Protein AF-0000000072292646 (afdb_homodimer)

Foldseek 3Di:
DDDDDDDDDDDDDDDDDYDYDDDDDDDDDDDDDDDDDDDDDDDDDDDDDPDDDDPPDPDPPPDDPPVPPPPPPCPVCVVPPPVPLLADLQAEEEEEEADQDPLVLVQVVQCCVQADVNHAYEYEYAPVNLVSNCVDPVSVVCVVSRSYHYHYDDPVQDDPDLLSVLQLLLDLVNLVVSPPHFKYWYAYLQKHFANLFPDHPVVDSLAQKAAACPDPPFFARFDRNTMIHGSVLSSVLSVVDGDDRPPPDGNRRVSLVSSVPDPPGHTDTNVVRVQQEDEQDDDLHHRMYRCCPVPDHNCSQCVDPVNVVSCCVRGVVSCSRDPDDDDPPDPDPPD/DDDDDDDDDDDDDDDDDDYDDDDDDDDDDDDDDDDDDDDDDDDDDDDDDDDDPDPDDDDDDDDDPPPCPPPVPCCVCPVPPPVPLLADLQAEEEEEEADQDPLVLVQVVQCCVQADVNHAYEYEYAPVNLVSNCVDPVSVVCVVSRSYHYHYDDPVQDDPDLLSVLQLLLDLVNLVVSPPHFKYWYAYLQKHFANLFPDHPVVDSLAQKAAACPDPPFFARFDRNTMIHGSVLSSVLSVVDGDDRPHPDGNRRVSLVSSVPDPPGHTDTNVVRVQQEDEQDDDLHHRMYRCCPVPDHNCNQCVDPVNVVSCCVRGVVSCSRDPDDDDPDDPDPDD

pLDDT: mean 73.9, std 33.14, range [15.66, 98.94]

Sequence (670 aa):
MSTGFASWSSGSRMRPMVVIGVFLSLVLVYGCAYRLNHDVVEPKLKPLDAGPITIVQIETIEHTVTHTRTSVSVSTKTEYASPTSTLDPTKLAFMVETRPLPHLPLQLTHMTSVIPQEWTFKFMGSNTSINYLLGFHHLRDLVASNKLTLVPLPSHWDVSSRESISQMFTDPELYRSLSPAEHLLVFQPDSIFCTKAPTTLNDFIKYDYIGAPWSTYSTYGGNGGLSLRRVSSILRLLEKERRKPGDGALEDLWLSNGLNKLEGTKMANAAVSKTFSVESVWDEAPLGYHIGWLGVHHEQIWDKPEYVSHIMTYCPEVKIILGMKLDNDKPQGVSMSTGFASWSSGSRMRPMVVIGVFLSLVLVYGCAYRLNHDVVEPKLKPLDAGPITIVQIETIEHTVTHTRTSVSVSTKTEYASPTSTLDPTKLAFMVETRPLPHLPLQLTHMTSVIPQEWTFKFMGSNTSINYLLGFHHLRDLVASNKLTLVPLPSHWDVSSRESISQMFTDPELYRSLSPAEHLLVFQPDSIFCTKAPTTLNDFIKYDYIGAPWSTYSTYGGNGGLSLRRVSSILRLLEKERRKPGDGALEDLWLSNGLNKLEGTKMANAAVSKTFSVESVWDEAPLGYHIGWLGVHHEQIWDKPEYVSHIMTYCPEVKIILGMKLDNDKPQGVS

InterPro domains:
  IPR043729 Domain of unknown function DUF5672 [PF18922] (148-290)

Solvent-accessible surface area (backbone atoms only — not comparable to full-atom values): 40177 Å² total; per-residue (Å²): 136,91,85,88,84,87,92,87,83,94,88,91,92,78,95,80,90,93,88,88,93,96,83,88,91,94,84,95,86,90,83,98,82,90,80,92,82,85,84,78,88,79,88,80,91,84,84,85,82,83,76,83,83,75,78,77,77,78,75,79,77,75,80,79,78,73,77,70,78,70,78,69,76,68,71,65,69,67,64,66,66,22,43,57,74,69,55,36,69,38,30,30,39,38,32,76,49,54,64,67,56,86,43,50,63,60,50,52,49,48,49,63,56,59,42,64,78,29,47,29,35,38,40,33,16,35,69,62,18,49,52,53,48,60,70,24,64,49,51,42,49,32,40,75,70,60,41,32,43,80,42,72,56,58,84,91,54,50,76,86,41,72,67,40,37,21,51,43,73,59,35,63,65,54,58,61,70,50,60,69,32,37,43,35,32,32,41,40,92,45,36,48,66,28,72,68,22,88,62,56,74,76,76,51,66,82,32,41,35,36,6,12,19,80,38,91,82,39,67,37,22,28,37,55,47,40,22,39,34,25,40,67,60,51,46,58,47,53,71,77,44,77,80,55,89,84,48,89,55,47,37,32,58,42,49,43,56,51,44,67,71,36,86,91,55,41,65,36,40,29,81,55,11,17,42,49,13,26,43,51,30,88,48,96,61,23,29,22,35,34,61,37,53,57,59,42,79,37,54,77,37,73,69,31,67,70,51,43,55,49,41,55,69,56,29,51,62,54,54,63,69,43,54,65,36,83,38,89,66,73,63,87,23,76,122,130,96,85,83,99,83,98,83,96,84,89,96,83,97,82,96,80,90,90,91,95,84,97,82,96,83,96,82,93,97,86,96,80,92,84,93,98,88,94,85,91,80,93,85,93,89,82,84,80,84,77,82,79,79,78,75,76,79,77,80,76,82,77,77,74,77,77,74,76,75,70,78,69,77,67,71,69,68,68,68,70,33,42,58,75,66,58,37,69,38,30,29,38,41,34,76,49,54,66,68,56,87,45,48,62,59,51,52,50,50,48,63,56,60,43,65,78,28,46,29,34,38,40,32,16,36,71,65,18,48,52,52,47,58,71,24,64,50,52,43,51,32,39,74,68,61,42,32,42,80,42,72,58,57,85,90,54,51,76,84,40,72,66,40,36,20,51,43,72,60,34,62,63,54,58,62,71,48,60,70,34,37,42,34,34,33,42,39,90,45,37,50,65,29,74,69,21,88,61,58,74,77,78,54,66,82,32,41,34,37,7,13,20,80,38,90,81,39,67,38,23,29,37,55,47,39,22,40,34,25,42,66,62,50,46,57,48,53,71,76,45,77,80,54,89,84,48,90,55,48,36,33,58,43,50,44,56,52,44,65,71,36,86,92,55,40,67,37,40,28,80,55,10,16,42,50,13,26,45,51,31,86,50,96,61,24,30,22,35,34,60,36,55,56,59,43,79,37,53,78,37,72,68,33,67,70,50,43,56,48,41,56,68,58,29,52,63,54,54,63,69,42,56,65,36,85,38,88,64,72,62,86,22,74,121

Nearest PDB structures (foldseek):
  6tex-assembly1_A  TM=5.863E-01  e=1.050E-04  Homo sapiens
  6ejb-assembly1_A  TM=4.452E-01  e=1.263E-04  Homo sapiens
  3otk-assembly6_D  TM=4.137E-01  e=3.837E-04  Mus musculus
  8ovs-assembly1_AAA  TM=4.042E-01  e=4.341E-04  Yersinia enterocolitica
  2gam-assembly2_D  TM=3.907E-01  e=2.298E-03  Mus musculus

Structure (mmCIF, N/CA/C/O backbone):
data_AF-0000000072292646-model_v1
#
loop_
_entity.id
_entity.type
_entity.pdbx_description
1 polymer 'DUF5672 domain-containing protein'
#
loop_
_atom_site.group_PDB
_atom_site.id
_atom_site.type_symbol
_atom_site.label_atom_id
_atom_site.label_alt_id
_atom_site.label_comp_id
_atom_site.label_asym_id
_atom_site.label_entity_id
_atom_site.label_seq_id
_atom_site.pdbx_PDB_ins_code
_atom_site.Cartn_x
_atom_site.Cartn_y
_atom_site.Cartn_z
_atom_site.occupancy
_atom_site.B_iso_or_equiv
_atom_site.auth_seq_id
_atom_site.auth_comp_id
_atom_site.auth_asym_id
_atom_site.auth_atom_id
_atom_site.pdbx_PDB_model_num
ATOM 1 N N . MET A 1 1 ? -72.75 14.961 -31.25 1 17.89 1 MET A N 1
ATOM 2 C CA . MET A 1 1 ? -72.688 15.953 -32.312 1 17.89 1 MET A CA 1
ATOM 3 C C . MET A 1 1 ? -71.312 16.094 -32.844 1 17.89 1 MET A C 1
ATOM 5 O O . MET A 1 1 ? -70.312 15.68 -32.188 1 17.89 1 MET A O 1
ATOM 9 N N . SER A 1 2 ? -70.875 17.375 -33.312 1 17.86 2 SER A N 1
ATOM 10 C CA . SER A 1 2 ? -70.125 17.906 -34.438 1 17.86 2 SER A CA 1
ATOM 11 C C . SER A 1 2 ? -68.625 17.859 -34.156 1 17.86 2 SER A C 1
ATOM 13 O O . SER A 1 2 ? -68.25 17.578 -33.062 1 17.86 2 SER A O 1
ATOM 15 N N . THR A 1 3 ? -67.875 19.125 -34.312 1 18.08 3 THR A N 1
ATOM 16 C CA . THR A 1 3 ? -67.062 19.719 -35.344 1 18.08 3 THR A CA 1
ATOM 17 C C . THR A 1 3 ? -65.625 19.672 -35 1 18.08 3 THR A C 1
ATOM 19 O O . THR A 1 3 ? -64.812 19.172 -35.781 1 18.08 3 THR A O 1
ATOM 22 N N . GLY A 1 4 ? -64.812 20.859 -34.812 1 17.98 4 GLY A N 1
ATOM 23 C CA . GLY A 1 4 ? -63.906 21.609 -35.656 1 17.98 4 GLY A CA 1
ATOM 24 C C . GLY A 1 4 ? -62.469 21.484 -35.219 1 17.98 4 GLY A C 1
ATOM 25 O O . GLY A 1 4 ? -62.188 21.359 -34 1 17.98 4 GLY A O 1
ATOM 26 N N . PHE A 1 5 ? -61.312 21.25 -36.094 1 20.78 5 PHE A N 1
ATOM 27 C CA . PHE A 1 5 ? -59.969 20.922 -36.531 1 20.78 5 PHE A CA 1
ATOM 28 C C . PHE A 1 5 ? -59.062 22.125 -36.344 1 20.78 5 PHE A C 1
ATOM 30 O O . PHE A 1 5 ? -59.062 23.047 -37.156 1 20.78 5 PHE A O 1
ATOM 37 N N . ALA A 1 6 ? -58.812 22.781 -35.188 1 19.16 6 ALA A N 1
ATOM 38 C CA . ALA A 1 6 ? -58.281 24.141 -35.219 1 19.16 6 ALA A CA 1
ATOM 39 C C . ALA A 1 6 ? -56.875 24.172 -35.812 1 19.16 6 ALA A C 1
ATOM 41 O O . ALA A 1 6 ? -56.062 23.266 -35.562 1 19.16 6 ALA A O 1
ATOM 42 N N . SER A 1 7 ? -56.344 25.297 -36.531 1 17.69 7 SER A N 1
ATOM 43 C CA . SER A 1 7 ? -55.562 25.922 -37.594 1 17.69 7 SER A CA 1
ATOM 44 C C . SER A 1 7 ? -54.094 26.109 -37.125 1 17.69 7 SER A C 1
ATOM 46 O O . SER A 1 7 ? -53.844 26.297 -35.938 1 17.69 7 SER A O 1
ATOM 48 N N . TRP A 1 8 ? -52.844 26.062 -38.062 1 18.75 8 TRP A N 1
ATOM 49 C CA . TRP A 1 8 ? -51.531 25.766 -38.594 1 18.75 8 TRP A CA 1
ATOM 50 C C . TRP A 1 8 ? -50.594 26.969 -38.438 1 18.75 8 TRP A C 1
ATOM 52 O O . TRP A 1 8 ? -49.375 26.812 -38.5 1 18.75 8 TRP A O 1
ATOM 62 N N . SER A 1 9 ? -50.875 28.328 -38.531 1 15.71 9 SER A N 1
ATOM 63 C CA . SER A 1 9 ? -50.219 29.141 -39.562 1 15.71 9 SER A CA 1
ATOM 64 C C . SER A 1 9 ? -48.812 29.578 -39.094 1 15.71 9 SER A C 1
ATOM 66 O O . SER A 1 9 ? -47.844 29.406 -39.844 1 15.71 9 SER A O 1
ATOM 68 N N . SER A 1 10 ? -48.375 30.984 -38.75 1 16.98 10 SER A N 1
ATOM 69 C CA . SER A 1 10 ? -47.812 32.031 -39.594 1 16.98 10 SER A CA 1
ATOM 70 C C . SER A 1 10 ? -46.312 32.188 -39.375 1 16.98 10 SER A C 1
ATOM 72 O O . SER A 1 10 ? -45.781 31.781 -38.344 1 16.98 10 SER A O 1
ATOM 74 N N . GLY A 1 11 ? -45.531 33.344 -39.812 1 16.7 11 GLY A N 1
ATOM 75 C CA . GLY A 1 11 ? -44.562 33.906 -40.75 1 16.7 11 GLY A CA 1
ATOM 76 C C . GLY A 1 11 ? -43.25 34.281 -40.094 1 16.7 11 GLY A C 1
ATOM 77 O O . GLY A 1 11 ? -42.188 33.875 -40.531 1 16.7 11 GLY A O 1
ATOM 78 N N . SER A 1 12 ? -42.844 35.656 -39.469 1 16.09 12 SER A N 1
ATOM 79 C CA . SER A 1 12 ? -42.031 36.688 -40.125 1 16.09 12 SER A CA 1
ATOM 80 C C . SER A 1 12 ? -40.594 36.688 -39.594 1 16.09 12 SER A C 1
ATOM 82 O O . SER A 1 12 ? -39.656 36.625 -40.375 1 16.09 12 SER A O 1
ATOM 84 N N . ARG A 1 13 ? -39.938 37.875 -38.781 1 17.38 13 ARG A N 1
ATOM 85 C CA . ARG A 1 13 ? -39.062 38.969 -39.188 1 17.38 13 ARG A CA 1
ATOM 86 C C . ARG A 1 13 ? -37.625 38.75 -38.719 1 17.38 13 ARG A C 1
ATOM 88 O O . ARG A 1 13 ? -37.406 38.156 -37.656 1 17.38 13 ARG A O 1
ATOM 95 N N . MET A 1 14 ? -36.469 39.531 -39.281 1 17.41 14 MET A N 1
ATOM 96 C CA . MET A 1 14 ? -35.125 39.625 -39.844 1 17.41 14 MET A CA 1
ATOM 97 C C . MET A 1 14 ? -34.125 40.156 -38.844 1 17.41 14 MET A C 1
ATOM 99 O O . MET A 1 14 ? -32.938 40.25 -39.125 1 17.41 14 MET A O 1
ATOM 103 N N . ARG A 1 15 ? -34.062 40.469 -37.531 1 16.88 15 ARG A N 1
ATOM 104 C CA . ARG A 1 15 ? -33.344 41.719 -37.312 1 16.88 15 ARG A CA 1
ATOM 105 C C . ARG A 1 15 ? -31.844 41.5 -37.312 1 16.88 15 ARG A C 1
ATOM 107 O O . ARG A 1 15 ? -31.344 40.688 -36.531 1 16.88 15 ARG A O 1
ATOM 114 N N . PRO A 1 16 ? -30.828 42.25 -38.062 1 17.05 16 PRO A N 1
ATOM 115 C CA . PRO A 1 16 ? -29.438 42.156 -38.562 1 17.05 16 PRO A CA 1
ATOM 116 C C . PRO A 1 16 ? -28.422 42.594 -37.5 1 17.05 16 PRO A C 1
ATOM 118 O O . PRO A 1 16 ? -27.375 41.969 -37.375 1 17.05 16 PRO A O 1
ATOM 121 N N . MET A 1 17 ? -28.359 43.844 -36.812 1 16.12 17 MET A N 1
ATOM 122 C CA . MET A 1 17 ? -27.375 44.844 -37.219 1 16.12 17 MET A CA 1
ATOM 123 C C . MET A 1 17 ? -26.016 44.562 -36.562 1 16.12 17 MET A C 1
ATOM 125 O O . MET A 1 17 ? -25.922 43.812 -35.594 1 16.12 17 MET A O 1
ATOM 129 N N . VAL A 1 18 ? -25.156 45.812 -36.125 1 16.73 18 VAL A N 1
ATOM 130 C CA . VAL A 1 18 ? -23.969 46.562 -36.562 1 16.73 18 VAL A CA 1
ATOM 131 C C . VAL A 1 18 ? -22.797 46.281 -35.625 1 16.73 18 VAL A C 1
ATOM 133 O O . VAL A 1 18 ? -23 45.812 -34.5 1 16.73 18 VAL A O 1
ATOM 136 N N . VAL A 1 19 ? -21.906 47.469 -35.125 1 16.89 19 VAL A N 1
ATOM 137 C CA . VAL A 1 19 ? -20.656 48.062 -35.562 1 16.89 19 VAL A CA 1
ATOM 138 C C . VAL A 1 19 ? -19.594 47.875 -34.5 1 16.89 19 VAL A C 1
ATOM 140 O O . VAL A 1 19 ? -18.5 47.375 -34.781 1 16.89 19 VAL A O 1
ATOM 143 N N . ILE A 1 20 ? -19.141 49.031 -33.531 1 16.62 20 ILE A N 1
ATOM 144 C CA . ILE A 1 20 ? -18.031 49.938 -33.781 1 16.62 20 ILE A CA 1
ATOM 145 C C . ILE A 1 20 ? -16.891 49.625 -32.812 1 16.62 20 ILE A C 1
ATOM 147 O O . ILE A 1 20 ? -15.742 49.469 -33.219 1 16.62 20 ILE A O 1
ATOM 151 N N . GLY A 1 21 ? -16.547 50.438 -31.5 1 16.14 21 GLY A N 1
ATOM 152 C CA . GLY A 1 21 ? -15.578 51.531 -31.438 1 16.14 21 GLY A CA 1
ATOM 153 C C . GLY A 1 21 ? -14.258 51.094 -30.828 1 16.14 21 GLY A C 1
ATOM 154 O O . GLY A 1 21 ? -14.18 50.062 -30.172 1 16.14 21 GLY A O 1
ATOM 155 N N . VAL A 1 22 ? -13.391 52.156 -29.953 1 17.14 22 VAL A N 1
ATOM 156 C CA . VAL A 1 22 ? -12.164 52.938 -30.047 1 17.14 22 VAL A CA 1
ATOM 157 C C . VAL A 1 22 ? -11.117 52.375 -29.094 1 17.14 22 VAL A C 1
ATOM 159 O O . VAL A 1 22 ? -11.453 51.812 -28.031 1 17.14 22 VAL A O 1
ATOM 162 N N . PHE A 1 23 ? -9.609 52.781 -29.109 1 17.45 23 PHE A N 1
ATOM 163 C CA . PHE A 1 23 ? -8.164 52.594 -29.203 1 17.45 23 PHE A CA 1
ATOM 164 C C . PHE A 1 23 ? -7.465 53.062 -27.938 1 17.45 23 PHE A C 1
ATOM 166 O O . PHE A 1 23 ? -6.289 52.781 -27.719 1 17.45 23 PHE A O 1
ATOM 173 N N . LEU A 1 24 ? -7.84 54 -26.953 1 15.69 24 LEU A N 1
ATOM 174 C CA . LEU A 1 24 ? -6.898 55.094 -26.719 1 15.69 24 LEU A CA 1
ATOM 175 C C . LEU A 1 24 ? -5.676 54.625 -25.953 1 15.69 24 LEU A C 1
ATOM 177 O O . LEU A 1 24 ? -5.738 53.594 -25.266 1 15.69 24 LEU A O 1
ATOM 181 N N . SER A 1 25 ? -4.902 55.562 -24.938 1 15.66 25 SER A N 1
ATOM 182 C CA . SER A 1 25 ? -3.756 56.469 -24.969 1 15.66 25 SER A CA 1
ATOM 183 C C . SER A 1 25 ? -2.639 56 -24.047 1 15.66 25 SER A C 1
ATOM 185 O O . SER A 1 25 ? -2.865 55.156 -23.188 1 15.66 25 SER A O 1
ATOM 187 N N . LEU A 1 26 ? -1.943 57 -23.062 1 16.38 26 LEU A N 1
ATOM 188 C CA . LEU A 1 26 ? -0.678 57.719 -23.078 1 16.38 26 LEU A CA 1
ATOM 189 C C . LEU A 1 26 ? 0.308 57.125 -22.078 1 16.38 26 LEU A C 1
ATOM 191 O O . LEU A 1 26 ? -0.091 56.375 -21.172 1 16.38 26 LEU A O 1
ATOM 195 N N . VAL A 1 27 ? 1.269 58.031 -21.156 1 16.84 27 VAL A N 1
ATOM 196 C CA . VAL A 1 27 ? 2.631 58.531 -21.281 1 16.84 27 VAL A CA 1
ATOM 197 C C . VAL A 1 27 ? 3.459 58.062 -20.078 1 16.84 27 VAL A C 1
ATOM 199 O O . VAL A 1 27 ? 4.578 57.594 -20.234 1 16.84 27 VAL A O 1
ATOM 202 N N . LEU A 1 28 ? 3.363 58.594 -18.688 1 16.94 28 LEU A N 1
ATOM 203 C CA . LEU A 1 28 ? 4.418 59.438 -18.109 1 16.94 28 LEU A CA 1
ATOM 204 C C . LEU A 1 28 ? 5.492 58.562 -17.453 1 16.94 28 LEU A C 1
ATOM 206 O O . LEU A 1 28 ? 5.18 57.594 -16.75 1 16.94 28 LEU A O 1
ATOM 210 N N . VAL A 1 29 ? 6.871 58.875 -17.391 1 17.8 29 VAL A N 1
ATOM 211 C CA . VAL A 1 29 ? 8.297 58.562 -17.469 1 17.8 29 VAL A CA 1
ATOM 212 C C . VAL A 1 29 ? 8.844 58.312 -16.062 1 17.8 29 VAL A C 1
ATOM 214 O O . VAL A 1 29 ? 9.445 57.25 -15.805 1 17.8 29 VAL A O 1
ATOM 217 N N . TYR A 1 30 ? 9.648 59.281 -15.336 1 16.94 30 TYR A N 1
ATOM 218 C CA . TYR A 1 30 ? 11.102 59.406 -15.219 1 16.94 30 TYR A CA 1
ATOM 219 C C . TYR A 1 30 ? 11.578 58.906 -13.859 1 16.94 30 TYR A C 1
ATOM 221 O O . TYR A 1 30 ? 12.438 58.031 -13.781 1 16.94 30 TYR A O 1
ATOM 229 N N . GLY A 1 31 ? 12.281 59.812 -12.781 1 16.28 31 GLY A N 1
ATOM 230 C CA . GLY A 1 31 ? 13.664 60.125 -12.469 1 16.28 31 GLY A CA 1
ATOM 231 C C . GLY A 1 31 ? 14.102 59.594 -11.117 1 16.28 31 GLY A C 1
ATOM 232 O O . GLY A 1 31 ? 15.25 59.188 -10.945 1 16.28 31 GLY A O 1
ATOM 233 N N . CYS A 1 32 ? 13.531 59.781 -9.773 1 16.64 32 CYS A N 1
ATOM 234 C CA . CYS A 1 32 ? 14.344 60.406 -8.727 1 16.64 32 CYS A CA 1
ATOM 235 C C . CYS A 1 32 ? 15.219 59.375 -8.031 1 16.64 32 CYS A C 1
ATOM 237 O O . CYS A 1 32 ? 14.789 58.25 -7.809 1 16.64 32 CYS A O 1
ATOM 239 N N . ALA A 1 33 ? 16.547 59.656 -7.363 1 17.3 33 ALA A N 1
ATOM 240 C CA . ALA A 1 33 ? 17.969 59.531 -7.062 1 17.3 33 ALA A CA 1
ATOM 241 C C . ALA A 1 33 ? 18.203 58.906 -5.684 1 17.3 33 ALA A C 1
ATOM 243 O O . ALA A 1 33 ? 19.031 58 -5.527 1 17.3 33 ALA A O 1
ATOM 244 N N . TYR A 1 34 ? 17.875 59.531 -4.438 1 16.69 34 TYR A N 1
ATOM 245 C CA . TYR A 1 34 ? 18.969 59.938 -3.555 1 16.69 34 TYR A CA 1
ATOM 246 C C . TYR A 1 34 ? 19.422 58.781 -2.688 1 16.69 34 TYR A C 1
ATOM 248 O O . TYR A 1 34 ? 18.703 57.781 -2.539 1 16.69 34 TYR A O 1
ATOM 256 N N . ARG A 1 35 ? 19.859 58.938 -1.192 1 16.53 35 ARG A N 1
ATOM 257 C CA . ARG A 1 35 ? 21.109 59.094 -0.457 1 16.53 35 ARG A CA 1
ATOM 258 C C . ARG A 1 35 ? 21.281 58 0.586 1 16.53 35 ARG A C 1
ATOM 260 O O . ARG A 1 35 ? 22.406 57.688 0.992 1 16.53 35 ARG A O 1
ATOM 267 N N . LEU A 1 36 ? 20.25 57.219 1.214 1 17.98 36 LEU A N 1
ATOM 268 C CA . LEU A 1 36 ? 20.438 57.188 2.66 1 17.98 36 LEU A CA 1
ATOM 269 C C . LEU A 1 36 ? 21.516 56.188 3.035 1 17.98 36 LEU A C 1
ATOM 271 O O . LEU A 1 36 ? 21.672 55.125 2.383 1 17.98 36 LEU A O 1
ATOM 275 N N . ASN A 1 37 ? 22.375 56.375 4.234 1 16.95 37 ASN A N 1
ATOM 276 C CA . ASN A 1 37 ? 23.672 56.281 4.91 1 16.95 37 ASN A CA 1
ATOM 277 C C . ASN A 1 37 ? 23.766 55 5.75 1 16.95 37 ASN A C 1
ATOM 279 O O . ASN A 1 37 ? 22.953 54.781 6.648 1 16.95 37 ASN A O 1
ATOM 283 N N . HIS A 1 38 ? 24.312 53.875 5.391 1 18.66 38 HIS A N 1
ATOM 284 C CA . HIS A 1 38 ? 24.422 52.531 5.961 1 18.66 38 HIS A CA 1
ATOM 285 C C . HIS A 1 38 ? 25.484 52.469 7.047 1 18.66 38 HIS A C 1
ATOM 287 O O . HIS A 1 38 ? 26.688 52.406 6.742 1 18.66 38 HIS A O 1
ATOM 293 N N . ASP A 1 39 ? 25.312 53 8.289 1 17.2 39 ASP A N 1
ATOM 294 C CA . ASP A 1 39 ? 26.406 53.031 9.25 1 17.2 39 ASP A CA 1
ATOM 295 C C . ASP A 1 39 ? 26.688 51.656 9.797 1 17.2 39 ASP A C 1
ATOM 297 O O . ASP A 1 39 ? 25.766 50.875 10.07 1 17.2 39 ASP A O 1
ATOM 301 N N . VAL A 1 40 ? 28 51.062 9.945 1 19.25 40 VAL A N 1
ATOM 302 C CA . VAL A 1 40 ? 28.812 49.844 10.023 1 19.25 40 VAL A CA 1
ATOM 303 C C . VAL A 1 40 ? 29.094 49.5 11.484 1 19.25 40 VAL A C 1
ATOM 305 O O . VAL A 1 40 ? 29.594 48.438 11.789 1 19.25 40 VAL A O 1
ATOM 308 N N . VAL A 1 41 ? 28.312 49.719 12.656 1 19.27 41 VAL A N 1
ATOM 309 C CA . VAL A 1 41 ? 29.141 49.781 13.867 1 19.27 41 VAL A CA 1
ATOM 310 C C . VAL A 1 41 ? 29.5 48.344 14.305 1 19.27 41 VAL A C 1
ATOM 312 O O . VAL A 1 41 ? 28.656 47.438 14.258 1 19.27 41 VAL A O 1
ATOM 315 N N . GLU A 1 42 ? 30.859 47.938 14.875 1 20.48 42 GLU A N 1
ATOM 316 C CA . GLU A 1 42 ? 31.875 46.906 15.055 1 20.48 42 GLU A CA 1
ATOM 317 C C . GLU A 1 42 ? 31.812 46.312 16.453 1 20.48 42 GLU A C 1
ATOM 319 O O . GLU A 1 42 ? 32.562 45.344 16.766 1 20.48 42 GLU A O 1
ATOM 324 N N . PRO A 1 43 ? 30.656 45.875 17.234 1 19.5 43 PRO A N 1
ATOM 325 C CA . PRO A 1 43 ? 30.984 45.844 18.672 1 19.5 43 PRO A CA 1
ATOM 326 C C . PRO A 1 43 ? 31.906 44.688 19.047 1 19.5 43 PRO A C 1
ATOM 328 O O . PRO A 1 43 ? 31.906 43.656 18.359 1 19.5 43 PRO A O 1
ATOM 331 N N . LYS A 1 44 ? 32.75 44.656 20.297 1 19.73 44 LYS A N 1
ATOM 332 C CA . LYS A 1 44 ? 34 44.281 20.906 1 19.73 44 LYS A CA 1
ATOM 333 C C . LYS A 1 44 ? 33.844 43.094 21.844 1 19.73 44 LYS A C 1
ATOM 335 O O . LYS A 1 44 ? 34.781 42.688 22.531 1 19.73 44 LYS A O 1
ATOM 340 N N . LEU A 1 45 ? 32.969 42.031 21.812 1 18.27 45 LEU A N 1
ATOM 341 C CA . LEU A 1 45 ? 32.625 41.375 23.047 1 18.27 45 LEU A CA 1
ATOM 342 C C . LEU A 1 45 ? 33.781 40.531 23.562 1 18.27 45 LEU A C 1
ATOM 344 O O . LEU A 1 45 ? 34.438 39.781 22.797 1 18.27 45 LEU A O 1
ATOM 348 N N . LYS A 1 46 ? 34.156 40.594 25 1 19.52 46 LYS A N 1
ATOM 349 C CA . LYS A 1 46 ? 35.281 40.344 25.906 1 19.52 46 LYS A CA 1
ATOM 350 C C . LYS A 1 46 ? 35.406 38.875 26.25 1 19.52 46 LYS A C 1
ATOM 352 O O . LYS A 1 46 ? 34.406 38.125 26.266 1 19.52 46 LYS A O 1
ATOM 357 N N . PRO A 1 47 ? 36.625 38.312 26.75 1 21.25 47 PRO A N 1
ATOM 358 C CA . PRO A 1 47 ? 37.469 37.125 26.781 1 21.25 47 PRO A CA 1
ATOM 359 C C . PRO A 1 47 ? 37.281 36.312 28.062 1 21.25 47 PRO A C 1
ATOM 361 O O . PRO A 1 47 ? 38.031 35.344 28.297 1 21.25 47 PRO A O 1
ATOM 364 N N . LEU A 1 48 ? 36.062 35.875 28.656 1 20.58 48 LEU A N 1
ATOM 365 C CA . LEU A 1 48 ? 36.031 35.625 30.094 1 20.58 48 LEU A CA 1
ATOM 366 C C . LEU A 1 48 ? 36.844 34.375 30.422 1 20.58 48 LEU A C 1
ATOM 368 O O . LEU A 1 48 ? 36.812 33.406 29.672 1 20.58 48 LEU A O 1
ATOM 372 N N . ASP A 1 49 ? 37.594 34.344 31.531 1 19.94 49 ASP A N 1
ATOM 373 C CA . ASP A 1 49 ? 38.75 33.75 32.188 1 19.94 49 ASP A CA 1
ATOM 374 C C . ASP A 1 49 ? 38.406 32.438 32.875 1 19.94 49 ASP A C 1
ATOM 376 O O . ASP A 1 49 ? 37.562 32.406 33.75 1 19.94 49 ASP A O 1
ATOM 380 N N . ALA A 1 50 ? 38.469 31.266 32.219 1 20.31 50 ALA A N 1
ATOM 381 C CA . ALA A 1 50 ? 38.031 29.922 32.562 1 20.31 50 ALA A CA 1
ATOM 382 C C . ALA A 1 50 ? 38.875 29.312 33.656 1 20.31 50 ALA A C 1
ATOM 384 O O . ALA A 1 50 ? 40.094 29.125 33.5 1 20.31 50 ALA A O 1
ATOM 385 N N . GLY A 1 51 ? 38.5 29.594 34.875 1 21.16 51 GLY A N 1
ATOM 386 C CA . GLY A 1 51 ? 39.281 29.312 36.062 1 21.16 51 GLY A CA 1
ATOM 387 C C . GLY A 1 51 ? 39.531 27.844 36.281 1 21.16 51 GLY A C 1
ATOM 388 O O . GLY A 1 51 ? 38.938 27 35.656 1 21.16 51 GLY A O 1
ATOM 389 N N . PRO A 1 52 ? 40.5 27.469 37.156 1 20.66 52 PRO A N 1
ATOM 390 C CA . PRO A 1 52 ? 41.438 26.359 37.312 1 20.66 52 PRO A CA 1
ATOM 391 C C . PRO A 1 52 ? 40.812 25.156 38.031 1 20.66 52 PRO A C 1
ATOM 393 O O . PRO A 1 52 ? 40.031 25.328 38.969 1 20.66 52 PRO A O 1
ATOM 396 N N . ILE A 1 53 ? 40.5 24.016 37.406 1 20.55 53 ILE A N 1
ATOM 397 C CA . ILE A 1 53 ? 39.75 22.812 37.688 1 20.55 53 ILE A CA 1
ATOM 398 C C . ILE A 1 53 ? 40.438 22 38.812 1 20.55 53 ILE A C 1
ATOM 400 O O . ILE A 1 53 ? 41.594 21.609 38.656 1 20.55 53 ILE A O 1
ATOM 404 N N . THR A 1 54 ? 40.219 22.531 39.969 1 20.19 54 THR A N 1
ATOM 405 C CA . THR A 1 54 ? 40.906 21.984 41.125 1 20.19 54 THR A CA 1
ATOM 406 C C . THR A 1 54 ? 40.625 20.484 41.25 1 20.19 54 THR A C 1
ATOM 408 O O . THR A 1 54 ? 39.469 20.047 41.156 1 20.19 54 THR A O 1
ATOM 411 N N . ILE A 1 55 ? 41.625 19.672 41.375 1 20.53 55 ILE A N 1
ATOM 412 C CA . ILE A 1 55 ? 42 18.266 41.219 1 20.53 55 ILE A CA 1
ATOM 413 C C . ILE A 1 55 ? 41.562 17.469 42.438 1 20.53 55 ILE A C 1
ATOM 415 O O . ILE A 1 55 ? 42.406 17 43.219 1 20.53 55 ILE A O 1
ATOM 419 N N . VAL A 1 56 ? 40.281 17.75 42.938 1 20.39 56 VAL A N 1
ATOM 420 C CA . VAL A 1 56 ? 40.125 17.281 44.312 1 20.39 56 VAL A CA 1
ATOM 421 C C . VAL A 1 56 ? 40.312 15.773 44.375 1 20.39 56 VAL A C 1
ATOM 423 O O . VAL A 1 56 ? 39.875 15.055 43.469 1 20.39 56 VAL A O 1
ATOM 426 N N . GLN A 1 57 ? 41.188 15.305 45.25 1 21.23 57 GLN A N 1
ATOM 427 C CA . GLN A 1 57 ? 41.906 14.078 45.594 1 21.23 57 GLN A CA 1
ATOM 428 C C . GLN A 1 57 ? 40.938 13.023 46.125 1 21.23 57 GLN A C 1
ATOM 430 O O . GLN A 1 57 ? 40.281 13.234 47.156 1 21.23 57 GLN A O 1
ATOM 435 N N . ILE A 1 58 ? 40.188 12.406 45.344 1 20.12 58 ILE A N 1
ATOM 436 C CA . ILE A 1 58 ? 39.094 11.523 45.688 1 20.12 58 ILE A CA 1
ATOM 437 C C . ILE A 1 58 ? 39.625 10.32 46.469 1 20.12 58 ILE A C 1
ATOM 439 O O . ILE A 1 58 ? 40.469 9.578 45.969 1 20.12 58 ILE A O 1
ATOM 443 N N . GLU A 1 59 ? 39.719 10.531 47.781 1 21.89 59 GLU A N 1
ATOM 444 C CA . GLU A 1 59 ? 40.219 9.516 48.719 1 21.89 59 GLU A CA 1
ATOM 445 C C . GLU A 1 59 ? 39.469 8.211 48.562 1 21.89 59 GLU A C 1
ATOM 447 O O . GLU A 1 59 ? 38.25 8.219 48.281 1 21.89 59 GLU A O 1
ATOM 452 N N . THR A 1 60 ? 40.188 7.121 48.438 1 21.64 60 THR A N 1
ATOM 453 C CA . THR A 1 60 ? 39.969 5.746 48 1 21.64 60 THR A CA 1
ATOM 454 C C . THR A 1 60 ? 39.156 4.977 49.062 1 21.64 60 THR A C 1
ATOM 456 O O . THR A 1 60 ? 39.688 4.676 50.125 1 21.64 60 THR A O 1
ATOM 459 N N . ILE A 1 61 ? 38.094 5.574 49.656 1 22.19 61 ILE A N 1
ATOM 460 C CA . ILE A 1 61 ? 37.656 4.848 50.844 1 22.19 61 ILE A CA 1
ATOM 461 C C . ILE A 1 61 ? 37.312 3.406 50.469 1 22.19 61 ILE A C 1
ATOM 463 O O . ILE A 1 61 ? 36.656 3.152 49.469 1 22.19 61 ILE A O 1
ATOM 467 N N . GLU A 1 62 ? 37.938 2.455 51.156 1 22.17 62 GLU A N 1
ATOM 468 C CA . GLU A 1 62 ? 38.094 1.004 51.125 1 22.17 62 GLU A CA 1
ATOM 469 C C . GLU A 1 62 ? 36.781 0.295 51.438 1 22.17 62 GLU A C 1
ATOM 471 O O . GLU A 1 62 ? 36.656 -0.903 51.188 1 22.17 62 GLU A O 1
ATOM 476 N N . HIS A 1 63 ? 35.656 0.874 51.375 1 21.92 63 HIS A N 1
ATOM 477 C CA . HIS A 1 63 ? 34.688 0.182 52.219 1 21.92 63 HIS A CA 1
ATOM 478 C C . HIS A 1 63 ? 34.5 -1.269 51.781 1 21.92 63 HIS A C 1
ATOM 480 O O . HIS A 1 63 ? 34.656 -1.586 50.594 1 21.92 63 HIS A O 1
ATOM 486 N N . THR A 1 64 ? 34.406 -2.178 52.781 1 24.12 64 THR A N 1
ATOM 487 C CA . THR A 1 64 ? 34.25 -3.576 53.188 1 24.12 64 THR A CA 1
ATOM 488 C C . THR A 1 64 ? 33.062 -4.215 52.438 1 24.12 64 THR A C 1
ATOM 490 O O . THR A 1 64 ? 31.953 -3.699 52.5 1 24.12 64 THR A O 1
ATOM 493 N N . VAL A 1 65 ? 33.375 -5.141 51.594 1 23.62 65 VAL A N 1
ATOM 494 C CA . VAL A 1 65 ? 32.625 -5.812 50.531 1 23.62 65 VAL A CA 1
ATOM 495 C C . VAL A 1 65 ? 31.656 -6.82 51.125 1 23.62 65 VAL A C 1
ATOM 497 O O . VAL A 1 65 ? 32.094 -7.836 51.688 1 23.62 65 VAL A O 1
ATOM 500 N N . THR A 1 66 ? 30.891 -6.297 52.188 1 24.22 66 THR A N 1
ATOM 501 C CA . THR A 1 66 ? 30.078 -7.34 52.812 1 24.22 66 THR A CA 1
ATOM 502 C C . THR A 1 66 ? 29.281 -8.094 51.719 1 24.22 66 THR A C 1
ATOM 504 O O . THR A 1 66 ? 28.625 -7.477 50.906 1 24.22 66 THR A O 1
ATOM 507 N N . HIS A 1 67 ? 29.625 -9.344 51.594 1 22.39 67 HIS A N 1
ATOM 508 C CA . HIS A 1 67 ? 29.203 -10.32 50.594 1 22.39 67 HIS A CA 1
ATOM 509 C C . HIS A 1 67 ? 27.734 -10.703 50.812 1 22.39 67 HIS A C 1
ATOM 511 O O . HIS A 1 67 ? 27.406 -11.422 51.75 1 22.39 67 HIS A O 1
ATOM 517 N N . THR A 1 68 ? 26.906 -9.742 51.125 1 23.25 68 THR A N 1
ATOM 518 C CA . THR A 1 68 ? 25.578 -10.289 51.406 1 23.25 68 THR A CA 1
ATOM 519 C C . THR A 1 68 ? 25.078 -11.141 50.25 1 23.25 68 THR A C 1
ATOM 521 O O . THR A 1 68 ? 25.047 -10.68 49.125 1 23.25 68 THR A O 1
ATOM 524 N N . ARG A 1 69 ? 24.922 -12.461 50.531 1 23.62 69 ARG A N 1
ATOM 525 C CA . ARG A 1 69 ? 24.406 -13.539 49.688 1 23.62 69 ARG A CA 1
ATOM 526 C C . ARG A 1 69 ? 23.016 -13.227 49.188 1 23.62 69 ARG A C 1
ATOM 528 O O . ARG A 1 69 ? 22.031 -13.375 49.906 1 23.62 69 ARG A O 1
ATOM 535 N N . THR A 1 70 ? 22.797 -12.031 48.719 1 22.39 70 THR A N 1
ATOM 536 C CA . THR A 1 70 ? 21.375 -11.875 48.406 1 22.39 70 THR A CA 1
ATOM 537 C C . THR A 1 70 ? 20.953 -12.883 47.344 1 22.39 70 THR A C 1
ATOM 539 O O . THR A 1 70 ? 21.547 -12.938 46.25 1 22.39 70 THR A O 1
ATOM 542 N N . SER A 1 71 ? 20.312 -14.008 47.781 1 23.83 71 SER A N 1
ATOM 543 C CA . SER A 1 71 ? 19.578 -15.008 47 1 23.83 71 SER A CA 1
ATOM 544 C C . SER A 1 71 ? 18.656 -14.352 46 1 23.83 71 SER A C 1
ATOM 546 O O . SER A 1 71 ? 17.656 -13.734 46.344 1 23.83 71 SER A O 1
ATOM 548 N N . VAL A 1 72 ? 19.172 -13.656 45.094 1 23.53 72 VAL A N 1
ATOM 549 C CA . VAL A 1 72 ? 18.234 -13.047 44.156 1 23.53 72 VAL A CA 1
ATOM 550 C C . VAL A 1 72 ? 17.562 -14.133 43.312 1 23.53 72 VAL A C 1
ATOM 552 O O . VAL A 1 72 ? 18.234 -14.867 42.594 1 23.53 72 VAL A O 1
ATOM 555 N N . SER A 1 73 ? 16.516 -14.805 43.938 1 24.83 73 SER A N 1
ATOM 556 C CA . SER A 1 73 ? 15.555 -15.539 43.125 1 24.83 73 SER A CA 1
ATOM 557 C C . SER A 1 73 ? 15.266 -14.797 41.812 1 24.83 73 SER A C 1
ATOM 559 O O . SER A 1 73 ? 14.68 -13.711 41.844 1 24.83 73 SER A O 1
ATOM 561 N N . VAL A 1 74 ? 16.141 -14.859 41 1 23.83 74 VAL A N 1
ATOM 562 C CA . VAL A 1 74 ? 15.852 -14.211 39.719 1 23.83 74 VAL A CA 1
ATOM 563 C C . VAL A 1 74 ? 14.656 -14.891 39.062 1 23.83 74 VAL A C 1
ATOM 565 O O . VAL A 1 74 ? 14.75 -16.031 38.625 1 23.83 74 VAL A O 1
ATOM 568 N N . SER A 1 75 ? 13.508 -14.977 39.844 1 26.16 75 SER A N 1
ATOM 569 C CA . SER A 1 75 ? 12.344 -15.266 39 1 26.16 75 SER A CA 1
ATOM 570 C C . SER A 1 75 ? 12.422 -14.531 37.688 1 26.16 75 SER A C 1
ATOM 572 O O . SER A 1 75 ? 12.297 -13.305 37.625 1 26.16 75 SER A O 1
ATOM 574 N N . THR A 1 76 ? 13.336 -14.906 37.062 1 24.62 76 THR A N 1
ATOM 575 C CA . THR A 1 76 ? 13.367 -14.289 35.719 1 24.62 76 THR A CA 1
ATOM 576 C C . THR A 1 76 ? 12.047 -14.5 35 1 24.62 76 THR A C 1
ATOM 578 O O . THR A 1 76 ? 11.727 -15.617 34.594 1 24.62 76 THR A O 1
ATOM 581 N N . LYS A 1 77 ? 10.945 -14.008 35.656 1 25.77 77 LYS A N 1
ATOM 582 C CA . LYS A 1 77 ? 9.805 -13.812 34.781 1 25.77 77 LYS A CA 1
ATOM 583 C C . LYS A 1 77 ? 10.266 -13.359 33.375 1 25.77 77 LYS A C 1
ATOM 585 O O . LYS A 1 77 ? 10.688 -12.211 33.219 1 25.77 77 LYS A O 1
ATOM 590 N N . THR A 1 78 ? 11.039 -14.18 32.906 1 25.84 78 THR A N 1
ATOM 591 C CA . THR A 1 78 ? 11.18 -13.836 31.484 1 25.84 78 THR A CA 1
ATOM 592 C C . THR A 1 78 ? 9.836 -13.422 30.891 1 25.84 78 THR A C 1
ATOM 594 O O . THR A 1 78 ? 8.938 -14.25 30.75 1 25.84 78 THR A O 1
ATOM 597 N N . GLU A 1 79 ? 9.328 -12.43 31.5 1 25.08 79 GLU A N 1
ATOM 598 C CA . GLU A 1 79 ? 8.18 -11.859 30.812 1 25.08 79 GLU A CA 1
ATOM 599 C C . GLU A 1 79 ? 8.359 -11.93 29.297 1 25.08 79 GLU A C 1
ATOM 601 O O . GLU A 1 79 ? 9.242 -11.273 28.734 1 25.08 79 GLU A O 1
ATOM 606 N N . TYR A 1 80 ? 8.367 -13.109 28.844 1 26.39 80 TYR A N 1
ATOM 607 C CA . TYR A 1 80 ? 8.188 -13.055 27.406 1 26.39 80 TYR A CA 1
ATOM 608 C C . TYR A 1 80 ? 7.234 -11.93 27.016 1 26.39 80 TYR A C 1
ATOM 610 O O . TYR A 1 80 ? 6.094 -11.883 27.484 1 26.39 80 TYR A O 1
ATOM 618 N N . ALA A 1 81 ? 7.773 -10.82 26.953 1 26.97 81 ALA A N 1
ATOM 619 C CA . ALA A 1 81 ? 6.977 -9.664 26.547 1 26.97 81 ALA A CA 1
ATOM 620 C C . ALA A 1 81 ? 5.902 -10.07 25.531 1 26.97 81 ALA A C 1
ATOM 622 O O . ALA A 1 81 ? 6.176 -10.805 24.578 1 26.97 81 ALA A O 1
ATOM 623 N N . SER A 1 82 ? 4.828 -10.383 26.031 1 31.89 82 SER A N 1
ATOM 624 C CA . SER A 1 82 ? 3.686 -10.469 25.125 1 31.89 82 SER A CA 1
ATOM 625 C C . SER A 1 82 ? 3.953 -9.727 23.828 1 31.89 82 SER A C 1
ATOM 627 O O . SER A 1 82 ? 4.578 -8.664 23.812 1 31.89 82 SER A O 1
ATOM 629 N N . PRO A 1 83 ? 4.152 -10.414 22.75 1 34.84 83 PRO A N 1
ATOM 630 C CA . PRO A 1 83 ? 4.391 -9.516 21.625 1 34.84 83 PRO A CA 1
ATOM 631 C C . PRO A 1 83 ? 3.697 -8.164 21.781 1 34.84 83 PRO A C 1
ATOM 633 O O . PRO A 1 83 ? 2.467 -8.109 21.875 1 34.84 83 PRO A O 1
ATOM 636 N N . THR A 1 84 ? 3.973 -7.348 22.797 1 38.91 84 THR A N 1
ATOM 637 C CA . THR A 1 84 ? 3.582 -5.98 23.125 1 38.91 84 THR A CA 1
ATOM 638 C C . THR A 1 84 ? 3.105 -5.242 21.875 1 38.91 84 THR A C 1
ATOM 640 O O . THR A 1 84 ? 3.758 -5.289 20.828 1 38.91 84 THR A O 1
ATOM 643 N N . SER A 1 85 ? 1.918 -5.164 21.844 1 54.31 85 SER A N 1
ATOM 644 C CA . SER A 1 85 ? 1.432 -4.262 20.797 1 54.31 85 SER A CA 1
ATOM 645 C C . SER A 1 85 ? 2.455 -3.174 20.5 1 54.31 85 SER A C 1
ATOM 647 O O . SER A 1 85 ? 2.924 -2.48 21.391 1 54.31 85 SER A O 1
ATOM 649 N N . THR A 1 86 ? 3.367 -3.418 19.547 1 79.69 86 THR A N 1
ATOM 650 C CA . THR A 1 86 ? 4.43 -2.514 19.125 1 79.69 86 THR A CA 1
ATOM 651 C C . THR A 1 86 ? 3.865 -1.144 18.766 1 79.69 86 THR A C 1
ATOM 653 O O . THR A 1 86 ? 4.609 -0.245 18.359 1 79.69 86 THR A O 1
ATOM 656 N N . LEU A 1 87 ? 2.531 -1.05 19.203 1 93.5 87 LEU A N 1
ATOM 657 C CA . LEU A 1 87 ? 1.941 0.238 18.859 1 93.5 87 LEU A CA 1
ATOM 658 C C . LEU A 1 87 ? 2.248 1.285 19.922 1 93.5 87 LEU A C 1
ATOM 660 O O . LEU A 1 87 ? 2.246 0.98 21.109 1 93.5 87 LEU A O 1
ATOM 664 N N . ASP A 1 88 ? 2.535 2.469 19.578 1 97.38 88 ASP A N 1
ATOM 665 C CA . ASP A 1 88 ? 2.797 3.629 20.422 1 97.38 88 ASP A CA 1
ATOM 666 C C . ASP A 1 88 ? 1.634 4.617 20.375 1 97.38 88 ASP A C 1
ATOM 668 O O . ASP A 1 88 ? 1.495 5.371 19.406 1 97.38 88 ASP A O 1
ATOM 672 N N . PRO A 1 89 ? 0.756 4.648 21.391 1 97.06 89 PRO A N 1
ATOM 673 C CA . PRO A 1 89 ? -0.445 5.484 21.344 1 97.06 89 PRO A CA 1
ATOM 674 C C . PRO A 1 89 ? -0.124 6.977 21.297 1 97.06 89 PRO A C 1
ATOM 676 O O . PRO A 1 89 ? -1.011 7.793 21.047 1 97.06 89 PRO A O 1
ATOM 679 N N . THR A 1 90 ? 1.146 7.371 21.547 1 98.62 90 THR A N 1
ATOM 680 C CA . THR A 1 90 ? 1.502 8.781 21.5 1 98.62 90 THR A CA 1
ATOM 681 C C . THR A 1 90 ? 1.775 9.227 20.062 1 98.62 90 THR A C 1
ATOM 683 O O . THR A 1 90 ? 1.935 10.414 19.781 1 98.62 90 THR A O 1
ATOM 686 N N . LYS A 1 91 ? 1.859 8.297 19.109 1 98.81 91 LYS A N 1
ATOM 687 C CA . LYS A 1 91 ? 2.061 8.555 17.688 1 98.81 91 LYS A CA 1
ATOM 688 C C . LYS A 1 91 ? 0.803 8.234 16.891 1 98.81 91 LYS A C 1
ATOM 690 O O . LYS A 1 91 ? 0.452 7.062 16.719 1 98.81 91 LYS A O 1
ATOM 695 N N . LEU A 1 92 ? 0.13 9.266 16.344 1 98.88 92 LEU A N 1
ATOM 696 C CA . LEU A 1 92 ? -1.184 9.102 15.727 1 98.88 92 LEU A CA 1
ATOM 697 C C . LEU A 1 92 ? -1.23 9.773 14.359 1 98.88 92 LEU A C 1
ATOM 699 O O . LEU A 1 92 ? -0.891 10.953 14.227 1 98.88 92 LEU A O 1
ATOM 703 N N . ALA A 1 93 ? -1.498 9.023 13.344 1 98.94 93 ALA A N 1
ATOM 704 C CA . ALA A 1 93 ? -1.888 9.57 12.047 1 98.94 93 ALA A CA 1
ATOM 705 C C . ALA A 1 93 ? -3.4 9.758 11.961 1 98.94 93 ALA A C 1
ATOM 707 O O . ALA A 1 93 ? -4.164 8.82 12.211 1 98.94 93 ALA A O 1
ATOM 708 N N . PHE A 1 94 ? -3.85 10.984 11.664 1 98.88 94 PHE A N 1
ATOM 709 C CA . PHE A 1 94 ? -5.242 11.383 11.82 1 98.88 94 PHE A CA 1
ATOM 710 C C . PHE A 1 94 ? -5.789 11.969 10.523 1 98.88 94 PHE A C 1
ATOM 712 O O . PHE A 1 94 ? -5.172 12.852 9.93 1 98.88 94 PHE A O 1
ATOM 719 N N . MET A 1 95 ? -6.918 11.422 10.039 1 98.56 95 MET A N 1
ATOM 720 C CA . MET A 1 95 ? -7.629 11.93 8.867 1 98.56 95 MET A CA 1
ATOM 721 C C . MET A 1 95 ? -9.094 12.195 9.195 1 98.56 95 MET A C 1
ATOM 723 O O . MET A 1 95 ? -9.734 11.406 9.891 1 98.56 95 MET A O 1
ATOM 727 N N . VAL A 1 96 ? -9.586 13.32 8.719 1 98.12 96 VAL A N 1
ATOM 728 C CA . VAL A 1 96 ? -11 13.641 8.797 1 98.12 96 VAL A CA 1
ATOM 729 C C . VAL A 1 96 ? -11.594 13.719 7.395 1 98.12 96 VAL A C 1
ATOM 731 O O . VAL A 1 96 ? -11.141 14.516 6.566 1 98.12 96 VAL A O 1
ATOM 734 N N . GLU A 1 97 ? -12.539 12.906 7.078 1 97.19 97 GLU A N 1
ATOM 735 C CA . GLU A 1 97 ? -13.172 12.883 5.762 1 97.19 97 GLU A CA 1
ATOM 736 C C . GLU A 1 97 ? -14.578 12.281 5.836 1 97.19 97 GLU A C 1
ATOM 738 O O . GLU A 1 97 ? -14.758 11.172 6.336 1 97.19 97 GLU A O 1
ATOM 743 N N . THR A 1 98 ? -15.578 13.008 5.324 1 97.31 98 THR A N 1
ATOM 744 C CA . THR A 1 98 ? -16.953 12.555 5.453 1 97.31 98 THR A CA 1
ATOM 745 C C . THR A 1 98 ? -17.422 11.875 4.176 1 97.31 98 THR A C 1
ATOM 747 O O . THR A 1 98 ? -18.438 11.18 4.172 1 97.31 98 THR A O 1
ATOM 750 N N . ARG A 1 99 ? -16.812 12.094 3.086 1 95.06 99 ARG A N 1
ATOM 751 C CA . ARG A 1 99 ? -17.188 11.508 1.802 1 95.06 99 ARG A CA 1
ATOM 752 C C . ARG A 1 99 ? -16.547 10.133 1.618 1 95.06 99 ARG A C 1
ATOM 754 O O . ARG A 1 99 ? -15.422 9.898 2.057 1 95.06 99 ARG A O 1
ATOM 761 N N . PRO A 1 100 ? -17.25 9.172 0.977 1 96.5 100 PRO A N 1
ATOM 762 C CA . PRO A 1 100 ? -16.672 7.879 0.612 1 96.5 100 PRO A CA 1
ATOM 763 C C . PRO A 1 100 ? -15.852 7.945 -0.679 1 96.5 100 PRO A C 1
ATOM 765 O O . PRO A 1 100 ? -16.234 7.336 -1.683 1 96.5 100 PRO A O 1
ATOM 768 N N . LEU A 1 101 ? -14.766 8.633 -0.626 1 93.12 101 LEU A N 1
ATOM 769 C CA . LEU A 1 101 ? -13.938 8.797 -1.816 1 93.12 101 LEU A CA 1
ATOM 770 C C . LEU A 1 101 ? -13.375 7.457 -2.273 1 93.12 101 LEU A C 1
ATOM 772 O O . LEU A 1 101 ? -12.906 6.664 -1.452 1 93.12 101 LEU A O 1
ATOM 776 N N . PRO A 1 102 ? -13.344 7.191 -3.527 1 90.88 102 PRO A N 1
ATOM 777 C CA . PRO A 1 102 ? -12.984 5.871 -4.047 1 90.88 102 PRO A CA 1
ATOM 778 C C . PRO A 1 102 ? -11.547 5.473 -3.709 1 90.88 102 PRO A C 1
ATOM 780 O O . PRO A 1 102 ? -11.258 4.281 -3.559 1 90.88 102 PRO A O 1
ATOM 783 N N . HIS A 1 103 ? -10.633 6.418 -3.553 1 91.88 103 HIS A N 1
ATOM 784 C CA . HIS A 1 103 ? -9.227 6.07 -3.385 1 91.88 103 HIS A CA 1
ATOM 785 C C . HIS A 1 103 ? -8.859 5.949 -1.91 1 91.88 103 HIS A C 1
ATOM 787 O O . HIS A 1 103 ? -7.746 5.535 -1.572 1 91.88 103 HIS A O 1
ATOM 793 N N . LEU A 1 104 ? -9.773 6.246 -0.96 1 95.62 104 LEU A N 1
ATOM 794 C CA . LEU A 1 104 ? -9.477 6.301 0.467 1 95.62 104 LEU A CA 1
ATOM 795 C C . LEU A 1 104 ? -8.961 4.957 0.968 1 95.62 104 LEU A C 1
ATOM 797 O O . LEU A 1 104 ? -7.977 4.902 1.712 1 95.62 104 LEU A O 1
ATOM 801 N N . PRO A 1 105 ? -9.586 3.83 0.574 1 95.31 105 PRO A N 1
ATOM 802 C CA . PRO A 1 105 ? -9.109 2.551 1.102 1 95.31 105 PRO A CA 1
ATOM 803 C C . PRO A 1 105 ? -7.652 2.27 0.73 1 95.31 105 PRO A C 1
ATOM 805 O O . PRO A 1 105 ? -6.859 1.858 1.584 1 95.31 105 PRO A O 1
ATOM 808 N N . LEU A 1 106 ? -7.316 2.568 -0.505 1 94.31 106 LEU A N 1
ATOM 809 C CA . LEU A 1 106 ? -5.953 2.314 -0.957 1 94.31 106 LEU A CA 1
ATOM 810 C C . LEU A 1 106 ? -4.98 3.312 -0.335 1 94.31 106 LEU A C 1
ATOM 812 O O . LEU A 1 106 ? -3.855 2.951 0.017 1 94.31 106 LEU A O 1
ATOM 816 N N . GLN A 1 107 ? -5.422 4.527 -0.209 1 95.12 107 GLN A N 1
ATOM 817 C CA . GLN A 1 107 ? -4.582 5.531 0.43 1 95.12 107 GLN A CA 1
ATOM 818 C C . GLN A 1 107 ? -4.273 5.152 1.876 1 95.12 107 GLN A C 1
ATOM 820 O O . GLN A 1 107 ? -3.113 5.172 2.295 1 95.12 107 GLN A O 1
ATOM 825 N N . LEU A 1 108 ? -5.32 4.793 2.639 1 97.19 108 LEU A N 1
ATOM 826 C CA . LEU A 1 108 ? -5.141 4.418 4.035 1 97.19 108 LEU A CA 1
ATOM 827 C C . LEU A 1 108 ? -4.25 3.186 4.156 1 97.19 108 LEU A C 1
ATOM 829 O O . LEU A 1 108 ? -3.359 3.139 5.012 1 97.19 108 LEU A O 1
ATOM 833 N N . THR A 1 109 ? -4.465 2.285 3.303 1 94.69 109 THR A N 1
ATOM 834 C CA . THR A 1 109 ? -3.662 1.067 3.303 1 94.69 109 THR A CA 1
ATOM 835 C C . THR A 1 109 ? -2.191 1.388 3.041 1 94.69 109 THR A C 1
ATOM 837 O O . THR A 1 109 ? -1.311 0.908 3.758 1 94.69 109 THR A O 1
ATOM 840 N N . HIS A 1 110 ? -1.938 2.174 2.08 1 95.19 110 HIS A N 1
ATOM 841 C CA . HIS A 1 110 ? -0.573 2.57 1.751 1 95.19 110 HIS A CA 1
ATOM 842 C C . HIS A 1 110 ? 0.082 3.311 2.914 1 95.19 110 HIS A C 1
ATOM 844 O O . HIS A 1 110 ? 1.188 2.961 3.332 1 95.19 110 HIS A O 1
ATOM 850 N N . MET A 1 111 ? -0.645 4.262 3.459 1 97.56 111 MET A N 1
ATOM 851 C CA . MET A 1 111 ? -0.088 5.066 4.543 1 97.56 111 MET A CA 1
ATOM 852 C C . MET A 1 111 ? 0.224 4.203 5.758 1 97.56 111 MET A C 1
ATOM 854 O O . MET A 1 111 ? 1.265 4.371 6.398 1 97.56 111 MET A O 1
ATOM 858 N N . THR A 1 112 ? -0.625 3.264 6.074 1 96.5 112 THR A N 1
ATOM 859 C CA . THR A 1 112 ? -0.401 2.383 7.215 1 96.5 112 THR A CA 1
ATOM 860 C C . THR A 1 112 ? 0.807 1.481 6.973 1 96.5 112 THR A C 1
ATOM 862 O O . THR A 1 112 ? 1.445 1.022 7.922 1 96.5 112 THR A O 1
ATOM 865 N N . SER A 1 113 ? 1.133 1.294 5.742 1 94 113 SER A N 1
ATOM 866 C CA . SER A 1 113 ? 2.221 0.377 5.422 1 94 113 SER A CA 1
ATOM 867 C C . SER A 1 113 ? 3.566 1.096 5.414 1 94 113 SER A C 1
ATOM 869 O O . SER A 1 113 ? 4.602 0.489 5.695 1 94 113 SER A O 1
ATOM 871 N N . VAL A 1 114 ? 3.6 2.363 5.129 1 95.94 114 VAL A N 1
ATOM 872 C CA . VAL A 1 114 ? 4.867 3.055 4.918 1 95.94 114 VAL A CA 1
ATOM 873 C C . VAL A 1 114 ? 5.242 3.84 6.172 1 95.94 114 VAL A C 1
ATOM 875 O O . VAL A 1 114 ? 6.422 4.125 6.406 1 95.94 114 VAL A O 1
ATOM 878 N N . ILE A 1 115 ? 4.258 4.203 6.949 1 97.38 115 ILE A N 1
ATOM 879 C CA . ILE A 1 115 ? 4.516 4.879 8.219 1 97.38 115 ILE A CA 1
ATOM 880 C C . ILE A 1 115 ? 5.008 3.865 9.25 1 97.38 115 ILE A C 1
ATOM 882 O O . ILE A 1 115 ? 4.543 2.723 9.273 1 97.38 115 ILE A O 1
ATOM 886 N N . PRO A 1 116 ? 5.996 4.301 10.07 1 96.12 116 PRO A N 1
ATOM 887 C CA . PRO A 1 116 ? 6.578 3.354 11.023 1 96.12 116 PRO A CA 1
ATOM 888 C C . PRO A 1 116 ? 5.52 2.586 11.812 1 96.12 116 PRO A C 1
ATOM 890 O O . PRO A 1 116 ? 4.477 3.148 12.164 1 96.12 116 PRO A O 1
ATOM 893 N N . GLN A 1 117 ? 5.793 1.372 12.188 1 92.75 117 GLN A N 1
ATOM 894 C CA . GLN A 1 117 ? 4.82 0.362 12.594 1 92.75 117 GLN A CA 1
ATOM 895 C C . GLN A 1 117 ? 4.188 0.715 13.93 1 92.75 117 GLN A C 1
ATOM 897 O O . GLN A 1 117 ? 3.066 0.294 14.227 1 92.75 117 GLN A O 1
ATOM 902 N N . GLU A 1 118 ? 4.844 1.466 14.688 1 95.69 118 GLU A N 1
ATOM 903 C CA . GLU A 1 118 ? 4.332 1.74 16.031 1 95.69 118 GLU A CA 1
ATOM 904 C C . GLU A 1 118 ? 3.248 2.814 16 1 95.69 118 GLU A C 1
ATOM 906 O O . GLU A 1 118 ? 2.527 3.006 16.984 1 95.69 118 GLU A O 1
ATOM 911 N N . TRP A 1 119 ? 3.145 3.547 14.859 1 98 119 TRP A N 1
ATOM 912 C CA . TRP A 1 119 ? 2.127 4.586 14.75 1 98 119 TRP A CA 1
ATOM 913 C C . TRP A 1 119 ? 0.73 3.977 14.68 1 98 119 TRP A C 1
ATOM 915 O O . TRP A 1 119 ? 0.539 2.91 14.094 1 98 119 TRP A O 1
ATOM 925 N N . THR A 1 120 ? -0.261 4.621 15.242 1 98.5 120 THR A N 1
ATOM 926 C CA . THR A 1 120 ? -1.669 4.262 15.109 1 98.5 120 THR A CA 1
ATOM 927 C C . THR A 1 120 ? -2.393 5.242 14.188 1 98.5 120 THR A C 1
ATOM 929 O O . THR A 1 120 ? -1.857 6.305 13.859 1 98.5 120 THR A O 1
ATOM 932 N N . PHE A 1 121 ? -3.562 4.832 13.719 1 98.75 121 PHE A N 1
ATOM 933 C CA . PHE A 1 121 ? -4.34 5.629 12.781 1 98.75 121 PHE A CA 1
ATOM 934 C C . PHE A 1 121 ? -5.754 5.855 13.297 1 98.75 121 PHE A C 1
ATOM 936 O O . PHE A 1 121 ? -6.352 4.957 13.891 1 98.75 121 PHE A O 1
ATOM 943 N N . LYS A 1 122 ? -6.246 6.996 13.102 1 98.88 122 LYS A N 1
ATOM 944 C CA . LYS A 1 122 ? -7.629 7.332 13.414 1 98.88 122 LYS A CA 1
ATOM 945 C C . LYS A 1 122 ? -8.297 8.055 12.25 1 98.88 122 LYS A C 1
ATOM 947 O O . LYS A 1 122 ? -7.738 9.008 11.695 1 98.88 122 LYS A O 1
ATOM 952 N N . PHE A 1 123 ? -9.406 7.535 11.828 1 98.81 123 PHE A N 1
ATOM 953 C CA . PHE A 1 123 ? -10.266 8.125 10.805 1 98.81 123 PHE A CA 1
ATOM 954 C C . PHE A 1 123 ? -11.562 8.633 11.414 1 98.81 123 PHE A C 1
ATOM 956 O O . PHE A 1 123 ? -12.305 7.863 12.039 1 98.81 123 PHE A O 1
ATOM 963 N N . MET A 1 124 ? -11.734 9.875 11.312 1 98.75 124 MET A N 1
ATOM 964 C CA . MET A 1 124 ? -12.969 10.5 11.766 1 98.75 124 MET A CA 1
ATOM 965 C C . MET A 1 124 ? -13.844 10.906 10.586 1 98.75 124 MET A C 1
ATOM 967 O O . MET A 1 124 ? -13.406 11.656 9.711 1 98.75 124 MET A O 1
ATOM 971 N N . GLY A 1 125 ? -15.055 10.367 10.492 1 98.31 125 GLY A N 1
ATOM 972 C CA . GLY A 1 125 ? -15.867 10.641 9.32 1 98.31 125 GLY A CA 1
ATOM 973 C C . GLY A 1 125 ? -17.344 10.422 9.555 1 98.31 125 GLY A C 1
ATOM 974 O O . GLY A 1 125 ? -17.797 10.328 10.703 1 98.31 125 GLY A O 1
ATOM 975 N N . SER A 1 126 ? -18.141 10.562 8.539 1 97.94 126 SER A N 1
ATOM 976 C CA . SER A 1 126 ? -19.578 10.266 8.578 1 97.94 126 SER A CA 1
ATOM 977 C C . SER A 1 126 ? -19.828 8.758 8.633 1 97.94 126 SER A C 1
ATOM 979 O O . SER A 1 126 ? -18.922 7.965 8.375 1 97.94 126 SER A O 1
ATOM 981 N N . ASN A 1 127 ? -21.016 8.375 8.93 1 97.56 127 ASN A N 1
ATOM 982 C CA . ASN A 1 127 ? -21.375 6.961 8.867 1 97.56 127 ASN A CA 1
ATOM 983 C C . ASN A 1 127 ? -21.172 6.395 7.465 1 97.56 127 ASN A C 1
ATOM 985 O O . ASN A 1 127 ? -20.734 5.254 7.312 1 97.56 127 ASN A O 1
ATOM 989 N N . THR A 1 128 ? -21.453 7.246 6.551 1 97.81 128 THR A N 1
ATOM 990 C CA . THR A 1 128 ? -21.328 6.812 5.164 1 97.81 128 THR A CA 1
ATOM 991 C C . THR A 1 128 ? -19.875 6.484 4.844 1 97.81 128 THR A C 1
ATOM 993 O O . THR A 1 128 ? -19.578 5.422 4.297 1 97.81 128 THR A O 1
ATOM 996 N N . SER A 1 129 ? -18.953 7.402 5.168 1 97.94 129 SER A N 1
ATOM 997 C CA . SER A 1 129 ? -17.531 7.172 4.867 1 97.94 129 SER A CA 1
ATOM 998 C C . SER A 1 129 ? -16.969 6.031 5.707 1 97.94 129 SER A C 1
ATOM 1000 O O . SER A 1 129 ? -16.172 5.23 5.215 1 97.94 129 SER A O 1
ATOM 1002 N N . ILE A 1 130 ? -17.406 5.891 6.91 1 98.5 130 ILE A N 1
ATOM 1003 C CA . ILE A 1 130 ? -16.953 4.836 7.805 1 98.5 130 ILE A CA 1
ATOM 1004 C C . ILE A 1 130 ? -17.438 3.479 7.301 1 98.5 130 ILE A C 1
ATOM 1006 O O . ILE A 1 130 ? -16.656 2.525 7.219 1 98.5 130 ILE A O 1
ATOM 1010 N N . ASN A 1 131 ? -18.734 3.381 6.945 1 98.19 131 ASN A N 1
ATOM 1011 C CA . ASN A 1 131 ? -19.266 2.135 6.414 1 98.19 131 ASN A CA 1
ATOM 1012 C C . ASN A 1 131 ? -18.594 1.738 5.109 1 98.19 131 ASN A C 1
ATOM 1014 O O . ASN A 1 131 ? -18.359 0.555 4.859 1 98.19 131 ASN A O 1
ATOM 1018 N N . TYR A 1 132 ? -18.344 2.717 4.309 1 98.12 132 TYR A N 1
ATOM 1019 C CA . TYR A 1 132 ? -17.609 2.463 3.074 1 98.12 132 TYR A CA 1
ATOM 1020 C C . TYR A 1 132 ? -16.266 1.788 3.363 1 98.12 132 TYR A C 1
ATOM 1022 O O . TYR A 1 132 ? -15.945 0.761 2.764 1 98.12 132 TYR A O 1
ATOM 1030 N N . LEU A 1 133 ? -15.5 2.35 4.293 1 98 133 LEU A N 1
ATOM 1031 C CA . LEU A 1 133 ? -14.188 1.82 4.637 1 98 133 LEU A CA 1
ATOM 1032 C C . LEU A 1 133 ? -14.305 0.422 5.234 1 98 133 LEU A C 1
ATOM 1034 O O . LEU A 1 133 ? -13.477 -0.449 4.957 1 98 133 LEU A O 1
ATOM 1038 N N . LEU A 1 134 ? -15.352 0.172 5.992 1 97.5 134 LEU A N 1
ATOM 1039 C CA . LEU A 1 134 ? -15.547 -1.114 6.652 1 97.5 134 LEU A CA 1
ATOM 1040 C C . LEU A 1 134 ? -15.922 -2.193 5.645 1 97.5 134 LEU A C 1
ATOM 1042 O O . LEU A 1 134 ? -15.922 -3.383 5.973 1 97.5 134 LEU A O 1
ATOM 1046 N N . GLY A 1 135 ? -16.234 -1.827 4.484 1 96.38 135 GLY A N 1
ATOM 1047 C CA . GLY A 1 135 ? -16.531 -2.783 3.43 1 96.38 135 GLY A CA 1
ATOM 1048 C C . GLY A 1 135 ? -15.297 -3.51 2.924 1 96.38 135 GLY A C 1
ATOM 1049 O O . GLY A 1 135 ? -15.406 -4.52 2.223 1 96.38 135 GLY A O 1
ATOM 1050 N N . PHE A 1 136 ? -14.141 -3.082 3.295 1 95.88 136 PHE A N 1
ATOM 1051 C CA . PHE A 1 136 ? -12.891 -3.654 2.812 1 95.88 136 PHE A CA 1
ATOM 1052 C C . PHE A 1 136 ? -12.258 -4.543 3.873 1 95.88 136 PHE A C 1
ATOM 1054 O O . PHE A 1 136 ? -11.977 -4.09 4.984 1 95.88 136 PHE A O 1
ATOM 1061 N N . HIS A 1 137 ? -11.914 -5.785 3.518 1 94.19 137 HIS A N 1
ATOM 1062 C CA . HIS A 1 137 ? -11.422 -6.789 4.461 1 94.19 137 HIS A CA 1
ATOM 1063 C C . HIS A 1 137 ? -10.148 -6.324 5.148 1 94.19 137 HIS A C 1
ATOM 1065 O O . HIS A 1 137 ? -10 -6.473 6.363 1 94.19 137 HIS A O 1
ATOM 1071 N N . HIS A 1 138 ? -9.25 -5.777 4.383 1 92.44 138 HIS A N 1
ATOM 1072 C CA . HIS A 1 138 ? -7.953 -5.41 4.941 1 92.44 138 HIS A CA 1
ATOM 1073 C C . HIS A 1 138 ? -8.086 -4.262 5.938 1 92.44 138 HIS A C 1
ATOM 1075 O O . HIS A 1 138 ? -7.324 -4.184 6.906 1 92.44 138 HIS A O 1
ATOM 1081 N N . LEU A 1 139 ? -9.055 -3.387 5.746 1 96.75 139 LEU A N 1
ATOM 1082 C CA . LEU A 1 139 ? -9.273 -2.301 6.695 1 96.75 139 LEU A CA 1
ATOM 1083 C C . LEU A 1 139 ? -9.961 -2.816 7.957 1 96.75 139 LEU A C 1
ATOM 1085 O O . LEU A 1 139 ? -9.68 -2.338 9.062 1 96.75 139 LEU A O 1
ATOM 1089 N N . ARG A 1 140 ? -10.828 -3.777 7.789 1 96.5 140 ARG A N 1
ATOM 1090 C CA . ARG A 1 140 ? -11.398 -4.422 8.969 1 96.5 140 ARG A CA 1
ATOM 1091 C C . ARG A 1 140 ? -10.312 -5.094 9.805 1 96.5 140 ARG A C 1
ATOM 1093 O O . ARG A 1 140 ? -10.367 -5.078 11.031 1 96.5 140 ARG A O 1
ATOM 1100 N N . ASP A 1 141 ? -9.336 -5.621 9.148 1 93.56 141 ASP A N 1
ATOM 1101 C CA . ASP A 1 141 ? -8.219 -6.238 9.859 1 93.56 141 ASP A CA 1
ATOM 1102 C C . ASP A 1 141 ? -7.43 -5.199 10.648 1 93.56 141 ASP A C 1
ATOM 1104 O O . ASP A 1 141 ? -6.977 -5.473 11.758 1 93.56 141 ASP A O 1
ATOM 1108 N N . LEU A 1 142 ? -7.25 -4.055 10.062 1 95.38 142 LEU A N 1
ATOM 1109 C CA . LEU A 1 142 ? -6.527 -2.986 10.742 1 95.38 142 LEU A CA 1
ATOM 1110 C C . LEU A 1 142 ? -7.305 -2.502 11.969 1 95.38 142 LEU A C 1
ATOM 1112 O O . LEU A 1 142 ? -6.707 -2.182 13 1 95.38 142 LEU A O 1
ATOM 1116 N N . VAL A 1 143 ? -8.625 -2.471 11.82 1 97.06 143 VAL A N 1
ATOM 1117 C CA . VAL A 1 143 ? -9.469 -2.094 12.945 1 97.06 143 VAL A CA 1
ATOM 1118 C C . VAL A 1 143 ? -9.383 -3.158 14.039 1 97.06 143 VAL A C 1
ATOM 1120 O O . VAL A 1 143 ? -9.203 -2.838 15.211 1 97.06 143 VAL A O 1
ATOM 1123 N N . ALA A 1 144 ? -9.383 -4.387 13.664 1 94.5 144 ALA A N 1
ATOM 1124 C CA . ALA A 1 144 ? -9.328 -5.496 14.609 1 94.5 144 ALA A CA 1
ATOM 1125 C C . ALA A 1 144 ? -8 -5.512 15.359 1 94.5 144 ALA A C 1
ATOM 1127 O O . ALA A 1 144 ? -7.953 -5.891 16.531 1 94.5 144 ALA A O 1
ATOM 1128 N N . SER A 1 145 ? -6.992 -5.035 14.734 1 91.88 145 SER A N 1
ATOM 1129 C CA . SER A 1 145 ? -5.668 -5.031 15.352 1 91.88 145 SER A CA 1
ATOM 1130 C C . SER A 1 145 ? -5.43 -3.744 16.141 1 91.88 145 SER A C 1
ATOM 1132 O O . SER A 1 145 ? -4.352 -3.549 16.703 1 91.88 145 SER A O 1
ATOM 1134 N N . ASN A 1 146 ? -6.332 -2.795 16.094 1 95.19 146 ASN A N 1
ATOM 1135 C CA . ASN A 1 146 ? -6.266 -1.497 16.75 1 95.19 146 ASN A CA 1
ATOM 1136 C C . ASN A 1 146 ? -5.27 -0.566 16.062 1 95.19 146 ASN A C 1
ATOM 1138 O O . ASN A 1 146 ? -4.914 0.48 16.609 1 95.19 146 ASN A O 1
ATOM 1142 N N . LYS A 1 147 ? -4.77 -1.016 14.898 1 96.44 147 LYS A N 1
ATOM 1143 C CA . LYS A 1 147 ? -3.914 -0.138 14.102 1 96.44 147 LYS A CA 1
ATOM 1144 C C . LYS A 1 147 ? -4.703 1.049 13.555 1 96.44 147 LYS A C 1
ATOM 1146 O O . LYS A 1 147 ? -4.168 2.154 13.438 1 96.44 147 LYS A O 1
ATOM 1151 N N . LEU A 1 148 ? -5.992 0.799 13.25 1 98.12 148 LEU A N 1
ATOM 1152 C CA . LEU A 1 148 ? -6.902 1.806 12.719 1 98.12 148 LEU A CA 1
ATOM 1153 C C . LEU A 1 148 ? -8.164 1.904 13.57 1 98.12 148 LEU A C 1
ATOM 1155 O O . LEU A 1 148 ? -8.766 0.885 13.906 1 98.12 148 LEU A O 1
ATOM 1159 N N . THR A 1 149 ? -8.461 3.064 13.977 1 98.69 149 THR A N 1
ATOM 1160 C CA . THR A 1 149 ? -9.719 3.334 14.656 1 98.69 149 THR A CA 1
ATOM 1161 C C . THR A 1 149 ? -10.617 4.23 13.805 1 98.69 149 THR A C 1
ATOM 1163 O O . THR A 1 149 ? -10.148 5.211 13.227 1 98.69 149 THR A O 1
ATOM 1166 N N . LEU A 1 150 ? -11.844 3.869 13.625 1 98.62 150 LEU A N 1
ATOM 1167 C CA . LEU A 1 150 ? -12.852 4.652 12.922 1 98.62 150 LEU A CA 1
ATOM 1168 C C . LEU A 1 150 ? -13.852 5.262 13.898 1 98.62 150 LEU A C 1
ATOM 1170 O O . LEU A 1 150 ? -14.461 4.543 14.688 1 98.62 150 LEU A O 1
ATOM 1174 N N . VAL A 1 151 ? -13.977 6.582 13.859 1 98.44 151 VAL A N 1
ATOM 1175 C CA . VAL A 1 151 ? -14.867 7.246 14.797 1 98.44 151 VAL A CA 1
ATOM 1176 C C . VAL A 1 151 ? -15.766 8.227 14.055 1 98.44 151 VAL A C 1
ATOM 1178 O O . VAL A 1 151 ? -15.336 8.867 13.094 1 98.44 151 VAL A O 1
ATOM 1181 N N . PRO A 1 152 ? -16.953 8.367 14.5 1 98.19 152 PRO A N 1
ATOM 1182 C CA . PRO A 1 152 ? -17.828 9.359 13.875 1 98.19 152 PRO A CA 1
ATOM 1183 C C . PRO A 1 152 ? -17.406 10.789 14.164 1 98.19 152 PRO A C 1
ATOM 1185 O O . PRO A 1 152 ? -16.906 11.078 15.258 1 98.19 152 PRO A O 1
ATOM 1188 N N . LEU A 1 153 ? -17.625 11.641 13.203 1 98.25 153 LEU A N 1
ATOM 1189 C CA . LEU A 1 153 ? -17.438 13.078 13.406 1 98.25 153 LEU A CA 1
ATOM 1190 C C . LEU A 1 153 ? -18.5 13.633 14.352 1 98.25 153 LEU A C 1
ATOM 1192 O O . LEU A 1 153 ? -19.688 13.562 14.07 1 98.25 153 LEU A O 1
ATOM 1196 N N . PRO A 1 154 ? -18.062 14.156 15.5 1 97.5 154 PRO A N 1
ATOM 1197 C CA . PRO A 1 154 ? -19.031 14.766 16.406 1 97.5 154 PRO A CA 1
ATOM 1198 C C . PRO A 1 154 ? -19.859 15.852 15.734 1 97.5 154 PRO A C 1
ATOM 1200 O O . PRO A 1 154 ? -19.359 16.578 14.867 1 97.5 154 PRO A O 1
ATOM 1203 N N . SER A 1 155 ? -21.047 16.078 16.188 1 95.5 155 SER A N 1
ATOM 1204 C CA . SER A 1 155 ? -22.016 16.938 15.531 1 95.5 155 SER A CA 1
ATOM 1205 C C . SER A 1 155 ? -21.609 18.406 15.641 1 95.5 155 SER A C 1
ATOM 1207 O O . SER A 1 155 ? -22.047 19.234 14.836 1 95.5 155 SER A O 1
ATOM 1209 N N . HIS A 1 156 ? -20.859 18.734 16.609 1 95.88 156 HIS A N 1
ATOM 1210 C CA . HIS A 1 156 ? -20.531 20.141 16.797 1 95.88 156 HIS A CA 1
ATOM 1211 C C . HIS A 1 156 ? -19.375 20.562 15.898 1 95.88 156 HIS A C 1
ATOM 1213 O O . HIS A 1 156 ? -19.031 21.75 15.844 1 95.88 156 HIS A O 1
ATOM 1219 N N . TRP A 1 157 ? -18.734 19.625 15.258 1 97 157 TRP A N 1
ATOM 1220 C CA . TRP A 1 157 ? -17.719 19.953 14.258 1 97 157 TRP A CA 1
ATOM 1221 C C . TRP A 1 157 ? -18.266 19.781 12.844 1 97 157 TRP A C 1
ATOM 1223 O O . TRP A 1 157 ? -19.156 18.969 12.617 1 97 157 TRP A O 1
ATOM 1233 N N . ASP A 1 158 ? -17.766 20.625 12 1 93.25 158 ASP A N 1
ATOM 1234 C CA . ASP A 1 158 ? -18.109 20.641 10.578 1 93.25 158 ASP A CA 1
ATOM 1235 C C . ASP A 1 158 ? -16.844 20.688 9.719 1 93.25 158 ASP A C 1
ATOM 1237 O O . ASP A 1 158 ? -15.867 21.344 10.078 1 93.25 158 ASP A O 1
ATOM 1241 N N . VAL A 1 159 ? -16.906 19.875 8.578 1 93.81 159 VAL A N 1
ATOM 1242 C CA . VAL A 1 159 ? -15.727 19.875 7.73 1 93.81 159 VAL A CA 1
ATOM 1243 C C . VAL A 1 159 ? -16.125 20.156 6.285 1 93.81 159 VAL A C 1
ATOM 1245 O O . VAL A 1 159 ? -15.469 19.688 5.352 1 93.81 159 VAL A O 1
ATOM 1248 N N . SER A 1 160 ? -17.188 20.891 6.102 1 91.25 160 SER A N 1
ATOM 1249 C CA . SER A 1 160 ? -17.75 21.141 4.777 1 91.25 160 SER A CA 1
ATOM 1250 C C . SER A 1 160 ? -17.062 22.312 4.09 1 91.25 160 SER A C 1
ATOM 1252 O O . SER A 1 160 ? -17.281 22.562 2.898 1 91.25 160 SER A O 1
ATOM 1254 N N . SER A 1 161 ? -16.266 23.109 4.859 1 90.69 161 SER A N 1
ATOM 1255 C CA . SER A 1 161 ? -15.555 24.25 4.297 1 90.69 161 SER A CA 1
ATOM 1256 C C . SER A 1 161 ? -14.18 24.406 4.941 1 90.69 161 SER A C 1
ATOM 1258 O O . SER A 1 161 ? -13.93 23.859 6.02 1 90.69 161 SER A O 1
ATOM 1260 N N . ARG A 1 162 ? -13.305 25.125 4.293 1 91.88 162 ARG A N 1
ATOM 1261 C CA . ARG A 1 162 ? -11.977 25.406 4.844 1 91.88 162 ARG A CA 1
ATOM 1262 C C . ARG A 1 162 ? -12.086 26.141 6.18 1 91.88 162 ARG A C 1
ATOM 1264 O O . ARG A 1 162 ? -11.281 25.906 7.086 1 91.88 162 ARG A O 1
ATOM 1271 N N . GLU A 1 163 ? -13.055 27.047 6.234 1 95.38 163 GLU A N 1
ATOM 1272 C CA . GLU A 1 163 ? -13.25 27.797 7.477 1 95.38 163 GLU A CA 1
ATOM 1273 C C . GLU A 1 163 ? -13.711 26.875 8.602 1 95.38 163 GLU A C 1
ATOM 1275 O O . GLU A 1 163 ? -13.195 26.953 9.719 1 95.38 163 GLU A O 1
ATOM 1280 N N . SER A 1 164 ? -14.688 26 8.328 1 95.94 164 SER A N 1
ATOM 1281 C CA . SER A 1 164 ? -15.172 25.094 9.367 1 95.94 164 SER A CA 1
ATOM 1282 C C . SER A 1 164 ? -14.078 24.109 9.789 1 95.94 164 SER A C 1
ATOM 1284 O O . SER A 1 164 ? -13.977 23.766 10.969 1 95.94 164 SER A O 1
ATOM 1286 N N . ILE A 1 165 ? -13.305 23.688 8.852 1 96.19 165 ILE A N 1
ATOM 1287 C CA . ILE A 1 165 ? -12.164 22.828 9.156 1 96.19 165 ILE A CA 1
ATOM 1288 C C . ILE A 1 165 ? -11.18 23.578 10.047 1 96.19 165 ILE A C 1
ATOM 1290 O O . ILE A 1 165 ? -10.672 23.031 11.031 1 96.19 165 ILE A O 1
ATOM 1294 N N . SER A 1 166 ? -10.961 24.844 9.695 1 97.25 166 SER A N 1
ATOM 1295 C CA . SER A 1 166 ? -10.055 25.672 10.477 1 97.25 166 SER A CA 1
ATOM 1296 C C . SER A 1 166 ? -10.555 25.844 11.906 1 97.25 166 SER A C 1
ATOM 1298 O O . SER A 1 166 ? -9.773 25.828 12.859 1 97.25 166 SER A O 1
ATOM 1300 N N . GLN A 1 167 ? -11.828 26 12.055 1 97.69 167 GLN A N 1
ATOM 1301 C CA . GLN A 1 167 ? -12.406 26.094 13.391 1 97.69 167 GLN A CA 1
ATOM 1302 C C . GLN A 1 167 ? -12.219 24.812 14.172 1 97.69 167 GLN A C 1
ATOM 1304 O O . GLN A 1 167 ? -11.867 24.828 15.359 1 97.69 167 GLN A O 1
ATOM 1309 N N . MET A 1 168 ? -12.391 23.703 13.547 1 98 168 MET A N 1
ATOM 1310 C CA . MET A 1 168 ? -12.227 22.406 14.203 1 98 168 MET A CA 1
ATOM 1311 C C . MET A 1 168 ? -10.781 22.219 14.656 1 98 168 MET A C 1
ATOM 1313 O O . MET A 1 168 ? -10.523 21.859 15.805 1 98 168 MET A O 1
ATOM 1317 N N . PHE A 1 169 ? -9.82 22.562 13.781 1 98.38 169 PHE A N 1
ATOM 1318 C CA . PHE A 1 169 ? -8.422 22.266 14.047 1 98.38 169 PHE A CA 1
ATOM 1319 C C . PHE A 1 169 ? -7.805 23.328 14.961 1 98.38 169 PHE A C 1
ATOM 1321 O O . PHE A 1 169 ? -6.656 23.188 15.391 1 98.38 169 PHE A O 1
ATOM 1328 N N . THR A 1 170 ? -8.539 24.359 15.273 1 98.44 170 THR A N 1
ATOM 1329 C CA . THR A 1 170 ? -8.086 25.312 16.281 1 98.44 170 THR A CA 1
ATOM 1330 C C . THR A 1 170 ? -8.953 25.219 17.531 1 98.44 170 THR A C 1
ATOM 1332 O O . THR A 1 170 ? -8.977 26.141 18.359 1 98.44 170 THR A O 1
ATOM 1335 N N . ASP A 1 171 ? -9.734 24.203 17.688 1 98.06 171 ASP A N 1
ATOM 1336 C CA . ASP A 1 171 ? -10.477 23.859 18.891 1 98.06 171 ASP A CA 1
ATOM 1337 C C . ASP A 1 171 ? -9.656 22.953 19.812 1 98.06 171 ASP A C 1
ATOM 1339 O O . ASP A 1 171 ? -9.305 21.828 19.422 1 98.06 171 ASP A O 1
ATOM 1343 N N . PRO A 1 172 ? -9.305 23.438 21.062 1 98.25 172 PRO A N 1
ATOM 1344 C CA . PRO A 1 172 ? -8.516 22.594 21.969 1 98.25 172 PRO A CA 1
ATOM 1345 C C . PRO A 1 172 ? -9.203 21.266 22.281 1 98.25 172 PRO A C 1
ATOM 1347 O O . PRO A 1 172 ? -8.531 20.266 22.562 1 98.25 172 PRO A O 1
ATOM 1350 N N . GLU A 1 173 ? -10.508 21.172 22.125 1 98.12 173 GLU A N 1
ATOM 1351 C CA . GLU A 1 173 ? -11.25 19.938 22.406 1 98.12 173 GLU A CA 1
ATOM 1352 C C . GLU A 1 173 ? -10.844 18.828 21.453 1 98.12 173 GLU A C 1
ATOM 1354 O O . GLU A 1 173 ? -10.82 17.656 21.828 1 98.12 173 GLU A O 1
ATOM 1359 N N . LEU A 1 174 ? -10.539 19.188 20.203 1 98.62 174 LEU A N 1
ATOM 1360 C CA . LEU A 1 174 ? -10.086 18.188 19.25 1 98.62 174 LEU A CA 1
ATOM 1361 C C . LEU A 1 174 ? -8.852 17.453 19.766 1 98.62 174 LEU A C 1
ATOM 1363 O O . LEU A 1 174 ? -8.828 16.234 19.844 1 98.62 174 LEU A O 1
ATOM 1367 N N . TYR A 1 175 ? -7.906 18.219 20.188 1 98.75 175 TYR A N 1
ATOM 1368 C CA . TYR A 1 175 ? -6.625 17.672 20.609 1 98.75 175 TYR A CA 1
ATOM 1369 C C . TYR A 1 175 ? -6.762 16.891 21.906 1 98.75 175 TYR A C 1
ATOM 1371 O O . TYR A 1 175 ? -6.117 15.852 22.094 1 98.75 175 TYR A O 1
ATOM 1379 N N . ARG A 1 176 ? -7.613 17.344 22.844 1 98.31 176 ARG A N 1
ATOM 1380 C CA . ARG A 1 176 ? -7.879 16.594 24.062 1 98.31 176 ARG A CA 1
ATOM 1381 C C . ARG A 1 176 ? -8.547 15.266 23.766 1 98.31 176 ARG A C 1
ATOM 1383 O O . ARG A 1 176 ? -8.258 14.258 24.406 1 98.31 176 ARG A O 1
ATOM 1390 N N . SER A 1 177 ? -9.383 15.242 22.734 1 98.06 177 SER A N 1
ATOM 1391 C CA . SER A 1 177 ? -10.102 14.031 22.375 1 98.06 177 SER A CA 1
ATOM 1392 C C . SER A 1 177 ? -9.164 13.008 21.734 1 98.06 177 SER A C 1
ATOM 1394 O O . SER A 1 177 ? -9.508 11.828 21.641 1 98.06 177 SER A O 1
ATOM 1396 N N . LEU A 1 178 ? -7.984 13.414 21.281 1 98.44 178 LEU A N 1
ATOM 1397 C CA . LEU A 1 178 ? -7.039 12.523 20.609 1 98.44 178 LEU A CA 1
ATOM 1398 C C . LEU A 1 178 ? -5.996 12 21.594 1 98.44 178 LEU A C 1
ATOM 1400 O O . LEU A 1 178 ? -5.07 11.289 21.203 1 98.44 178 LEU A O 1
ATOM 1404 N N . SER A 1 179 ? -6.223 12.336 22.891 1 97.56 179 SER A N 1
ATOM 1405 C CA . SER A 1 179 ? -5.312 11.836 23.922 1 97.56 179 SER A CA 1
ATOM 1406 C C . SER A 1 179 ? -5.227 10.312 23.875 1 97.56 179 SER A C 1
ATOM 1408 O O . SER A 1 179 ? -6.23 9.633 23.672 1 97.56 179 SER A O 1
ATOM 1410 N N . PRO A 1 180 ? -3.943 9.789 24.031 1 98.31 180 PRO A N 1
ATOM 1411 C CA . PRO A 1 180 ? -2.699 10.391 24.516 1 98.31 180 PRO A CA 1
ATOM 1412 C C . PRO A 1 180 ? -1.754 10.781 23.391 1 98.31 180 PRO A C 1
ATOM 1414 O O . PRO A 1 180 ? -0.541 10.867 23.594 1 98.31 180 PRO A O 1
ATOM 1417 N N . ALA A 1 181 ? -2.26 11 22.172 1 98.69 181 ALA A N 1
ATOM 1418 C CA . ALA A 1 181 ? -1.441 11.383 21.016 1 98.69 181 ALA A CA 1
ATOM 1419 C C . ALA A 1 181 ? -0.618 12.633 21.312 1 98.69 181 ALA A C 1
ATOM 1421 O O . ALA A 1 181 ? -1.149 13.625 21.812 1 98.69 181 ALA A O 1
ATOM 1422 N N . GLU A 1 182 ? 0.678 12.539 21.109 1 98.88 182 GLU A N 1
ATOM 1423 C CA . GLU A 1 182 ? 1.595 13.672 21.234 1 98.88 182 GLU A CA 1
ATOM 1424 C C . GLU A 1 182 ? 2.113 14.117 19.875 1 98.88 182 GLU A C 1
ATOM 1426 O O . GLU A 1 182 ? 2.182 15.312 19.594 1 98.88 182 GLU A O 1
ATOM 1431 N N . HIS A 1 183 ? 2.533 13.133 19.094 1 98.88 183 HIS A N 1
ATOM 1432 C CA . HIS A 1 183 ? 2.906 13.359 17.703 1 98.88 183 HIS A CA 1
ATOM 1433 C C . HIS A 1 183 ? 1.742 13.055 16.766 1 98.88 183 HIS A C 1
ATOM 1435 O O . HIS A 1 183 ? 1.334 11.898 16.625 1 98.88 183 HIS A O 1
ATOM 1441 N N . LEU A 1 184 ? 1.233 14.102 16.156 1 98.94 184 LEU A N 1
ATOM 1442 C CA . LEU A 1 184 ? 0.014 14 15.359 1 98.94 184 LEU A CA 1
ATOM 1443 C C . LEU A 1 184 ? 0.296 14.297 13.891 1 98.94 184 LEU A C 1
ATOM 1445 O O . LEU A 1 184 ? 0.571 15.445 13.531 1 98.94 184 LEU A O 1
ATOM 1449 N N . LEU A 1 185 ? 0.271 13.273 13.062 1 98.94 185 LEU A N 1
ATOM 1450 C CA . LEU A 1 185 ? 0.281 13.484 11.617 1 98.94 185 LEU A CA 1
ATOM 1451 C C . LEU A 1 185 ? -1.129 13.727 11.094 1 98.94 185 LEU A C 1
ATOM 1453 O O . LEU A 1 185 ? -1.993 12.852 11.188 1 98.94 185 LEU A O 1
ATOM 1457 N N . VAL A 1 186 ? -1.372 14.883 10.617 1 98.81 186 VAL A N 1
ATOM 1458 C CA . VAL A 1 186 ? -2.613 15.172 9.906 1 98.81 186 VAL A CA 1
ATOM 1459 C C . VAL A 1 186 ? -2.396 15.016 8.406 1 98.81 186 VAL A C 1
ATOM 1461 O O . VAL A 1 186 ? -1.485 15.625 7.836 1 98.81 186 VAL A O 1
ATOM 1464 N N . PHE A 1 187 ? -3.178 14.133 7.77 1 98.25 187 PHE A N 1
ATOM 1465 C CA . PHE A 1 187 ? -3.061 13.992 6.324 1 98.25 187 PHE A CA 1
ATOM 1466 C C . PHE A 1 187 ? -4.438 13.938 5.672 1 98.25 187 PHE A C 1
ATOM 1468 O O . PHE A 1 187 ? -5.34 13.258 6.172 1 98.25 187 PHE A O 1
ATOM 1475 N N . GLN A 1 188 ? -4.59 14.711 4.648 1 96.25 188 GLN A N 1
ATOM 1476 C CA . GLN A 1 188 ? -5.844 14.82 3.908 1 96.25 188 GLN A CA 1
ATOM 1477 C C . GLN A 1 188 ? -5.895 13.82 2.76 1 96.25 188 GLN A C 1
ATOM 1479 O O . GLN A 1 188 ? -4.906 13.141 2.477 1 96.25 188 GLN A O 1
ATOM 1484 N N . PRO A 1 189 ? -7.078 13.609 2.145 1 94.62 189 PRO A N 1
ATOM 1485 C CA . PRO A 1 189 ? -7.262 12.602 1.098 1 94.62 189 PRO A CA 1
ATOM 1486 C C . PRO A 1 189 ? -6.355 12.836 -0.112 1 94.62 189 PRO A C 1
ATOM 1488 O O . PRO A 1 189 ? -6.18 11.938 -0.937 1 94.62 189 PRO A O 1
ATOM 1491 N N . ASP A 1 190 ? -5.781 14.016 -0.255 1 93.5 190 ASP A N 1
ATOM 1492 C CA . ASP A 1 190 ? -4.914 14.289 -1.398 1 93.5 190 ASP A CA 1
ATOM 1493 C C . ASP A 1 190 ? -3.451 14.367 -0.973 1 93.5 190 ASP A C 1
ATOM 1495 O O . ASP A 1 190 ? -2.668 15.117 -1.56 1 93.5 190 ASP A O 1
ATOM 1499 N N . SER A 1 191 ? -3.076 13.648 0.046 1 95.75 191 SER A N 1
ATOM 1500 C CA . SER A 1 191 ? -1.697 13.539 0.51 1 95.75 191 SER A CA 1
ATOM 1501 C C . SER A 1 191 ? -1.208 12.094 0.47 1 95.75 191 SER A C 1
ATOM 1503 O O . SER A 1 191 ? -1.997 11.164 0.632 1 95.75 191 SER A O 1
ATOM 1505 N N . ILE A 1 192 ? 0.122 11.961 0.292 1 96.56 192 ILE A N 1
ATOM 1506 C CA . ILE A 1 192 ? 0.656 10.609 0.208 1 96.56 192 ILE A CA 1
ATOM 1507 C C . ILE A 1 192 ? 2.139 10.617 0.577 1 96.56 192 ILE A C 1
ATOM 1509 O O . ILE A 1 192 ? 2.855 11.57 0.276 1 96.56 192 ILE A O 1
ATOM 1513 N N . PHE A 1 193 ? 2.613 9.609 1.236 1 98 193 PHE A N 1
ATOM 1514 C CA . PHE A 1 193 ? 4.035 9.398 1.474 1 98 193 PHE A CA 1
ATOM 1515 C C . PHE A 1 193 ? 4.648 8.539 0.374 1 98 193 PHE A C 1
ATOM 1517 O O . PHE A 1 193 ? 3.947 7.754 -0.267 1 98 193 PHE A O 1
ATOM 1524 N N . CYS A 1 194 ? 5.949 8.711 0.2 1 96.62 194 CYS A N 1
ATOM 1525 C CA . CYS A 1 194 ? 6.676 8.031 -0.868 1 96.62 194 CYS A CA 1
ATOM 1526 C C . CYS A 1 194 ? 7.543 6.91 -0.312 1 96.62 194 CYS A C 1
ATOM 1528 O O . CYS A 1 194 ? 8.344 7.129 0.595 1 96.62 194 CYS A O 1
ATOM 1530 N N . THR A 1 195 ? 7.473 5.773 -0.865 1 94.44 195 THR A N 1
ATOM 1531 C CA . THR A 1 195 ? 8.234 4.621 -0.398 1 94.44 195 THR A CA 1
ATOM 1532 C C . THR A 1 195 ? 9.727 4.836 -0.623 1 94.44 195 THR A C 1
ATOM 1534 O O . THR A 1 195 ? 10.555 4.309 0.124 1 94.44 195 THR A O 1
ATOM 1537 N N . LYS A 1 196 ? 10.078 5.645 -1.603 1 94.69 196 LYS A N 1
ATOM 1538 C CA . LYS A 1 196 ? 11.484 5.832 -1.96 1 94.69 196 LYS A CA 1
ATOM 1539 C C . LYS A 1 196 ? 12.109 6.957 -1.146 1 94.69 196 LYS A C 1
ATOM 1541 O O . LYS A 1 196 ? 13.297 7.266 -1.309 1 94.69 196 LYS A O 1
ATOM 1546 N N . ALA A 1 197 ? 11.312 7.574 -0.293 1 97.19 197 ALA A N 1
ATOM 1547 C CA . ALA A 1 197 ? 11.836 8.672 0.512 1 97.19 197 ALA A CA 1
ATOM 1548 C C . ALA A 1 197 ? 13.016 8.211 1.366 1 97.19 197 ALA A C 1
ATOM 1550 O O . ALA A 1 197 ? 12.977 7.125 1.95 1 97.19 197 ALA A O 1
ATOM 1551 N N . PRO A 1 198 ? 14.07 9.016 1.487 1 96.38 198 PRO A N 1
ATOM 1552 C CA . PRO A 1 198 ? 15.219 8.648 2.312 1 96.38 198 PRO A CA 1
ATOM 1553 C C . PRO A 1 198 ? 14.953 8.805 3.807 1 96.38 198 PRO A C 1
ATOM 1555 O O . PRO A 1 198 ? 15.719 8.305 4.633 1 96.38 198 PRO A O 1
ATOM 1558 N N . THR A 1 199 ? 13.898 9.508 4.176 1 97.44 199 THR A N 1
ATOM 1559 C CA . THR A 1 199 ? 13.539 9.734 5.57 1 97.44 199 THR A CA 1
ATOM 1560 C C . THR A 1 199 ? 12.227 9.039 5.914 1 97.44 199 THR A C 1
ATOM 1562 O O . THR A 1 199 ? 11.523 8.555 5.023 1 97.44 199 THR A O 1
ATOM 1565 N N . THR A 1 200 ? 12.023 8.938 7.191 1 97.75 200 THR A N 1
ATOM 1566 C CA . THR A 1 200 ? 10.742 8.469 7.715 1 97.75 200 THR A CA 1
ATOM 1567 C C . THR A 1 200 ? 10.078 9.555 8.555 1 97.75 200 THR A C 1
ATOM 1569 O O . THR A 1 200 ? 10.695 10.57 8.875 1 97.75 200 THR A O 1
ATOM 1572 N N . LEU A 1 201 ? 8.844 9.297 8.891 1 98.56 201 LEU A N 1
ATOM 1573 C CA . LEU A 1 201 ? 8.078 10.234 9.703 1 98.56 201 LEU A CA 1
ATOM 1574 C C . LEU A 1 201 ? 8.781 10.508 11.031 1 98.56 201 LEU A C 1
ATOM 1576 O O . LEU A 1 201 ? 8.758 11.633 11.531 1 98.56 201 LEU A O 1
ATOM 1580 N N . ASN A 1 202 ? 9.477 9.523 11.555 1 98.25 202 ASN A N 1
ATOM 1581 C CA . ASN A 1 202 ? 10.141 9.641 12.852 1 98.25 202 ASN A CA 1
ATOM 1582 C C . ASN A 1 202 ? 11.305 10.625 12.797 1 98.25 202 ASN A C 1
ATOM 1584 O O . ASN A 1 202 ? 11.742 11.141 13.828 1 98.25 202 ASN A O 1
ATOM 1588 N N . ASP A 1 203 ? 11.828 10.875 11.648 1 98.25 203 ASP A N 1
ATOM 1589 C CA . ASP A 1 203 ? 12.953 11.797 11.508 1 98.25 203 ASP A CA 1
ATOM 1590 C C . ASP A 1 203 ? 12.516 13.234 11.773 1 98.25 203 ASP A C 1
ATOM 1592 O O . ASP A 1 203 ? 13.352 14.117 11.977 1 98.25 203 ASP A O 1
ATOM 1596 N N . PHE A 1 204 ? 11.211 13.453 11.875 1 98.56 204 PHE A N 1
ATOM 1597 C CA . PHE A 1 204 ? 10.719 14.828 11.945 1 98.56 204 PHE A CA 1
ATOM 1598 C C . PHE A 1 204 ? 10.008 15.086 13.266 1 98.56 204 PHE A C 1
ATOM 1600 O O . PHE A 1 204 ? 9.523 16.188 13.516 1 98.56 204 PHE A O 1
ATOM 1607 N N . ILE A 1 205 ? 9.992 14.148 14.211 1 98.19 205 ILE A N 1
ATOM 1608 C CA . ILE A 1 205 ? 9.164 14.25 15.406 1 98.19 205 ILE A CA 1
ATOM 1609 C C . ILE A 1 205 ? 9.773 15.266 16.359 1 98.19 205 ILE A C 1
ATOM 1611 O O . ILE A 1 205 ? 9.125 15.664 17.344 1 98.19 205 ILE A O 1
ATOM 1615 N N . LYS A 1 206 ? 10.992 15.766 16.078 1 98 206 LYS A N 1
ATOM 1616 C CA . LYS A 1 206 ? 11.625 16.781 16.906 1 98 206 LYS A CA 1
ATOM 1617 C C . LYS A 1 206 ? 10.969 18.141 16.703 1 98 206 LYS A C 1
ATOM 1619 O O . LYS A 1 206 ? 11.148 19.047 17.516 1 98 206 LYS A O 1
ATOM 1624 N N . TYR A 1 207 ? 10.211 18.312 15.609 1 98.5 207 TYR A N 1
ATOM 1625 C CA . TYR A 1 207 ? 9.586 19.594 15.312 1 98.5 207 TYR A CA 1
ATOM 1626 C C . TYR A 1 207 ? 8.18 19.672 15.906 1 98.5 207 TYR A C 1
ATOM 1628 O O . TYR A 1 207 ? 7.449 18.672 15.898 1 98.5 207 TYR A O 1
ATOM 1636 N N . ASP A 1 208 ? 7.832 20.812 16.344 1 98.5 208 ASP A N 1
ATOM 1637 C CA . ASP A 1 208 ? 6.504 21.031 16.906 1 98.5 208 ASP A CA 1
ATOM 1638 C C . ASP A 1 208 ? 5.461 21.188 15.805 1 98.5 208 ASP A C 1
ATOM 1640 O O . ASP A 1 208 ? 4.266 20.984 16.031 1 98.5 208 ASP A O 1
ATOM 1644 N N . TYR A 1 209 ? 5.93 21.609 14.703 1 98.12 209 TYR A N 1
ATOM 1645 C CA . TYR A 1 209 ? 5.094 21.703 13.516 1 98.12 209 TYR A CA 1
ATOM 1646 C C . TYR A 1 209 ? 5.934 21.641 12.25 1 98.12 209 TYR A C 1
ATOM 1648 O O . TYR A 1 209 ? 6.969 22.312 12.148 1 98.12 209 TYR A O 1
ATOM 1656 N N . ILE A 1 210 ? 5.496 20.828 11.289 1 98.44 210 ILE A N 1
ATOM 1657 C CA . ILE A 1 210 ? 6.168 20.797 10 1 98.44 210 ILE A CA 1
ATOM 1658 C C . ILE A 1 210 ? 5.168 20.438 8.906 1 98.44 210 ILE A C 1
ATOM 1660 O O . ILE A 1 210 ? 4.297 19.578 9.109 1 98.44 210 ILE A O 1
ATOM 1664 N N . GLY A 1 211 ? 5.129 21.016 7.797 1 98.12 211 GLY A N 1
ATOM 1665 C CA . GLY A 1 211 ? 4.41 20.859 6.543 1 98.12 211 GLY A CA 1
ATOM 1666 C C . GLY A 1 211 ? 5.074 21.562 5.379 1 98.12 211 GLY A C 1
ATOM 1667 O O . GLY A 1 211 ? 6.027 22.312 5.566 1 98.12 211 GLY A O 1
ATOM 1668 N N . ALA A 1 212 ? 4.562 21.344 4.246 1 97.12 212 ALA A N 1
ATOM 1669 C CA . ALA A 1 212 ? 5.145 21.984 3.072 1 97.12 212 ALA A CA 1
ATOM 1670 C C . ALA A 1 212 ? 5.133 23.5 3.219 1 97.12 212 ALA A C 1
ATOM 1672 O O . ALA A 1 212 ? 4.172 24.078 3.736 1 97.12 212 ALA A O 1
ATOM 1673 N N . PRO A 1 213 ? 6.215 24.172 2.723 1 95.94 213 PRO A N 1
ATOM 1674 C CA . PRO A 1 213 ? 6.113 25.625 2.635 1 95.94 213 PRO A CA 1
ATOM 1675 C C . PRO A 1 213 ? 5.008 26.078 1.687 1 95.94 213 PRO A C 1
ATOM 1677 O O . PRO A 1 213 ? 4.77 25.453 0.656 1 95.94 213 PRO A O 1
ATOM 1680 N N . TRP A 1 214 ? 4.387 27.141 2.039 1 91.75 214 TRP A N 1
ATOM 1681 C CA . TRP A 1 214 ? 3.299 27.656 1.213 1 91.75 214 TRP A CA 1
ATOM 1682 C C . TRP A 1 214 ? 3.84 28.312 -0.052 1 91.75 214 TRP A C 1
ATOM 1684 O O . TRP A 1 214 ? 3.148 28.375 -1.07 1 91.75 214 TRP A O 1
ATOM 1694 N N . SER A 1 215 ? 5.02 28.859 0.054 1 90.5 215 SER A N 1
ATOM 1695 C CA . SER A 1 215 ? 5.664 29.5 -1.089 1 90.5 215 SER A CA 1
ATOM 1696 C C . SER A 1 215 ? 7.18 29.516 -0.935 1 90.5 215 SER A C 1
ATOM 1698 O O . SER A 1 215 ? 7.707 29.141 0.115 1 90.5 215 SER A O 1
ATOM 1700 N N . THR A 1 216 ? 7.809 29.922 -1.981 1 89 216 THR A N 1
ATOM 1701 C CA . THR A 1 216 ? 9.266 30 -1.964 1 89 216 THR A CA 1
ATOM 1702 C C . THR A 1 216 ? 9.734 31.109 -1.023 1 89 216 THR A C 1
ATOM 1704 O O . THR A 1 216 ? 10.914 31.172 -0.663 1 89 216 THR A O 1
ATOM 1707 N N . TYR A 1 217 ? 8.812 31.938 -0.546 1 86.75 217 TYR A N 1
ATOM 1708 C CA . TYR A 1 217 ? 9.164 33.062 0.325 1 86.75 217 TYR A CA 1
ATOM 1709 C C . TYR A 1 217 ? 8.922 32.719 1.788 1 86.75 217 TYR A C 1
ATOM 1711 O O . TYR A 1 217 ? 9.258 33.469 2.684 1 86.75 217 TYR A O 1
ATOM 1719 N N . SER A 1 218 ? 8.359 31.516 1.92 1 88.62 218 SER A N 1
ATOM 1720 C CA . SER A 1 218 ? 8.062 31.094 3.287 1 88.62 218 SER A CA 1
ATOM 1721 C C . SER A 1 218 ? 9.344 30.828 4.074 1 88.62 218 SER A C 1
ATOM 1723 O O . SER A 1 218 ? 10.305 30.266 3.537 1 88.62 218 SER A O 1
ATOM 1725 N N . THR A 1 219 ? 9.383 31.25 5.301 1 87.44 219 THR A N 1
ATOM 1726 C CA . THR A 1 219 ? 10.531 31 6.164 1 87.44 219 THR A CA 1
ATOM 1727 C C . THR A 1 219 ? 10.391 29.641 6.859 1 87.44 219 THR A C 1
ATOM 1729 O O . THR A 1 219 ? 11.383 29.031 7.266 1 87.44 219 THR A O 1
ATOM 1732 N N . TYR A 1 220 ? 9.219 29.312 7.039 1 84.69 220 TYR A N 1
ATOM 1733 C CA . TYR A 1 220 ? 8.906 27.984 7.574 1 84.69 220 TYR A CA 1
ATOM 1734 C C . TYR A 1 220 ? 7.723 27.375 6.836 1 84.69 220 TYR A C 1
ATOM 1736 O O . TYR A 1 220 ? 7.094 28.016 6 1 84.69 220 TYR A O 1
ATOM 1744 N N . GLY A 1 221 ? 7.621 26.094 7.016 1 79.38 221 GLY A N 1
ATOM 1745 C CA . GLY A 1 221 ? 6.477 25.391 6.438 1 79.38 221 GLY A CA 1
ATOM 1746 C C . GLY A 1 221 ? 5.332 25.219 7.418 1 79.38 221 GLY A C 1
ATOM 1747 O O . GLY A 1 221 ? 5.398 25.703 8.555 1 79.38 221 GLY A O 1
ATOM 1748 N N . GLY A 1 222 ? 4.199 24.656 6.688 1 88.94 222 GLY A N 1
ATOM 1749 C CA . GLY A 1 222 ? 3.107 24.469 7.629 1 88.94 222 GLY A CA 1
ATOM 1750 C C . GLY A 1 222 ? 1.807 24.062 6.961 1 88.94 222 GLY A C 1
ATOM 1751 O O . GLY A 1 222 ? 0.743 24.109 7.582 1 88.94 222 GLY A O 1
ATOM 1752 N N . ASN A 1 223 ? 1.927 23.688 5.645 1 92.12 223 ASN A N 1
ATOM 1753 C CA . ASN A 1 223 ? 0.686 23.25 5.016 1 92.12 223 ASN A CA 1
ATOM 1754 C C . ASN A 1 223 ? -0.013 22.172 5.848 1 92.12 223 ASN A C 1
ATOM 1756 O O . ASN A 1 223 ? 0.627 21.234 6.328 1 92.12 223 ASN A O 1
ATOM 1760 N N . GLY A 1 224 ? -1.299 22.406 5.965 1 95.69 224 GLY A N 1
ATOM 1761 C CA . GLY A 1 224 ? -2.043 21.578 6.906 1 95.69 224 GLY A CA 1
ATOM 1762 C C . GLY A 1 224 ? -2.48 20.25 6.324 1 95.69 224 GLY A C 1
ATOM 1763 O O . GLY A 1 224 ? -2.842 19.328 7.062 1 95.69 224 GLY A O 1
ATOM 1764 N N . GLY A 1 225 ? -2.459 20.094 5 1 95.38 225 GLY A N 1
ATOM 1765 C CA . GLY A 1 225 ? -2.996 18.906 4.355 1 95.38 225 GLY A CA 1
ATOM 1766 C C . GLY A 1 225 ? -2.148 17.672 4.582 1 95.38 225 GLY A C 1
ATOM 1767 O O . GLY A 1 225 ? -2.646 16.547 4.508 1 95.38 225 GLY A O 1
ATOM 1768 N N . LEU A 1 226 ? -0.929 17.953 4.809 1 97.81 226 LEU A N 1
ATOM 1769 C CA . LEU A 1 226 ? 0.06 16.969 5.234 1 97.81 226 LEU A CA 1
ATOM 1770 C C . LEU A 1 226 ? 1.051 17.594 6.215 1 97.81 226 LEU A C 1
ATOM 1772 O O . LEU A 1 226 ? 2.006 18.25 5.805 1 97.81 226 LEU A O 1
ATOM 1776 N N . SER A 1 227 ? 0.81 17.344 7.543 1 98.62 227 SER A N 1
ATOM 1777 C CA . SER A 1 227 ? 1.603 18.047 8.547 1 98.62 227 SER A CA 1
ATOM 1778 C C . SER A 1 227 ? 1.765 17.188 9.805 1 98.62 227 SER A C 1
ATOM 1780 O O . SER A 1 227 ? 0.878 16.406 10.148 1 98.62 227 SER A O 1
ATOM 1782 N N . LEU A 1 228 ? 2.9 17.312 10.383 1 98.81 228 LEU A N 1
ATOM 1783 C CA . LEU A 1 228 ? 3.184 16.734 11.695 1 98.81 228 LEU A CA 1
ATOM 1784 C C . LEU A 1 228 ? 3.133 17.812 12.773 1 98.81 228 LEU A C 1
ATOM 1786 O O . LEU A 1 228 ? 3.721 18.891 12.617 1 98.81 228 LEU A O 1
ATOM 1790 N N . ARG A 1 229 ? 2.365 17.547 13.781 1 98.69 229 ARG A N 1
ATOM 1791 C CA . ARG A 1 229 ? 2.057 18.547 14.812 1 98.69 229 ARG A CA 1
ATOM 1792 C C . ARG A 1 229 ? 2.305 17.969 16.203 1 98.69 229 ARG A C 1
ATOM 1794 O O . ARG A 1 229 ? 2.021 16.797 16.469 1 98.69 229 ARG A O 1
ATOM 1801 N N . ARG A 1 230 ? 2.836 18.812 17.078 1 98.75 230 ARG A N 1
ATOM 1802 C CA . ARG A 1 230 ? 2.965 18.453 18.484 1 98.75 230 ARG A CA 1
ATOM 1803 C C . ARG A 1 230 ? 1.745 18.906 19.281 1 98.75 230 ARG A C 1
ATOM 1805 O O . ARG A 1 230 ? 1.491 20.094 19.406 1 98.75 230 ARG A O 1
ATOM 1812 N N . VAL A 1 231 ? 1.032 17.969 19.875 1 98.81 231 VAL A N 1
ATOM 1813 C CA . VAL A 1 231 ? -0.258 18.234 20.5 1 98.81 231 VAL A CA 1
ATOM 1814 C C . VAL A 1 231 ? -0.067 19.141 21.719 1 98.81 231 VAL A C 1
ATOM 1816 O O . VAL A 1 231 ? -0.789 20.125 21.875 1 98.81 231 VAL A O 1
ATOM 1819 N N . SER A 1 232 ? 0.933 18.859 22.547 1 98.69 232 SER A N 1
ATOM 1820 C CA . SER A 1 232 ? 1.155 19.641 23.75 1 98.69 232 SER A CA 1
ATOM 1821 C C . SER A 1 232 ? 1.471 21.094 23.422 1 98.69 232 SER A C 1
ATOM 1823 O O . SER A 1 232 ? 1.008 22.016 24.109 1 98.69 232 SER A O 1
ATOM 1825 N N . SER A 1 233 ? 2.246 21.328 22.328 1 98.62 233 SER A N 1
ATOM 1826 C CA . SER A 1 233 ? 2.574 22.688 21.906 1 98.62 233 SER A CA 1
ATOM 1827 C C . SER A 1 233 ? 1.335 23.422 21.422 1 98.62 233 SER A C 1
ATOM 1829 O O . SER A 1 233 ? 1.148 24.609 21.734 1 98.62 233 SER A O 1
ATOM 1831 N N . ILE A 1 234 ? 0.489 22.75 20.672 1 98.62 234 ILE A N 1
ATOM 1832 C CA . ILE A 1 234 ? -0.729 23.359 20.156 1 98.62 234 ILE A CA 1
ATOM 1833 C C . ILE A 1 234 ? -1.663 23.703 21.312 1 98.62 234 ILE A C 1
ATOM 1835 O O . ILE A 1 234 ? -2.24 24.797 21.344 1 98.62 234 ILE A O 1
ATOM 1839 N N . LEU A 1 235 ? -1.776 22.797 22.266 1 98.69 235 LEU A N 1
ATOM 1840 C CA . LEU A 1 235 ? -2.635 23.062 23.422 1 98.69 235 LEU A CA 1
ATOM 1841 C C . LEU A 1 235 ? -2.119 24.25 24.219 1 98.69 235 LEU A C 1
ATOM 1843 O O . LEU A 1 235 ? -2.906 25.062 24.703 1 98.69 235 LEU A O 1
ATOM 1847 N N . ARG A 1 236 ? -0.767 24.391 24.422 1 98.56 236 ARG A N 1
ATOM 1848 C CA . ARG A 1 236 ? -0.182 25.547 25.094 1 98.56 236 ARG A CA 1
ATOM 1849 C C . ARG A 1 236 ? -0.544 26.844 24.359 1 98.56 236 ARG A C 1
ATOM 1851 O O . ARG A 1 236 ? -0.875 27.844 25 1 98.56 236 ARG A O 1
ATOM 1858 N N . LEU A 1 237 ? -0.448 26.781 23.047 1 98.38 237 LEU A N 1
ATOM 1859 C CA . LEU A 1 237 ? -0.812 27.938 22.25 1 98.38 237 LEU A CA 1
ATOM 1860 C C . LEU A 1 237 ? -2.285 28.281 22.438 1 98.38 237 LEU A C 1
ATOM 1862 O O . LEU A 1 237 ? -2.633 29.453 22.672 1 98.38 237 LEU A O 1
ATOM 1866 N N . LEU A 1 238 ? -3.154 27.281 22.375 1 98.31 238 LEU A N 1
ATOM 1867 C CA . LEU A 1 238 ? -4.602 27.469 22.391 1 98.31 238 LEU A CA 1
ATOM 1868 C C . LEU A 1 238 ? -5.074 27.875 23.781 1 98.31 238 LEU A C 1
ATOM 1870 O O . LEU A 1 238 ? -6.203 28.344 23.953 1 98.31 238 LEU A O 1
ATOM 1874 N N . GLU A 1 239 ? -4.258 27.703 24.766 1 97.31 239 GLU A N 1
ATOM 1875 C CA . GLU A 1 239 ? -4.539 28.219 26.109 1 97.31 239 GLU A CA 1
ATOM 1876 C C . GLU A 1 239 ? -4.336 29.734 26.172 1 97.31 239 GLU A C 1
ATOM 1878 O O . GLU A 1 239 ? -5.008 30.422 26.953 1 97.31 239 GLU A O 1
ATOM 1883 N N . LYS A 1 240 ? -3.443 30.188 25.406 1 96.38 240 LYS A N 1
ATOM 1884 C CA . LYS A 1 240 ? -3.064 31.594 25.438 1 96.38 240 LYS A CA 1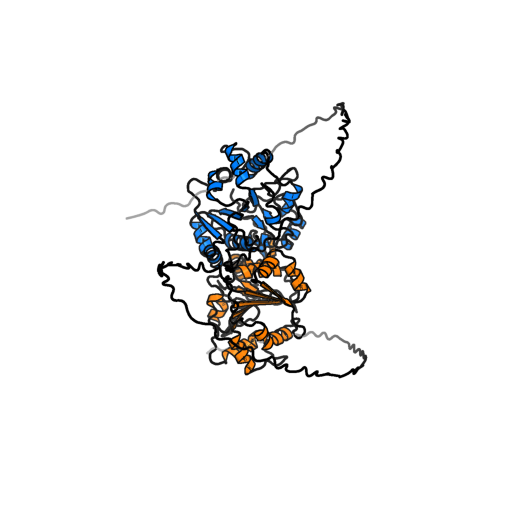
ATOM 1885 C C . LYS A 1 240 ? -3.867 32.406 24.438 1 96.38 240 LYS A C 1
ATOM 1887 O O . LYS A 1 240 ? -4.133 33.594 24.641 1 96.38 240 LYS A O 1
ATOM 1892 N N . GLU A 1 241 ? -4.105 31.703 23.297 1 95.88 241 GLU A N 1
ATOM 1893 C CA . GLU A 1 241 ? -4.762 32.406 22.203 1 95.88 241 GLU A CA 1
ATOM 1894 C C . GLU A 1 241 ? -5.871 31.562 21.594 1 95.88 241 GLU A C 1
ATOM 1896 O O . GLU A 1 241 ? -5.855 30.328 21.703 1 95.88 241 GLU A O 1
ATOM 1901 N N . ARG A 1 242 ? -6.875 32.281 20.938 1 96.88 242 ARG A N 1
ATOM 1902 C CA . ARG A 1 242 ? -7.938 31.625 20.188 1 96.88 242 ARG A CA 1
ATOM 1903 C C . ARG A 1 242 ? -8.078 32.219 18.797 1 96.88 242 ARG A C 1
ATOM 1905 O O . ARG A 1 242 ? -8 33.438 18.625 1 96.88 242 ARG A O 1
ATOM 1912 N N . ARG A 1 243 ? -8.234 31.281 17.859 1 97.44 243 ARG A N 1
ATOM 1913 C CA . ARG A 1 243 ? -8.516 31.75 16.516 1 97.44 243 ARG A CA 1
ATOM 1914 C C . ARG A 1 243 ? -9.953 32.25 16.391 1 97.44 243 ARG A C 1
ATOM 1916 O O . ARG A 1 243 ? -10.891 31.516 16.75 1 97.44 243 ARG A O 1
ATOM 1923 N N . LYS A 1 244 ? -10.164 33.406 15.883 1 96.44 244 LYS A N 1
ATOM 1924 C CA . LYS A 1 244 ? -11.516 33.938 15.688 1 96.44 244 LYS A CA 1
ATOM 1925 C C . LYS A 1 244 ? -12.141 33.375 14.414 1 96.44 244 LYS A C 1
ATOM 1927 O O . LYS A 1 244 ? -11.469 33.219 13.391 1 96.44 244 LYS A O 1
ATOM 1932 N N . PRO A 1 245 ? -13.43 33.031 14.586 1 94.38 245 PRO A N 1
ATOM 1933 C CA . PRO A 1 245 ? -14.094 32.625 13.344 1 94.38 245 PRO A CA 1
ATOM 1934 C C . PRO A 1 245 ? -13.93 33.656 12.219 1 94.38 245 PRO A C 1
ATOM 1936 O O . PRO A 1 245 ? -14.062 34.844 12.453 1 94.38 245 PRO A O 1
ATOM 1939 N N . GLY A 1 246 ? -13.578 33.156 11.094 1 93.88 246 GLY A N 1
ATOM 1940 C CA . GLY A 1 246 ? -13.422 34.031 9.953 1 93.88 246 GLY A CA 1
ATOM 1941 C C . GLY A 1 246 ? -12.047 34.688 9.875 1 93.88 246 GLY A C 1
ATOM 1942 O O . GLY A 1 246 ? -11.805 35.562 9.047 1 93.88 246 GLY A O 1
ATOM 1943 N N . ASP A 1 247 ? -11.18 34.281 10.789 1 94.5 247 ASP A N 1
ATOM 1944 C CA . ASP A 1 247 ? -9.805 34.781 10.727 1 94.5 247 ASP A CA 1
ATOM 1945 C C . ASP A 1 247 ? -9.211 34.562 9.328 1 94.5 247 ASP A C 1
ATOM 1947 O O . ASP A 1 247 ? -9.484 33.562 8.672 1 94.5 247 ASP A O 1
ATOM 1951 N N . GLY A 1 248 ? -8.508 35.531 8.828 1 93.12 248 GLY A N 1
ATOM 1952 C CA . GLY A 1 248 ? -7.887 35.5 7.516 1 93.12 248 GLY A CA 1
ATOM 1953 C C . GLY A 1 248 ? -6.91 34.344 7.371 1 93.12 248 GLY A C 1
ATOM 1954 O O . GLY A 1 248 ? -6.711 33.812 6.266 1 93.12 248 GLY A O 1
ATOM 1955 N N . ALA A 1 249 ? -6.301 34 8.469 1 94.81 249 ALA A N 1
ATOM 1956 C CA . ALA A 1 249 ? -5.398 32.844 8.469 1 94.81 249 ALA A CA 1
ATOM 1957 C C . ALA A 1 249 ? -6.156 31.547 8.766 1 94.81 249 ALA A C 1
ATOM 1959 O O . ALA A 1 249 ? -6.832 31.438 9.797 1 94.81 249 ALA A O 1
ATOM 1960 N N . LEU A 1 250 ? -6.043 30.625 7.859 1 95.25 250 LEU A N 1
ATOM 1961 C CA . LEU A 1 250 ? -6.621 29.312 8.109 1 95.25 250 LEU A CA 1
ATOM 1962 C C . LEU A 1 250 ? -5.844 28.578 9.195 1 95.25 250 LEU A C 1
ATOM 1964 O O . LEU A 1 250 ? -4.816 29.062 9.672 1 95.25 250 LEU A O 1
ATOM 1968 N N . GLU A 1 251 ? -6.348 27.391 9.602 1 97.12 251 GLU A N 1
ATOM 1969 C CA . GLU A 1 251 ? -5.852 26.703 10.789 1 97.12 251 GLU A CA 1
ATOM 1970 C C . GLU A 1 251 ? -4.348 26.484 10.711 1 97.12 251 GLU A C 1
ATOM 1972 O O . GLU A 1 251 ? -3.629 26.672 11.695 1 97.12 251 GLU A O 1
ATOM 1977 N N . ASP A 1 252 ? -3.801 26.078 9.5 1 96.25 252 ASP A N 1
ATOM 1978 C CA . ASP A 1 252 ? -2.387 25.734 9.391 1 96.25 252 ASP A CA 1
ATOM 1979 C C . ASP A 1 252 ? -1.509 26.969 9.516 1 96.25 252 ASP A C 1
ATOM 1981 O O . ASP A 1 252 ? -0.537 26.984 10.273 1 96.25 252 ASP A O 1
ATOM 1985 N N . LEU A 1 253 ? -1.92 28.062 8.828 1 95.31 253 LEU A N 1
ATOM 1986 C CA . LEU A 1 253 ? -1.189 29.328 8.93 1 95.31 253 LEU A CA 1
ATOM 1987 C C . LEU A 1 253 ? -1.296 29.906 10.336 1 95.31 253 LEU A C 1
ATOM 1989 O O . LEU A 1 253 ? -0.298 30.344 10.906 1 95.31 253 LEU A O 1
ATOM 1993 N N . TRP A 1 254 ? -2.457 29.891 10.914 1 97.56 254 TRP A N 1
ATOM 1994 C CA . TRP A 1 254 ? -2.691 30.453 12.242 1 97.56 254 TRP A CA 1
ATOM 1995 C C . TRP A 1 254 ? -1.883 29.703 13.297 1 97.56 254 TRP A C 1
ATOM 1997 O O . TRP A 1 254 ? -1.204 30.312 14.117 1 97.56 254 TRP A O 1
ATOM 2007 N N . LEU A 1 255 ? -1.926 28.375 13.258 1 98.06 255 LEU A N 1
ATOM 2008 C CA . LEU A 1 255 ? -1.206 27.547 14.219 1 98.06 255 LEU A CA 1
ATOM 2009 C C . LEU A 1 255 ? 0.302 27.703 14.039 1 98.06 255 LEU A C 1
ATOM 2011 O O . LEU A 1 255 ? 1.032 27.859 15.023 1 98.06 255 LEU A O 1
ATOM 2015 N N . SER A 1 256 ? 0.773 27.625 12.82 1 96.5 256 SER A N 1
ATOM 2016 C CA . SER A 1 256 ? 2.207 27.719 12.562 1 96.5 256 SER A CA 1
ATOM 2017 C C . SER A 1 256 ? 2.771 29.047 13.039 1 96.5 256 SER A C 1
ATOM 2019 O O . SER A 1 256 ? 3.83 29.094 13.664 1 96.5 256 SER A O 1
ATOM 2021 N N . ASN A 1 257 ? 2.07 30.172 12.727 1 95.5 257 ASN A N 1
ATOM 2022 C CA . ASN A 1 257 ? 2.502 31.484 13.172 1 95.5 257 ASN A CA 1
ATOM 2023 C C . ASN A 1 257 ? 2.504 31.594 14.695 1 95.5 257 ASN A C 1
ATOM 2025 O O . ASN A 1 257 ? 3.441 32.125 15.281 1 95.5 257 ASN A O 1
ATOM 2029 N N . GLY A 1 258 ? 1.454 31.078 15.305 1 97.06 258 GLY A N 1
ATOM 2030 C CA . GLY A 1 258 ? 1.366 31.094 16.75 1 97.06 258 GLY A CA 1
ATOM 2031 C C . GLY A 1 258 ? 2.461 30.297 17.422 1 97.06 258 GLY A C 1
ATOM 2032 O O . GLY A 1 258 ? 3.064 30.734 18.406 1 97.06 258 GLY A O 1
ATOM 2033 N N . LEU A 1 259 ? 2.717 29.094 16.906 1 97.62 259 LEU A N 1
ATOM 2034 C CA . LEU A 1 259 ? 3.74 28.219 17.469 1 97.62 259 LEU A CA 1
ATOM 2035 C C . LEU A 1 259 ? 5.129 28.828 17.281 1 97.62 259 LEU A C 1
ATOM 2037 O O . LEU A 1 259 ? 5.996 28.688 18.156 1 97.62 259 LEU A O 1
ATOM 2041 N N . ASN A 1 260 ? 5.289 29.422 16.156 1 95 260 ASN A N 1
ATOM 2042 C CA . ASN A 1 260 ? 6.582 30.047 15.883 1 95 260 ASN A CA 1
ATOM 2043 C C . ASN A 1 260 ? 6.91 31.125 16.906 1 95 260 ASN A C 1
ATOM 2045 O O . ASN A 1 260 ? 8.078 31.359 17.203 1 95 260 ASN A O 1
ATOM 2049 N N . LYS A 1 261 ? 5.969 31.797 17.484 1 95.5 261 LYS A N 1
ATOM 2050 C CA . LYS A 1 261 ? 6.152 32.875 18.453 1 95.5 261 LYS A CA 1
ATOM 2051 C C . LYS A 1 261 ? 6.184 32.344 19.891 1 95.5 261 LYS A C 1
ATOM 2053 O O . LYS A 1 261 ? 6.566 33.031 20.812 1 95.5 261 LYS A O 1
ATOM 2058 N N . LEU A 1 262 ? 5.773 31.125 19.969 1 96.38 262 LEU A N 1
ATOM 2059 C CA . LEU A 1 262 ? 5.652 30.547 21.312 1 96.38 262 LEU A CA 1
ATOM 2060 C C . LEU A 1 262 ? 7.008 30.078 21.812 1 96.38 262 LEU A C 1
ATOM 2062 O O . LEU A 1 262 ? 7.715 29.328 21.125 1 96.38 262 LEU A O 1
ATOM 2066 N N . GLU A 1 263 ? 7.309 30.438 23.016 1 95.44 263 GLU A N 1
ATOM 2067 C CA . GLU A 1 263 ? 8.586 30.062 23.609 1 95.44 263 GLU A CA 1
ATOM 2068 C C . GLU A 1 263 ? 8.695 28.547 23.781 1 95.44 263 GLU A C 1
ATOM 2070 O O . GLU A 1 263 ? 7.73 27.891 24.188 1 95.44 263 GLU A O 1
ATOM 2075 N N . GLY A 1 264 ? 9.828 28.016 23.375 1 96.44 264 GLY A N 1
ATOM 2076 C CA . GLY A 1 264 ? 10.094 26.609 23.625 1 96.44 264 GLY A CA 1
ATOM 2077 C C . GLY A 1 264 ? 9.68 25.719 22.484 1 96.44 264 GLY A C 1
ATOM 2078 O O . GLY A 1 264 ? 9.828 24.484 22.562 1 96.44 264 GLY A O 1
ATOM 2079 N N . THR A 1 265 ? 9.109 26.328 21.469 1 96.81 265 THR A N 1
ATOM 2080 C CA . THR A 1 265 ? 8.695 25.516 20.328 1 96.8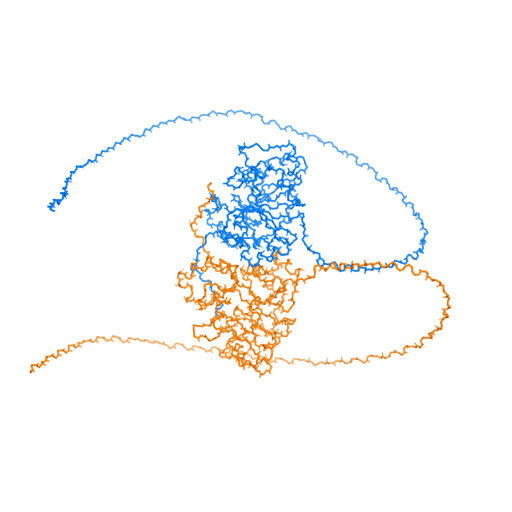1 265 THR A CA 1
ATOM 2081 C C . THR A 1 265 ? 9.805 25.469 19.266 1 96.81 265 THR A C 1
ATOM 2083 O O . THR A 1 265 ? 10.602 26.406 19.156 1 96.81 265 THR A O 1
ATOM 2086 N N . LYS A 1 266 ? 9.906 24.375 18.609 1 97.31 266 LYS A N 1
ATOM 2087 C CA . LYS A 1 266 ? 10.859 24.156 17.516 1 97.31 266 LYS A CA 1
ATOM 2088 C C . LYS A 1 266 ? 10.148 23.984 16.188 1 97.31 266 LYS A C 1
ATOM 2090 O O . LYS A 1 266 ? 9.539 22.953 15.93 1 97.31 266 LYS A O 1
ATOM 2095 N N . MET A 1 267 ? 10.305 25.016 15.32 1 96.56 267 MET A N 1
ATOM 2096 C CA . MET A 1 267 ? 9.711 24.984 13.984 1 96.56 267 MET A CA 1
ATOM 2097 C C . MET A 1 267 ? 10.742 24.547 12.945 1 96.56 267 MET A C 1
ATOM 2099 O O . MET A 1 267 ? 11.922 24.906 13.047 1 96.56 267 MET A O 1
ATOM 2103 N N . ALA A 1 268 ? 10.273 23.766 12.016 1 96.56 268 ALA A N 1
ATOM 2104 C CA . ALA A 1 268 ? 11.148 23.469 10.883 1 96.56 268 ALA A CA 1
ATOM 2105 C C . ALA A 1 268 ? 11.25 24.672 9.945 1 96.56 268 ALA A C 1
ATOM 2107 O O . ALA A 1 268 ? 10.25 25.328 9.656 1 96.56 268 ALA A O 1
ATOM 2108 N N . ASN A 1 269 ? 12.461 24.984 9.484 1 95.69 269 ASN A N 1
ATOM 2109 C CA . ASN A 1 269 ? 12.578 26.031 8.484 1 95.69 269 ASN A CA 1
ATOM 2110 C C . ASN A 1 269 ? 12.156 25.547 7.098 1 95.69 269 ASN A C 1
ATOM 2112 O O . ASN A 1 269 ? 11.852 24.359 6.922 1 95.69 269 ASN A O 1
ATOM 2116 N N . ALA A 1 270 ? 12.141 26.406 6.18 1 95.69 270 ALA A N 1
ATOM 2117 C CA . ALA A 1 270 ? 11.617 26.094 4.852 1 95.69 270 ALA A CA 1
ATOM 2118 C C . ALA A 1 270 ? 12.453 25.016 4.172 1 95.69 270 ALA A C 1
ATOM 2120 O O . ALA A 1 270 ? 11.914 24.156 3.459 1 95.69 270 ALA A O 1
ATOM 2121 N N . ALA A 1 271 ? 13.766 25.047 4.355 1 96.12 271 ALA A N 1
ATOM 2122 C CA . ALA A 1 271 ? 14.672 24.094 3.721 1 96.12 271 ALA A CA 1
ATOM 2123 C C . ALA A 1 271 ? 14.383 22.672 4.191 1 96.12 271 ALA A C 1
ATOM 2125 O O . ALA A 1 271 ? 14.414 21.719 3.395 1 96.12 271 ALA A O 1
ATOM 2126 N N . VAL A 1 272 ? 14.062 22.531 5.418 1 97.69 272 VAL A N 1
ATOM 2127 C CA . VAL A 1 272 ? 13.719 21.219 5.977 1 97.69 272 VAL A CA 1
ATOM 2128 C C . VAL A 1 272 ? 12.281 20.859 5.609 1 97.69 272 VAL A C 1
ATOM 2130 O O . VAL A 1 272 ? 11.992 19.719 5.262 1 97.69 272 VAL A O 1
ATOM 2133 N N . SER A 1 273 ? 11.414 21.812 5.664 1 98.06 273 SER A N 1
ATOM 2134 C CA . SER A 1 273 ? 9.984 21.609 5.449 1 98.06 273 SER A CA 1
ATOM 2135 C C . SER A 1 273 ? 9.719 21.016 4.07 1 98.06 273 SER A C 1
ATOM 2137 O O . SER A 1 273 ? 8.844 20.156 3.916 1 98.06 273 SER A O 1
ATOM 2139 N N . LYS A 1 274 ? 10.492 21.469 3.037 1 97.38 274 LYS A N 1
ATOM 2140 C CA . LYS A 1 274 ? 10.25 20.953 1.689 1 97.38 274 LYS A CA 1
ATOM 2141 C C . LYS A 1 274 ? 10.727 19.516 1.55 1 97.38 274 LYS A C 1
ATOM 2143 O O . LYS A 1 274 ? 10.352 18.812 0.604 1 97.38 274 LYS A O 1
ATOM 2148 N N . THR A 1 275 ? 11.586 19 2.477 1 98.12 275 THR A N 1
ATOM 2149 C CA . THR A 1 275 ? 11.992 17.609 2.471 1 98.12 275 THR A CA 1
ATOM 2150 C C . THR A 1 275 ? 10.938 16.734 3.139 1 98.12 275 THR A C 1
ATOM 2152 O O . THR A 1 275 ? 10.906 15.516 2.928 1 98.12 275 THR A O 1
ATOM 2155 N N . PHE A 1 276 ? 10.102 17.375 3.994 1 98.5 276 PHE A N 1
ATOM 2156 C CA . PHE A 1 276 ? 8.977 16.672 4.594 1 98.5 276 PHE A CA 1
ATOM 2157 C C . PHE A 1 276 ? 7.859 16.469 3.578 1 98.5 276 PHE A C 1
ATOM 2159 O O . PHE A 1 276 ? 7.402 15.344 3.359 1 98.5 276 PHE A O 1
ATOM 2166 N N . SER A 1 277 ? 7.469 17.547 2.922 1 97.62 277 SER A N 1
ATOM 2167 C CA . SER A 1 277 ? 6.406 17.453 1.928 1 97.62 277 SER A CA 1
ATOM 2168 C C . SER A 1 277 ? 6.531 18.531 0.872 1 97.62 277 SER A C 1
ATOM 2170 O O . SER A 1 277 ? 7.012 19.641 1.161 1 97.62 277 SER A O 1
ATOM 2172 N N . VAL A 1 278 ? 6.082 18.219 -0.34 1 96.56 278 VAL A N 1
ATOM 2173 C CA . VAL A 1 278 ? 6.008 19.172 -1.444 1 96.56 278 VAL A CA 1
ATOM 2174 C C . VAL A 1 278 ? 4.547 19.5 -1.736 1 96.56 278 VAL A C 1
ATOM 2176 O O . VAL A 1 278 ? 3.701 18.609 -1.812 1 96.56 278 VAL A O 1
ATOM 2179 N N . GLU A 1 279 ? 4.238 20.703 -1.812 1 94.12 279 GLU A N 1
ATOM 2180 C CA . GLU A 1 279 ? 2.967 21.203 -2.328 1 94.12 279 GLU A CA 1
ATOM 2181 C C . GLU A 1 279 ? 3.184 22.203 -3.449 1 94.12 279 GLU A C 1
ATOM 2183 O O . GLU A 1 279 ? 2.883 21.938 -4.613 1 94.12 279 GLU A O 1
ATOM 2188 N N . SER A 1 280 ? 3.875 23.344 -3.145 1 92.44 280 SER A N 1
ATOM 2189 C CA . SER A 1 280 ? 4.145 24.375 -4.141 1 92.44 280 SER A CA 1
ATOM 2190 C C . SER A 1 280 ? 5.637 24.672 -4.25 1 92.44 280 SER A C 1
ATOM 2192 O O . SER A 1 280 ? 6.07 25.406 -5.137 1 92.44 280 SER A O 1
ATOM 2194 N N . VAL A 1 281 ? 6.383 24.094 -3.344 1 94.81 281 VAL A N 1
ATOM 2195 C CA . VAL A 1 281 ? 7.832 24.266 -3.338 1 94.81 281 VAL A CA 1
ATOM 2196 C C . VAL A 1 281 ? 8.516 22.922 -3.555 1 94.81 281 VAL A C 1
ATOM 2198 O O . VAL A 1 281 ? 8.305 21.984 -2.779 1 94.81 281 VAL A O 1
ATOM 2201 N N . TRP A 1 282 ? 9.414 22.891 -4.465 1 96 282 TRP A N 1
ATOM 2202 C CA . TRP A 1 282 ? 9.977 21.656 -5 1 96 282 TRP A CA 1
ATOM 2203 C C . TRP A 1 282 ? 11.047 21.094 -4.066 1 96 282 TRP A C 1
ATOM 2205 O O . TRP A 1 282 ? 11.82 21.844 -3.477 1 96 282 TRP A O 1
ATOM 2215 N N . ASP A 1 283 ? 11.07 19.859 -3.904 1 97.5 283 ASP A N 1
ATOM 2216 C CA . ASP A 1 283 ? 12.18 19.047 -3.416 1 97.5 283 ASP A CA 1
ATOM 2217 C C . ASP A 1 283 ? 12.297 17.75 -4.211 1 97.5 283 ASP A C 1
ATOM 2219 O O . ASP A 1 283 ? 11.289 17.141 -4.586 1 97.5 283 ASP A O 1
ATOM 2223 N N . GLU A 1 284 ? 13.484 17.266 -4.414 1 97.25 284 GLU A N 1
ATOM 2224 C CA . GLU A 1 284 ? 13.727 16.109 -5.262 1 97.25 284 GLU A CA 1
ATOM 2225 C C . GLU A 1 284 ? 13.328 14.812 -4.555 1 97.25 284 GLU A C 1
ATOM 2227 O O . GLU A 1 284 ? 13.016 13.82 -5.207 1 97.25 284 GLU A O 1
ATOM 2232 N N . ALA A 1 285 ? 13.383 14.852 -3.223 1 98 285 ALA A N 1
ATOM 2233 C CA . ALA A 1 285 ? 13.164 13.594 -2.5 1 98 285 ALA A CA 1
ATOM 2234 C C . ALA A 1 285 ? 12.398 13.836 -1.202 1 98 285 ALA A C 1
ATOM 2236 O O . ALA A 1 285 ? 12.852 13.445 -0.125 1 98 285 ALA A O 1
ATOM 2237 N N . PRO A 1 286 ? 11.203 14.43 -1.315 1 98.5 286 PRO A N 1
ATOM 2238 C CA . PRO A 1 286 ? 10.414 14.648 -0.1 1 98.5 286 PRO A CA 1
ATOM 2239 C C . PRO A 1 286 ? 9.875 13.352 0.496 1 98.5 286 PRO A C 1
ATOM 2241 O O . PRO A 1 286 ? 9.836 12.32 -0.185 1 98.5 286 PRO A O 1
ATOM 2244 N N . LEU A 1 287 ? 9.484 13.43 1.76 1 98.62 287 LEU A N 1
ATOM 2245 C CA . LEU A 1 287 ? 8.805 12.297 2.387 1 98.62 287 LEU A CA 1
ATOM 2246 C C . LEU A 1 287 ? 7.438 12.062 1.759 1 98.62 287 LEU A C 1
ATOM 2248 O O . LEU A 1 287 ? 7 10.922 1.615 1 98.62 287 LEU A O 1
ATOM 2252 N N . GLY A 1 288 ? 6.82 13.172 1.41 1 98.12 288 GLY A N 1
ATOM 2253 C CA . GLY A 1 288 ? 5.5 13.023 0.819 1 98.12 288 GLY A CA 1
ATOM 2254 C C . GLY A 1 288 ? 5.074 14.219 -0.013 1 98.12 288 GLY A C 1
ATOM 2255 O O . GLY A 1 288 ? 5.84 15.172 -0.176 1 98.12 288 GLY A O 1
ATOM 2256 N N . TYR A 1 289 ? 3.877 14.125 -0.576 1 96.38 289 TYR A N 1
ATOM 2257 C CA . TYR A 1 289 ? 3.277 15.172 -1.388 1 96.38 289 TYR A CA 1
ATOM 2258 C C . TYR A 1 289 ? 1.881 15.523 -0.888 1 96.38 289 TYR A C 1
ATOM 2260 O O . TYR A 1 289 ? 1.1 14.633 -0.543 1 96.38 289 TYR A O 1
ATOM 2268 N N . HIS A 1 290 ? 1.602 16.703 -0.727 1 95.81 290 HIS A N 1
ATOM 2269 C CA . HIS A 1 290 ? 0.237 17.219 -0.729 1 95.81 290 HIS A CA 1
ATOM 2270 C C . HIS A 1 290 ? -0.17 17.703 -2.119 1 95.81 290 HIS A C 1
ATOM 2272 O O . HIS A 1 290 ? 0.141 18.828 -2.508 1 95.81 290 HIS A O 1
ATOM 2278 N N . ILE A 1 291 ? -0.896 16.969 -2.812 1 88.38 291 ILE A N 1
ATOM 2279 C CA . ILE A 1 291 ? -1.095 17.047 -4.254 1 88.38 291 ILE A CA 1
ATOM 2280 C C . ILE A 1 291 ? -2.041 18.203 -4.586 1 88.38 291 ILE A C 1
ATOM 2282 O O . ILE A 1 291 ? -1.853 18.906 -5.582 1 88.38 291 ILE A O 1
ATOM 2286 N N . GLY A 1 292 ? -2.971 18.609 -3.828 1 74.56 292 GLY A N 1
ATOM 2287 C CA . GLY A 1 292 ? -3.945 19.656 -4.098 1 74.56 292 GLY A CA 1
ATOM 2288 C C . GLY A 1 292 ? -5.035 19.219 -5.059 1 74.56 292 GLY A C 1
ATOM 2289 O O . GLY A 1 292 ? -5.508 20.016 -5.875 1 74.56 292 GLY A O 1
ATOM 2290 N N . TRP A 1 293 ? -5.426 18.031 -5.238 1 55.12 293 TRP A N 1
ATOM 2291 C CA . TRP A 1 293 ? -6.277 17.5 -6.293 1 55.12 293 TRP A CA 1
ATOM 2292 C C . TRP A 1 293 ? -7.734 17.891 -6.07 1 55.12 293 TRP A C 1
ATOM 2294 O O . TRP A 1 293 ? -8.469 18.141 -7.027 1 55.12 293 TRP A O 1
ATOM 2304 N N . LEU A 1 294 ? -8 18.031 -4.93 1 49.16 294 LEU A N 1
ATOM 2305 C CA . LEU A 1 294 ? -9.406 18.312 -4.66 1 49.16 294 LEU A CA 1
ATOM 2306 C C . LEU A 1 294 ? -9.688 19.812 -4.734 1 49.16 294 LEU A C 1
ATOM 2308 O O . LEU A 1 294 ? -10.242 20.391 -3.801 1 49.16 294 LEU A O 1
ATOM 2312 N N . GLY A 1 295 ? -9.102 20.5 -5.914 1 45.75 295 GLY A N 1
ATOM 2313 C CA . GLY A 1 295 ? -9.523 21.859 -6.172 1 45.75 295 GLY A CA 1
ATOM 2314 C C . GLY A 1 295 ? -8.359 22.828 -6.328 1 45.75 295 GLY A C 1
ATOM 2315 O O . GLY A 1 295 ? -8.539 23.953 -6.789 1 45.75 295 GLY A O 1
ATOM 2316 N N . VAL A 1 296 ? -7.223 22.391 -5.848 1 57.66 296 VAL A N 1
ATOM 2317 C CA . VAL A 1 296 ? -6.109 23.328 -6.023 1 57.66 296 VAL A CA 1
ATOM 2318 C C . VAL A 1 296 ? -5.031 22.672 -6.891 1 57.66 296 VAL A C 1
ATOM 2320 O O . VAL A 1 296 ? -4.625 21.531 -6.645 1 57.66 296 VAL A O 1
ATOM 2323 N N . HIS A 1 297 ? -4.836 23.312 -7.93 1 65.06 297 HIS A N 1
ATOM 2324 C CA . HIS A 1 297 ? -3.785 22.906 -8.852 1 65.06 297 HIS A CA 1
ATOM 2325 C C . HIS A 1 297 ? -2.502 23.688 -8.617 1 65.06 297 HIS A C 1
ATOM 2327 O O . HIS A 1 297 ? -2.465 24.906 -8.852 1 65.06 297 HIS A O 1
ATOM 2333 N N . HIS A 1 298 ? -1.589 23.047 -8.078 1 80.5 298 HIS A N 1
ATOM 2334 C CA . HIS A 1 298 ? -0.304 23.703 -7.875 1 80.5 298 HIS A CA 1
ATOM 2335 C C . HIS A 1 298 ? 0.544 23.656 -9.141 1 80.5 298 HIS A C 1
ATOM 2337 O O . HIS A 1 298 ? 1.385 22.766 -9.297 1 80.5 298 HIS A O 1
ATOM 2343 N N . GLU A 1 299 ? 0.362 24.656 -9.953 1 79.81 299 GLU A N 1
ATOM 2344 C CA . GLU A 1 299 ? 0.978 24.719 -11.273 1 79.81 299 GLU A CA 1
ATOM 2345 C C . GLU A 1 299 ? 2.5 24.672 -11.18 1 79.81 299 GLU A C 1
ATOM 2347 O O . GLU A 1 299 ? 3.172 24.172 -12.078 1 79.81 299 GLU A O 1
ATOM 2352 N N . GLN A 1 300 ? 2.967 25.156 -10.086 1 86 300 GLN A N 1
ATOM 2353 C CA . GLN A 1 300 ? 4.41 25.219 -9.883 1 86 300 GLN A CA 1
ATOM 2354 C C . GLN A 1 300 ? 5.031 23.812 -9.938 1 86 300 GLN A C 1
ATOM 2356 O O . GLN A 1 300 ? 6.23 23.672 -10.195 1 86 300 GLN A O 1
ATOM 2361 N N . ILE A 1 301 ? 4.188 22.859 -9.68 1 89.19 301 ILE A N 1
ATOM 2362 C CA . ILE A 1 301 ? 4.68 21.484 -9.602 1 89.19 301 ILE A CA 1
ATOM 2363 C C . ILE A 1 301 ? 4.141 20.688 -10.781 1 89.19 301 ILE A C 1
ATOM 2365 O O . ILE A 1 301 ? 4.91 20.094 -11.539 1 89.19 301 ILE A O 1
ATOM 2369 N N . TRP A 1 302 ? 2.871 20.781 -11.055 1 85.56 302 TRP A N 1
ATOM 2370 C CA . TRP A 1 302 ? 2.172 19.797 -11.883 1 85.56 302 TRP A CA 1
ATOM 2371 C C . TRP A 1 302 ? 2.129 20.25 -13.336 1 85.56 302 TRP A C 1
ATOM 2373 O O . TRP A 1 302 ? 1.756 19.484 -14.219 1 85.56 302 TRP A O 1
ATOM 2383 N N . ASP A 1 303 ? 2.545 21.578 -13.57 1 86.31 303 ASP A N 1
ATOM 2384 C CA . ASP A 1 303 ? 2.613 22.047 -14.953 1 86.31 303 ASP A CA 1
ATOM 2385 C C . ASP A 1 303 ? 4.039 21.969 -15.492 1 86.31 303 ASP A C 1
ATOM 2387 O O . ASP A 1 303 ? 4.32 22.453 -16.594 1 86.31 303 ASP A O 1
ATOM 2391 N N . LYS A 1 304 ? 4.914 21.469 -14.797 1 90.12 304 LYS A N 1
ATOM 2392 C CA . LYS A 1 304 ? 6.289 21.234 -15.234 1 90.12 304 LYS A CA 1
ATOM 2393 C C . LYS A 1 304 ? 6.523 19.766 -15.562 1 90.12 304 LYS A C 1
ATOM 2395 O O . LYS A 1 304 ? 6.66 18.938 -14.664 1 90.12 304 LYS A O 1
ATOM 2400 N N . PRO A 1 305 ? 6.668 19.5 -16.766 1 87.5 305 PRO A N 1
ATOM 2401 C CA . PRO A 1 305 ? 6.781 18.094 -17.188 1 87.5 305 PRO A CA 1
ATOM 2402 C C . PRO A 1 305 ? 7.934 17.359 -16.5 1 87.5 305 PRO A C 1
ATOM 2404 O O . PRO A 1 305 ? 7.816 16.172 -16.203 1 87.5 305 PRO A O 1
ATOM 2407 N N . GLU A 1 306 ? 9.016 18.078 -16.312 1 92 306 GLU A N 1
ATOM 2408 C CA . GLU A 1 306 ? 10.164 17.438 -15.672 1 92 306 GLU A CA 1
ATOM 2409 C C . GLU A 1 306 ? 9.836 17.016 -14.242 1 92 306 GLU A C 1
ATOM 2411 O O . GLU A 1 306 ? 10.273 15.961 -13.781 1 92 306 GLU A O 1
ATOM 2416 N N . TYR A 1 307 ? 9.062 17.875 -13.516 1 92.44 307 TYR A N 1
ATOM 2417 C CA . TYR A 1 307 ? 8.641 17.547 -12.164 1 92.44 307 TYR A CA 1
ATOM 2418 C C . TYR A 1 307 ? 7.664 16.375 -12.164 1 92.44 307 TYR A C 1
ATOM 2420 O O . TYR A 1 307 ? 7.797 15.438 -11.367 1 92.44 307 TYR A O 1
ATOM 2428 N N . VAL A 1 308 ? 6.777 16.422 -13.078 1 88.31 308 VAL A N 1
ATOM 2429 C CA . VAL A 1 308 ? 5.77 15.375 -13.164 1 88.31 308 VAL A CA 1
ATOM 2430 C C . VAL A 1 308 ? 6.445 14.039 -13.453 1 88.31 308 VAL A C 1
ATOM 2432 O O . VAL A 1 308 ? 6.16 13.031 -12.797 1 88.31 308 VAL A O 1
ATOM 2435 N N . SER A 1 309 ? 7.344 14.023 -14.422 1 88.31 309 SER A N 1
ATOM 2436 C CA . SER A 1 309 ? 8.07 12.805 -14.766 1 88.31 309 SER A CA 1
ATOM 2437 C C . SER A 1 309 ? 8.859 12.281 -13.57 1 88.31 309 SER A C 1
ATOM 2439 O O . SER A 1 309 ? 8.852 11.078 -13.297 1 88.31 309 SER A O 1
ATOM 2441 N N . HIS A 1 310 ? 9.523 13.18 -12.891 1 93.81 310 HIS A N 1
ATOM 2442 C CA . HIS A 1 310 ? 10.273 12.789 -11.703 1 93.81 310 HIS A CA 1
ATOM 2443 C C . HIS A 1 310 ? 9.352 12.203 -10.641 1 93.81 310 HIS A C 1
ATOM 2445 O O . HIS A 1 310 ? 9.656 11.156 -10.062 1 93.81 310 HIS A O 1
ATOM 2451 N N . ILE A 1 311 ? 8.227 12.805 -10.375 1 92.81 311 ILE A N 1
ATOM 2452 C CA . ILE A 1 311 ? 7.281 12.375 -9.344 1 92.81 311 ILE A CA 1
ATOM 2453 C C . ILE A 1 311 ? 6.75 10.984 -9.688 1 92.81 311 ILE A C 1
ATOM 2455 O O . ILE A 1 311 ? 6.703 10.102 -8.82 1 92.81 311 ILE A O 1
ATOM 2459 N N . MET A 1 312 ? 6.477 10.719 -10.938 1 87.62 312 MET A N 1
ATOM 2460 C CA . MET A 1 312 ? 5.914 9.445 -11.367 1 87.62 312 MET A CA 1
ATOM 2461 C C . MET A 1 312 ? 6.898 8.305 -11.133 1 87.62 312 MET A C 1
ATOM 2463 O O . MET A 1 312 ? 6.492 7.168 -10.883 1 87.62 312 MET A O 1
ATOM 2467 N N . THR A 1 313 ? 8.117 8.633 -11.156 1 88.62 313 THR A N 1
ATOM 2468 C CA . THR A 1 313 ? 9.156 7.629 -10.953 1 88.62 313 THR A CA 1
ATOM 2469 C C . THR A 1 313 ? 9.508 7.504 -9.477 1 88.62 313 THR A C 1
ATOM 2471 O O . THR A 1 313 ? 9.609 6.395 -8.945 1 88.62 313 THR A O 1
ATOM 2474 N N . TYR A 1 314 ? 9.617 8.602 -8.805 1 93.69 314 TYR A N 1
ATOM 2475 C CA . TYR A 1 314 ? 10.07 8.672 -7.418 1 93.69 314 TYR A CA 1
ATOM 2476 C C . TYR A 1 314 ? 8.961 8.258 -6.457 1 93.69 314 TYR A C 1
ATOM 2478 O O . TYR A 1 314 ? 9.219 7.578 -5.461 1 93.69 314 TYR A O 1
ATOM 2486 N N . CYS A 1 315 ? 7.742 8.664 -6.777 1 94.44 315 CYS A N 1
ATOM 2487 C CA . CYS A 1 315 ? 6.59 8.453 -5.906 1 94.44 315 CYS A CA 1
ATOM 2488 C C . CYS A 1 315 ? 5.367 8.039 -6.715 1 94.44 315 CYS A C 1
ATOM 2490 O O . CYS A 1 315 ? 4.363 8.75 -6.746 1 94.44 315 CYS A O 1
ATOM 2492 N N . PRO A 1 316 ? 5.469 6.863 -7.23 1 90.06 316 PRO A N 1
ATOM 2493 C CA . PRO A 1 316 ? 4.34 6.414 -8.047 1 90.06 316 PRO A CA 1
ATOM 2494 C C . PRO A 1 316 ? 3.039 6.309 -7.254 1 90.06 316 PRO A C 1
ATOM 2496 O O . PRO A 1 316 ? 1.955 6.258 -7.84 1 90.06 316 PRO A O 1
ATOM 2499 N N . GLU A 1 317 ? 3.117 6.391 -5.957 1 92.19 317 GLU A N 1
ATOM 2500 C CA . GLU A 1 317 ? 1.949 6.309 -5.086 1 92.19 317 GLU A CA 1
ATOM 2501 C C . GLU A 1 317 ? 0.982 7.461 -5.352 1 92.19 317 GLU A C 1
ATOM 2503 O O . GLU A 1 317 ? -0.205 7.367 -5.035 1 92.19 317 GLU A O 1
ATOM 2508 N N . VAL A 1 318 ? 1.499 8.531 -5.953 1 91 318 VAL A N 1
ATOM 2509 C CA . VAL A 1 318 ? 0.635 9.672 -6.23 1 91 318 VAL A CA 1
ATOM 2510 C C . VAL A 1 318 ? -0.493 9.25 -7.168 1 91 318 VAL A C 1
ATOM 2512 O O . VAL A 1 318 ? -1.56 9.867 -7.188 1 91 318 VAL A O 1
ATOM 2515 N N . LYS A 1 319 ? -0.308 8.156 -7.891 1 85.94 319 LYS A N 1
ATOM 2516 C CA . LYS A 1 319 ? -1.287 7.664 -8.852 1 85.94 319 LYS A CA 1
ATOM 2517 C C . LYS A 1 319 ? -2.531 7.129 -8.148 1 85.94 319 LYS A C 1
ATOM 2519 O O . LYS A 1 319 ? -3.58 6.957 -8.773 1 85.94 319 LYS A O 1
ATOM 2524 N N . ILE A 1 320 ? -2.402 6.781 -6.902 1 86.44 320 ILE A N 1
ATOM 2525 C CA . ILE A 1 320 ? -3.545 6.359 -6.102 1 86.44 320 ILE A CA 1
ATOM 2526 C C . ILE A 1 320 ? -4.582 7.477 -6.047 1 86.44 320 ILE A C 1
ATOM 2528 O O . ILE A 1 320 ? -5.789 7.219 -6.062 1 86.44 320 ILE A O 1
ATOM 2532 N N . ILE A 1 321 ? -4.07 8.656 -5.988 1 86.62 321 ILE A N 1
ATOM 2533 C CA . ILE A 1 321 ? -4.918 9.82 -5.762 1 86.62 321 ILE A CA 1
ATOM 2534 C C . ILE A 1 321 ? -5.277 10.469 -7.098 1 86.62 321 ILE A C 1
ATOM 2536 O O . ILE A 1 321 ? -6.422 10.883 -7.305 1 86.62 321 ILE A O 1
ATOM 2540 N N . LEU A 1 322 ? -4.27 10.43 -8.016 1 81.31 322 LEU A N 1
ATOM 2541 C CA . LEU A 1 322 ? -4.418 11.133 -9.289 1 81.31 322 LEU A CA 1
ATOM 2542 C C . LEU A 1 322 ? -5.191 10.289 -10.289 1 81.31 322 LEU A C 1
ATOM 2544 O O . LEU A 1 322 ? -5.07 9.062 -10.297 1 81.31 322 LEU A O 1
ATOM 2548 N N . GLY A 1 323 ? -6.016 10.914 -11.086 1 70.56 323 GLY A N 1
ATOM 2549 C CA . GLY A 1 323 ? -6.582 10.234 -12.234 1 70.56 323 GLY A CA 1
ATOM 2550 C C . GLY A 1 323 ? -5.547 9.859 -13.281 1 70.56 323 GLY A C 1
ATOM 2551 O O . GLY A 1 323 ? -4.766 10.711 -13.719 1 70.56 323 GLY A O 1
ATOM 2552 N N . MET A 1 324 ? -5.387 8.625 -13.562 1 68.69 324 MET A N 1
ATOM 2553 C CA . MET A 1 324 ? -4.367 8.125 -14.484 1 68.69 324 MET A CA 1
ATOM 2554 C C . MET A 1 324 ? -5.008 7.398 -15.664 1 68.69 324 MET A C 1
ATOM 2556 O O . MET A 1 324 ? -6.129 6.895 -15.555 1 68.69 324 MET A O 1
ATOM 2560 N N . LYS A 1 325 ? -4.375 7.543 -16.828 1 62.56 325 LYS A N 1
ATOM 2561 C CA . LYS A 1 325 ? -4.746 6.742 -17.984 1 62.56 325 LYS A CA 1
ATOM 2562 C C . LYS A 1 325 ? -3.592 5.852 -18.438 1 62.56 325 LYS A C 1
ATOM 2564 O O . LYS A 1 325 ? -2.428 6.141 -18.141 1 62.56 325 LYS A O 1
ATOM 2569 N N . LEU A 1 326 ? -3.863 4.598 -19.031 1 54.78 326 LEU A N 1
ATOM 2570 C CA . LEU A 1 326 ? -2.875 3.625 -19.484 1 54.78 326 LEU A CA 1
ATOM 2571 C C . LEU A 1 326 ? -1.939 4.242 -20.531 1 54.78 326 LEU A C 1
ATOM 2573 O O . LEU A 1 326 ? -2.381 4.988 -21.391 1 54.78 326 LEU A O 1
ATOM 2577 N N . ASP A 1 327 ? -0.527 4.094 -20.188 1 56.19 327 ASP A N 1
ATOM 2578 C CA . ASP A 1 327 ? 0.481 4.531 -21.156 1 56.19 327 ASP A CA 1
ATOM 2579 C C . ASP A 1 327 ? 0.779 3.432 -22.172 1 56.19 327 ASP A C 1
ATOM 2581 O O . ASP A 1 327 ? 0.832 2.25 -21.812 1 56.19 327 ASP A O 1
ATOM 2585 N N . ASN A 1 328 ? 0.382 3.42 -23.359 1 49.12 328 ASN A N 1
ATOM 2586 C CA . ASN A 1 328 ? 0.567 2.432 -24.422 1 49.12 328 ASN A CA 1
ATOM 2587 C C . ASN A 1 328 ? 2.012 1.944 -24.484 1 49.12 328 ASN A C 1
ATOM 2589 O O . ASN A 1 328 ? 2.369 1.162 -25.359 1 49.12 328 ASN A O 1
ATOM 2593 N N . ASP A 1 329 ? 2.971 2.359 -23.641 1 44.91 329 ASP A N 1
ATOM 2594 C CA . ASP A 1 329 ? 4.328 1.858 -23.828 1 44.91 329 ASP A CA 1
ATOM 2595 C C . ASP A 1 329 ? 4.574 0.615 -22.969 1 44.91 329 ASP A C 1
ATOM 2597 O O . ASP A 1 329 ? 4.52 0.678 -21.75 1 44.91 329 ASP A O 1
ATOM 2601 N N . LYS A 1 330 ? 4.348 -0.568 -23.484 1 44.62 330 LYS A N 1
ATOM 2602 C CA . LYS A 1 330 ? 4.535 -1.872 -22.844 1 44.62 330 LYS A CA 1
ATOM 2603 C C . LYS A 1 330 ? 6.004 -2.123 -22.531 1 44.62 330 LYS A C 1
ATOM 2605 O O . LYS A 1 330 ? 6.875 -1.917 -23.375 1 44.62 330 LYS A O 1
ATOM 2610 N N . PRO A 1 331 ? 6.352 -2.17 -21.281 1 40.53 331 PRO A N 1
ATOM 2611 C CA . PRO A 1 331 ? 7.758 -2.502 -21.047 1 40.53 331 PRO A CA 1
ATOM 2612 C C . PRO A 1 331 ? 8.18 -3.801 -21.734 1 40.53 331 PRO A C 1
ATOM 2614 O O . PRO A 1 331 ? 7.336 -4.656 -22.016 1 40.53 331 PRO A O 1
ATOM 2617 N N . GLN A 1 332 ? 9.453 -3.883 -22.203 1 34.59 332 GLN A N 1
ATOM 2618 C CA . GLN A 1 332 ? 10.062 -5.035 -22.844 1 34.59 332 GLN A CA 1
ATOM 2619 C C . GLN A 1 332 ? 10.094 -6.246 -21.922 1 34.59 332 GLN A C 1
ATOM 2621 O O . GLN A 1 332 ? 10.57 -6.156 -20.797 1 34.59 332 GLN A O 1
ATOM 2626 N N . GLY A 1 333 ? 9.133 -7.016 -21.797 1 33.88 333 GLY A N 1
ATOM 2627 C CA . GLY A 1 333 ? 8.984 -8.258 -21.062 1 33.88 333 GLY A CA 1
ATOM 2628 C C . GLY A 1 333 ? 10.188 -9.18 -21.188 1 33.88 333 GLY A C 1
ATOM 2629 O O . GLY A 1 333 ? 11.047 -8.961 -22.047 1 33.88 333 GLY A O 1
ATOM 2630 N N . VAL A 1 334 ? 10.57 -9.953 -20.188 1 32.62 334 VAL A N 1
ATOM 2631 C CA . VAL A 1 334 ? 11.562 -11.016 -20.297 1 32.62 334 VAL A CA 1
ATOM 2632 C C . VAL A 1 334 ? 11.18 -11.953 -21.453 1 32.62 334 VAL A C 1
ATOM 2634 O O . VAL A 1 334 ? 10.078 -12.5 -21.469 1 32.62 334 VAL A O 1
ATOM 2637 N N . SER A 1 335 ? 11.656 -11.758 -22.688 1 27.47 335 SER A N 1
ATOM 2638 C CA . SER A 1 335 ? 11.562 -12.727 -23.781 1 27.47 335 SER A CA 1
ATOM 2639 C C . SER A 1 335 ? 12.172 -14.062 -23.375 1 27.47 335 SER A C 1
ATOM 2641 O O . SER A 1 335 ? 13.188 -14.102 -22.672 1 27.47 335 SER A O 1
ATOM 2643 N N . MET B 1 1 ? -44.125 -25.141 -68.625 1 18.48 1 MET B N 1
ATOM 2644 C CA . MET B 1 1 ? -43.031 -25.516 -69.562 1 18.48 1 MET B CA 1
ATOM 2645 C C . MET B 1 1 ? -41.844 -24.609 -69.312 1 18.48 1 MET B C 1
ATOM 2647 O O . MET B 1 1 ? -40.688 -25.047 -69.5 1 18.48 1 MET B O 1
ATOM 2651 N N . SER B 1 2 ? -41.906 -23.297 -69.5 1 19.05 2 SER B N 1
ATOM 2652 C CA . SER B 1 2 ? -40.719 -22.75 -70.188 1 19.05 2 SER B CA 1
ATOM 2653 C C . SER B 1 2 ? -39.5 -22.766 -69.25 1 19.05 2 SER B C 1
ATOM 2655 O O . SER B 1 2 ? -39.656 -22.625 -68 1 19.05 2 SER B O 1
ATOM 2657 N N . THR B 1 3 ? -38.156 -22.812 -69.75 1 18.98 3 THR B N 1
ATOM 2658 C CA . THR B 1 3 ? -36.75 -23.219 -69.875 1 18.98 3 THR B CA 1
ATOM 2659 C C . THR B 1 3 ? -35.844 -22.281 -69.125 1 18.98 3 THR B C 1
ATOM 2661 O O . THR B 1 3 ? -35 -22.75 -68.312 1 18.98 3 THR B O 1
ATOM 2664 N N . GLY B 1 4 ? -34.969 -21.266 -69.625 1 17.06 4 GLY B N 1
ATOM 2665 C CA . GLY B 1 4 ? -33.594 -21.359 -70.125 1 17.06 4 GLY B CA 1
ATOM 2666 C C . GLY B 1 4 ? -32.594 -20.688 -69.25 1 17.06 4 GLY B C 1
ATOM 2667 O O . GLY B 1 4 ? -31.609 -21.312 -68.812 1 17.06 4 GLY B O 1
ATOM 2668 N N . PHE B 1 5 ? -31.875 -19.375 -69.5 1 18.38 5 PHE B N 1
ATOM 2669 C CA . PHE B 1 5 ? -30.516 -19.234 -70 1 18.38 5 PHE B CA 1
ATOM 2670 C C . PHE B 1 5 ? -29.516 -19.094 -68.875 1 18.38 5 PHE B C 1
ATOM 2672 O O . PHE B 1 5 ? -29.875 -18.688 -67.75 1 18.38 5 PHE B O 1
ATOM 2679 N N . ALA B 1 6 ? -27.781 -19.156 -69 1 18.03 6 ALA B N 1
ATOM 2680 C CA . ALA B 1 6 ? -26.391 -19.625 -69.125 1 18.03 6 ALA B CA 1
ATOM 2681 C C . ALA B 1 6 ? -25.438 -18.609 -68.5 1 18.03 6 ALA B C 1
ATOM 2683 O O . ALA B 1 6 ? -24.438 -18.969 -67.875 1 18.03 6 ALA B O 1
ATOM 2684 N N . SER B 1 7 ? -25.266 -17.281 -68.688 1 18.22 7 SER B N 1
ATOM 2685 C CA . SER B 1 7 ? -24 -16.812 -69.25 1 18.22 7 SER B CA 1
ATOM 2686 C C . SER B 1 7 ? -22.891 -16.812 -68.25 1 18.22 7 SER B C 1
ATOM 2688 O O . SER B 1 7 ? -23.141 -16.672 -67 1 18.22 7 SER B O 1
ATOM 2690 N N . TRP B 1 8 ? -21.266 -16.953 -68.562 1 17.7 8 TRP B N 1
ATOM 2691 C CA . TRP B 1 8 ? -19.906 -17.5 -68.688 1 17.7 8 TRP B CA 1
ATOM 2692 C C . TRP B 1 8 ? -18.891 -16.609 -68 1 17.7 8 TRP B C 1
ATOM 2694 O O . TRP B 1 8 ? -17.922 -17.094 -67.438 1 17.7 8 TRP B O 1
ATOM 2704 N N . SER B 1 9 ? -18.672 -15.266 -68 1 16.81 9 SER B N 1
ATOM 2705 C CA . SER B 1 9 ? -17.5 -14.672 -68.625 1 16.81 9 SER B CA 1
ATOM 2706 C C . SER B 1 9 ? -16.281 -14.75 -67.688 1 16.81 9 SER B C 1
ATOM 2708 O O . SER B 1 9 ? -16.438 -14.648 -66.438 1 16.81 9 SER B O 1
ATOM 2710 N N . SER B 1 10 ? -14.75 -14.773 -68.125 1 17.2 10 SER B N 1
ATOM 2711 C CA . SER B 1 10 ? -13.43 -15.258 -68.5 1 17.2 10 SER B CA 1
ATOM 2712 C C . SER B 1 10 ? -12.328 -14.539 -67.75 1 17.2 10 SER B C 1
ATOM 2714 O O . SER B 1 10 ? -11.43 -15.188 -67.188 1 17.2 10 SER B O 1
ATOM 2716 N N . GLY B 1 11 ? -11.672 -13.398 -68.062 1 16.7 11 GLY B N 1
ATOM 2717 C CA . GLY B 1 11 ? -10.375 -13.367 -68.75 1 16.7 11 GLY B CA 1
ATOM 2718 C C . GLY B 1 11 ? -9.211 -13.289 -67.75 1 16.7 11 GLY B C 1
ATOM 2719 O O . GLY B 1 11 ? -9.406 -13.133 -66.562 1 16.7 11 GLY B O 1
ATOM 2720 N N . SER B 1 12 ? -7.996 -12.352 -67.875 1 17.02 12 SER B N 1
ATOM 2721 C CA . SER B 1 12 ? -6.633 -12.469 -68.375 1 17.02 12 SER B CA 1
ATOM 2722 C C . SER B 1 12 ? -5.613 -12.477 -67.25 1 17.02 12 SER B C 1
ATOM 2724 O O . SER B 1 12 ? -5.926 -12.078 -66.125 1 17.02 12 SER B O 1
ATOM 2726 N N . ARG B 1 13 ? -4.027 -12.133 -67.438 1 16.95 13 ARG B N 1
ATOM 2727 C CA . ARG B 1 13 ? -2.701 -12.672 -67.688 1 16.95 13 ARG B CA 1
ATOM 2728 C C . ARG B 1 13 ? -1.705 -12.273 -66.625 1 16.95 13 ARG B C 1
ATOM 2730 O O . ARG B 1 13 ? -0.855 -13.078 -66.25 1 16.95 13 ARG B O 1
ATOM 2737 N N . MET B 1 14 ? -1.053 -10.992 -66.25 1 18.11 14 MET B N 1
ATOM 2738 C CA . MET B 1 14 ? 0.363 -10.883 -66.625 1 18.11 14 MET B CA 1
ATOM 2739 C C . MET B 1 14 ? 1.237 -11.383 -65.438 1 18.11 14 MET B C 1
ATOM 2741 O O . MET B 1 14 ? 0.832 -11.336 -64.312 1 18.11 14 MET B O 1
ATOM 2745 N N . ARG B 1 15 ? 2.867 -11.578 -65.438 1 16.55 15 ARG B N 1
ATOM 2746 C CA . ARG B 1 15 ? 4.051 -12.43 -65.438 1 16.55 15 ARG B CA 1
ATOM 2747 C C . ARG B 1 15 ? 4.93 -12.086 -64.25 1 16.55 15 ARG B C 1
ATOM 2749 O O . ARG B 1 15 ? 5.586 -12.969 -63.656 1 16.55 15 ARG B O 1
ATOM 2756 N N . PRO B 1 16 ? 5.512 -10.938 -63.5 1 17.83 16 PRO B N 1
ATOM 2757 C CA . PRO B 1 16 ? 6.977 -10.906 -63.594 1 17.83 16 PRO B CA 1
ATOM 2758 C C . PRO B 1 16 ? 7.641 -11.742 -62.5 1 17.83 16 PRO B C 1
ATOM 2760 O O . PRO B 1 16 ? 7.078 -11.906 -61.406 1 17.83 16 PRO B O 1
ATOM 2763 N N . MET B 1 17 ? 9.008 -12.375 -62.531 1 16.03 17 MET B N 1
ATOM 2764 C CA . MET B 1 17 ? 9.953 -13.438 -62.188 1 16.03 17 MET B CA 1
ATOM 2765 C C . MET B 1 17 ? 10.742 -13.094 -60.938 1 16.03 17 MET B C 1
ATOM 2767 O O . MET B 1 17 ? 11.062 -13.969 -60.125 1 16.03 17 MET B O 1
ATOM 2771 N N . VAL B 1 18 ? 11.43 -12.016 -60.438 1 16.5 18 VAL B N 1
ATOM 2772 C CA . VAL B 1 18 ? 12.891 -12.117 -60.438 1 16.5 18 VAL B CA 1
ATOM 2773 C C . VAL B 1 18 ? 13.359 -12.898 -59.219 1 16.5 18 VAL B C 1
ATOM 2775 O O . VAL B 1 18 ? 12.641 -12.984 -58.219 1 16.5 18 VAL B O 1
ATOM 2778 N N . VAL B 1 19 ? 14.773 -12.641 -58.531 1 16.89 19 VAL B N 1
ATOM 2779 C CA . VAL B 1 19 ? 16.094 -13.266 -58.531 1 16.89 19 VAL B CA 1
ATOM 2780 C C . VAL B 1 19 ? 16.375 -13.82 -57.125 1 16.89 19 VAL B C 1
ATOM 2782 O O . VAL B 1 19 ? 15.734 -13.422 -56.156 1 16.89 19 VAL B O 1
ATOM 2785 N N . ILE B 1 20 ? 17.766 -13.625 -56.375 1 17.06 20 ILE B N 1
ATOM 2786 C CA . ILE B 1 20 ? 18.953 -14.461 -56.281 1 17.06 20 ILE B CA 1
ATOM 2787 C C . ILE B 1 20 ? 19.172 -14.914 -54.844 1 17.06 20 ILE B C 1
ATOM 2789 O O . ILE B 1 20 ? 18.594 -14.344 -53.906 1 17.06 20 ILE B O 1
ATOM 2793 N N . GLY B 1 21 ? 20.5 -14.586 -53.969 1 16.94 21 GLY B N 1
ATOM 2794 C CA . GLY B 1 21 ? 21.703 -15.367 -53.719 1 16.94 21 GLY B CA 1
ATOM 2795 C C . GLY B 1 21 ? 21.781 -15.875 -52.281 1 16.94 21 GLY B C 1
ATOM 2796 O O . GLY B 1 21 ? 21.078 -15.383 -51.406 1 16.94 21 GLY B O 1
ATOM 2797 N N . VAL B 1 22 ? 23.172 -16.594 -51.594 1 16.75 22 VAL B N 1
ATOM 2798 C CA . VAL B 1 22 ? 23.844 -17.781 -51.094 1 16.75 22 VAL B CA 1
ATOM 2799 C C . VAL B 1 22 ? 24.312 -17.547 -49.656 1 16.75 22 VAL B C 1
ATOM 2801 O O . VAL B 1 22 ? 24.344 -18.484 -48.844 1 16.75 22 VAL B O 1
ATOM 2804 N N . PHE B 1 23 ? 24.719 -16.516 -48.688 1 17.34 23 PHE B N 1
ATOM 2805 C CA . PHE B 1 23 ? 26.094 -16.609 -48.188 1 17.34 23 PHE B CA 1
ATOM 2806 C C . PHE B 1 23 ? 26.141 -17.5 -46.938 1 17.34 23 PHE B C 1
ATOM 2808 O O . PHE B 1 23 ? 25.266 -17.438 -46.094 1 17.34 23 PHE B O 1
ATOM 2815 N N . LEU B 1 24 ? 27.328 -18.516 -46.5 1 16.23 24 LEU B N 1
ATOM 2816 C CA . LEU B 1 24 ? 27.906 -19.719 -45.938 1 16.23 24 LEU B CA 1
ATOM 2817 C C . LEU B 1 24 ? 28.438 -19.484 -44.531 1 16.23 24 LEU B C 1
ATOM 2819 O O . LEU B 1 24 ? 28.453 -20.391 -43.688 1 16.23 24 LEU B O 1
ATOM 2823 N N . SER B 1 25 ? 29.094 -18.516 -43.75 1 16.69 25 SER B N 1
ATOM 2824 C CA . SER B 1 25 ? 30.422 -18.812 -43.25 1 16.69 25 SER B CA 1
ATOM 2825 C C . SER B 1 25 ? 30.359 -19.609 -41.969 1 16.69 25 SER B C 1
ATOM 2827 O O . SER B 1 25 ? 29.391 -19.531 -41.219 1 16.69 25 SER B O 1
ATOM 2829 N N . LEU B 1 26 ? 31.734 -20.297 -41.156 1 16.34 26 LEU B N 1
ATOM 2830 C CA . LEU B 1 26 ? 32.5 -21.438 -40.688 1 16.34 26 LEU B CA 1
ATOM 2831 C C . LEU B 1 26 ? 32.781 -21.328 -39.188 1 16.34 26 LEU B C 1
ATOM 2833 O O . LEU B 1 26 ? 32.969 -22.328 -38.5 1 16.34 26 LEU B O 1
ATOM 2837 N N . VAL B 1 27 ? 32.938 -20.375 -38.188 1 17.75 27 VAL B N 1
ATOM 2838 C CA . VAL B 1 27 ? 34.188 -20.453 -37.469 1 17.75 27 VAL B CA 1
ATOM 2839 C C . VAL B 1 27 ? 34.094 -21.516 -36.375 1 17.75 27 VAL B C 1
ATOM 2841 O O . VAL B 1 27 ? 33.031 -21.672 -35.719 1 17.75 27 VAL B O 1
ATOM 2844 N N . LEU B 1 28 ? 35.344 -22.125 -35.562 1 16.36 28 LEU B N 1
ATOM 2845 C CA . LEU B 1 28 ? 36.125 -23.266 -35.094 1 16.36 28 LEU B CA 1
ATOM 2846 C C . LEU B 1 28 ? 36.125 -23.359 -33.562 1 16.36 28 LEU B C 1
ATOM 2848 O O . LEU B 1 28 ? 35.938 -24.438 -33 1 16.36 28 LEU B O 1
ATOM 2852 N N . VAL B 1 29 ? 36.531 -22.531 -32.469 1 17.09 29 VAL B N 1
ATOM 2853 C CA . VAL B 1 29 ? 37.719 -22.906 -31.734 1 17.09 29 VAL B CA 1
ATOM 2854 C C . VAL B 1 29 ? 37.375 -23.891 -30.625 1 17.09 29 VAL B C 1
ATOM 2856 O O . VAL B 1 29 ? 36.219 -23.953 -30.188 1 17.09 29 VAL B O 1
ATOM 2859 N N . TYR B 1 30 ? 38.375 -23.984 -29.234 1 17.2 30 TYR B N 1
ATOM 2860 C CA . TYR B 1 30 ? 39.312 -24.891 -28.609 1 17.2 30 TYR B CA 1
ATOM 2861 C C . TYR B 1 30 ? 38.75 -25.438 -27.297 1 17.2 30 TYR B C 1
ATOM 2863 O O . TYR B 1 30 ? 37.938 -24.797 -26.656 1 17.2 30 TYR B O 1
ATOM 2871 N N . GLY B 1 31 ? 39.406 -26.625 -26.453 1 16.05 31 GLY B N 1
ATOM 2872 C CA . GLY B 1 31 ? 39.312 -27.953 -25.844 1 16.05 31 GLY B CA 1
ATOM 2873 C C . GLY B 1 31 ? 39.438 -27.938 -24.344 1 16.05 31 GLY B C 1
ATOM 2874 O O . GLY B 1 31 ? 38.938 -28.828 -23.656 1 16.05 31 GLY B O 1
ATOM 2875 N N . CYS B 1 32 ? 40.312 -27.25 -23.312 1 17.23 32 CYS B N 1
ATOM 2876 C CA . CYS B 1 32 ? 41.188 -28.078 -22.453 1 17.23 32 CYS B CA 1
ATOM 2877 C C . CYS B 1 32 ? 40.469 -28.406 -21.141 1 17.23 32 CYS B C 1
ATOM 2879 O O . CYS B 1 32 ? 39.875 -27.531 -20.516 1 17.23 32 CYS B O 1
ATOM 2881 N N . ALA B 1 33 ? 40.594 -29.766 -20.328 1 17.8 33 ALA B N 1
ATOM 2882 C CA . ALA B 1 33 ? 40.062 -30.797 -19.438 1 17.8 33 ALA B CA 1
ATOM 2883 C C . ALA B 1 33 ? 40.688 -30.719 -18.047 1 17.8 33 ALA B C 1
ATOM 2885 O O . ALA B 1 33 ? 40.438 -31.562 -17.203 1 17.8 33 ALA B O 1
ATOM 2886 N N . TYR B 1 34 ? 41.188 -29.688 -17.297 1 16.92 34 TYR B N 1
ATOM 2887 C CA . TYR B 1 34 ? 42.125 -30.172 -16.312 1 16.92 34 TYR B CA 1
ATOM 2888 C C . TYR B 1 34 ? 41.406 -30.812 -15.125 1 16.92 34 TYR B C 1
ATOM 2890 O O . TYR B 1 34 ? 40.281 -30.438 -14.797 1 16.92 34 TYR B O 1
ATOM 2898 N N . ARG B 1 35 ? 42.125 -31.734 -13.969 1 16.47 35 ARG B N 1
ATOM 2899 C CA . ARG B 1 35 ? 42.219 -33 -13.242 1 16.47 35 ARG B CA 1
ATOM 2900 C C . ARG B 1 35 ? 41.938 -32.781 -11.758 1 16.47 35 ARG B C 1
ATOM 2902 O O . ARG B 1 35 ? 41.375 -33.656 -11.094 1 16.47 35 ARG B O 1
ATOM 2909 N N . LEU B 1 36 ? 42.188 -31.75 -10.781 1 17.64 36 LEU B N 1
ATOM 2910 C CA . LEU B 1 36 ? 43.031 -32.188 -9.664 1 17.64 36 LEU B CA 1
ATOM 2911 C C . LEU B 1 36 ? 42.156 -32.844 -8.586 1 17.64 36 LEU B C 1
ATOM 2913 O O . LEU B 1 36 ? 40.969 -32.594 -8.5 1 17.64 36 LEU B O 1
ATOM 2917 N N . ASN B 1 37 ? 42.812 -33.094 -7.07 1 17.58 37 ASN B N 1
ATOM 2918 C CA . ASN B 1 37 ? 43.188 -34.156 -6.121 1 17.58 37 ASN B CA 1
ATOM 2919 C C . ASN B 1 37 ? 42.219 -34.188 -4.93 1 17.58 37 ASN B C 1
ATOM 2921 O O . ASN B 1 37 ? 41.594 -33.188 -4.594 1 17.58 37 ASN B O 1
ATOM 2925 N N . HIS B 1 38 ? 42.312 -35.312 -3.773 1 17.56 38 HIS B N 1
ATOM 2926 C CA . HIS B 1 38 ? 41.656 -36.438 -3.1 1 17.56 38 HIS B CA 1
ATOM 2927 C C . HIS B 1 38 ? 41.438 -36.125 -1.623 1 17.56 38 HIS B C 1
ATOM 2929 O O . HIS B 1 38 ? 40.344 -36.375 -1.096 1 17.56 38 HIS B O 1
ATOM 2935 N N . ASP B 1 39 ? 42.344 -35.844 -0.414 1 17.67 39 ASP B N 1
ATOM 2936 C CA . ASP B 1 39 ? 42.531 -36.812 0.664 1 17.67 39 ASP B CA 1
ATOM 2937 C C . ASP B 1 39 ? 41.688 -36.438 1.878 1 17.67 39 ASP B C 1
ATOM 2939 O O . ASP B 1 39 ? 41.688 -35.312 2.334 1 17.67 39 ASP B O 1
ATOM 2943 N N . VAL B 1 40 ? 40.75 -37.375 2.637 1 19.34 40 VAL B N 1
ATOM 2944 C CA . VAL B 1 40 ? 39.625 -37.406 3.549 1 19.34 40 VAL B CA 1
ATOM 2945 C C . VAL B 1 40 ? 40.094 -37.75 4.961 1 19.34 40 VAL B C 1
ATOM 2947 O O . VAL B 1 40 ? 40.094 -38.906 5.367 1 19.34 40 VAL B O 1
ATOM 2950 N N . VAL B 1 41 ? 40.906 -37.062 5.922 1 17.72 41 VAL B N 1
ATOM 2951 C CA . VAL B 1 41 ? 41.406 -37.75 7.102 1 17.72 41 VAL B CA 1
ATOM 2952 C C . VAL B 1 41 ? 40.406 -37.656 8.234 1 17.72 41 VAL B C 1
ATOM 2954 O O . VAL B 1 41 ? 39.875 -36.594 8.547 1 17.72 41 VAL B O 1
ATOM 2957 N N . GLU B 1 42 ? 39.969 -38.875 9.266 1 18.7 42 GLU B N 1
ATOM 2958 C CA . GLU B 1 42 ? 38.906 -39.406 10.109 1 18.7 42 GLU B CA 1
ATOM 2959 C C . GLU B 1 42 ? 39.219 -39.25 11.594 1 18.7 42 GLU B C 1
ATOM 2961 O O . GLU B 1 42 ? 38.406 -39.562 12.453 1 18.7 42 GLU B O 1
ATOM 2966 N N . PRO B 1 43 ? 39.594 -38.188 12.5 1 18.66 43 PRO B N 1
ATOM 2967 C CA . PRO B 1 43 ? 40.188 -38.688 13.75 1 18.66 43 PRO B CA 1
ATOM 2968 C C . PRO B 1 43 ? 39.156 -39.031 14.805 1 18.66 43 PRO B C 1
ATOM 2970 O O . PRO B 1 43 ? 38.062 -38.469 14.82 1 18.66 43 PRO B O 1
ATOM 2973 N N . LYS B 1 44 ? 39.375 -40.062 16.031 1 18.48 44 LYS B N 1
ATOM 2974 C CA . LYS B 1 44 ? 38.781 -41.094 16.891 1 18.48 44 LYS B CA 1
ATOM 2975 C C . LYS B 1 44 ? 38.594 -40.562 18.312 1 18.48 44 LYS B C 1
ATOM 2977 O O . LYS B 1 44 ? 38.219 -41.312 19.219 1 18.48 44 LYS B O 1
ATOM 2982 N N . LEU B 1 45 ? 38.188 -39.406 18.938 1 17.56 45 LEU B N 1
ATOM 2983 C CA . LEU B 1 45 ? 38.625 -39.156 20.312 1 17.56 45 LEU B CA 1
ATOM 2984 C C . LEU B 1 45 ? 37.688 -39.844 21.312 1 17.56 45 LEU B C 1
ATOM 2986 O O . LEU B 1 45 ? 36.5 -39.969 21.078 1 17.56 45 LEU B O 1
ATOM 2990 N N . LYS B 1 46 ? 38.281 -40.188 22.812 1 18.03 46 LYS B N 1
ATOM 2991 C CA . LYS B 1 46 ? 38.25 -41.188 23.891 1 18.03 46 LYS B CA 1
ATOM 2992 C C . LYS B 1 46 ? 37.188 -40.812 24.938 1 18.03 46 LYS B C 1
ATOM 2994 O O . LYS B 1 46 ? 37 -39.625 25.219 1 18.03 46 LYS B O 1
ATOM 2999 N N . PRO B 1 47 ? 36.562 -41.781 25.828 1 19.77 47 PRO B N 1
ATOM 3000 C CA . PRO B 1 47 ? 35.312 -42.062 26.547 1 19.77 47 PRO B CA 1
ATOM 3001 C C . PRO B 1 47 ? 35.406 -41.75 28.031 1 19.77 47 PRO B C 1
ATOM 3003 O O . PRO B 1 47 ? 34.469 -42 28.781 1 19.77 47 PRO B O 1
ATOM 3006 N N . LEU B 1 48 ? 35.875 -40.594 28.641 1 18.31 48 LEU B N 1
ATOM 3007 C CA . LEU B 1 48 ? 36.375 -40.781 30.016 1 18.31 48 LEU B CA 1
ATOM 3008 C C . LEU B 1 48 ? 35.219 -41 30.984 1 18.31 48 LEU B C 1
ATOM 3010 O O . LEU B 1 48 ? 34.156 -40.375 30.844 1 18.31 48 LEU B O 1
ATOM 3014 N N . ASP B 1 49 ? 35.344 -41.844 32.062 1 18.3 49 ASP B N 1
ATOM 3015 C CA . ASP B 1 49 ? 34.656 -42.781 32.969 1 18.3 49 ASP B CA 1
ATOM 3016 C C . ASP B 1 49 ? 34.25 -42.094 34.281 1 18.3 49 ASP B C 1
ATOM 3018 O O . ASP B 1 49 ? 33.844 -42.75 35.219 1 18.3 49 ASP B O 1
ATOM 3022 N N . ALA B 1 50 ? 33.906 -40.812 34.375 1 19.92 50 ALA B N 1
ATOM 3023 C CA . ALA B 1 50 ? 33.969 -40.156 35.656 1 19.92 50 ALA B CA 1
ATOM 3024 C C . ALA B 1 50 ? 33 -40.812 36.656 1 19.92 50 ALA B C 1
ATOM 3026 O O . ALA B 1 50 ? 31.938 -41.281 36.281 1 19.92 50 ALA B O 1
ATOM 3027 N N . GLY B 1 51 ? 33.469 -40.969 37.906 1 19.14 51 GLY B N 1
ATOM 3028 C CA . GLY B 1 51 ? 33.312 -41.781 39.094 1 19.14 51 GLY B CA 1
ATOM 3029 C C . GLY B 1 51 ? 32.062 -41.438 39.875 1 19.14 51 GLY B C 1
ATOM 3030 O O . GLY B 1 51 ? 31.438 -40.406 39.656 1 19.14 51 GLY B O 1
ATOM 3031 N N . PRO B 1 52 ? 31.734 -42.219 40.906 1 20.42 52 PRO B N 1
ATOM 3032 C CA . PRO B 1 52 ? 30.516 -42.75 41.5 1 20.42 52 PRO B CA 1
ATOM 3033 C C . PRO B 1 52 ? 29.969 -41.844 42.625 1 20.42 52 PRO B C 1
ATOM 3035 O O . PRO B 1 52 ? 28.984 -42.219 43.281 1 20.42 52 PRO B O 1
ATOM 3038 N N . ILE B 1 53 ? 29.766 -40.5 42.438 1 20.02 53 ILE B N 1
ATOM 3039 C CA . ILE B 1 53 ? 29.734 -39.688 43.656 1 20.02 53 ILE B CA 1
ATOM 3040 C C . ILE B 1 53 ? 28.578 -40.094 44.531 1 20.02 53 ILE B C 1
ATOM 3042 O O . ILE B 1 53 ? 27.484 -40.375 44.062 1 20.02 53 ILE B O 1
ATOM 3046 N N . THR B 1 54 ? 28.953 -40.375 45.781 1 19.23 54 THR B N 1
ATOM 3047 C CA . THR B 1 54 ? 28.391 -41 47 1 19.23 54 THR B CA 1
ATOM 3048 C C . THR B 1 54 ? 27.266 -40.125 47.562 1 19.23 54 THR B C 1
ATOM 3050 O O . THR B 1 54 ? 27.484 -38.969 47.906 1 19.23 54 THR B O 1
ATOM 3053 N N . ILE B 1 55 ? 26.062 -40.438 47.344 1 18.8 55 ILE B N 1
ATOM 3054 C CA . ILE B 1 55 ? 24.781 -39.75 47.5 1 18.8 55 ILE B CA 1
ATOM 3055 C C . ILE B 1 55 ? 24.391 -39.75 48.969 1 18.8 55 ILE B C 1
ATOM 3057 O O . ILE B 1 55 ? 24.078 -40.812 49.531 1 18.8 55 ILE B O 1
ATOM 3061 N N . VAL B 1 56 ? 25.297 -39.125 49.688 1 19.55 56 VAL B N 1
ATOM 3062 C CA . VAL B 1 56 ? 25.062 -39.312 51.125 1 19.55 56 VAL B CA 1
ATOM 3063 C C . VAL B 1 56 ? 23.656 -38.875 51.469 1 19.55 56 VAL B C 1
ATOM 3065 O O . VAL B 1 56 ? 23.094 -37.969 50.844 1 19.55 56 VAL B O 1
ATOM 3068 N N . GLN B 1 57 ? 23.094 -39.562 52.562 1 19.56 57 GLN B N 1
ATOM 3069 C CA . GLN B 1 57 ? 21.781 -39.969 53.031 1 19.56 57 GLN B CA 1
ATOM 3070 C C . GLN B 1 57 ? 21.094 -38.875 53.812 1 19.56 57 GLN B C 1
ATOM 3072 O O . GLN B 1 57 ? 19.953 -39.031 54.281 1 19.56 57 GLN B O 1
ATOM 3077 N N . ILE B 1 58 ? 21.5 -37.719 53.625 1 18.97 58 ILE B N 1
ATOM 3078 C CA . ILE B 1 58 ? 21.203 -36.875 54.781 1 18.97 58 ILE B CA 1
ATOM 3079 C C . ILE B 1 58 ? 19.719 -36.938 55.125 1 18.97 58 ILE B C 1
ATOM 3081 O O . ILE B 1 58 ? 18.875 -36.969 54.219 1 18.97 58 ILE B O 1
ATOM 3085 N N . GLU B 1 59 ? 19.531 -36.875 56.406 1 20.36 59 GLU B N 1
ATOM 3086 C CA . GLU B 1 59 ? 18.594 -37.094 57.5 1 20.36 59 GLU B CA 1
ATOM 3087 C C . GLU B 1 59 ? 17.375 -36.156 57.438 1 20.36 59 GLU B C 1
ATOM 3089 O O . GLU B 1 59 ? 17.516 -35 57.062 1 20.36 59 GLU B O 1
ATOM 3094 N N . THR B 1 60 ? 16.297 -36.75 57.562 1 21.36 60 THR B N 1
ATOM 3095 C CA . THR B 1 60 ? 14.93 -36.438 57.156 1 21.36 60 THR B CA 1
ATOM 3096 C C . THR B 1 60 ? 14.336 -35.344 58.062 1 21.36 60 THR B C 1
ATOM 3098 O O . THR B 1 60 ? 13.391 -34.656 57.688 1 21.36 60 THR B O 1
ATOM 3101 N N . ILE B 1 61 ? 15.039 -34.844 59.219 1 20.95 61 ILE B N 1
ATOM 3102 C CA . ILE B 1 61 ? 14.062 -35 60.281 1 20.95 61 ILE B CA 1
ATOM 3103 C C . ILE B 1 61 ? 12.875 -34.094 60.062 1 20.95 61 ILE B C 1
ATOM 3105 O O . ILE B 1 61 ? 11.719 -34.531 60.094 1 20.95 61 ILE B O 1
ATOM 3109 N N . GLU B 1 62 ? 13.008 -32.875 60.344 1 21.98 62 GLU B N 1
ATOM 3110 C CA . GLU B 1 62 ? 12.242 -32.156 61.344 1 21.98 62 GLU B CA 1
ATOM 3111 C C . GLU B 1 62 ? 10.867 -31.766 60.812 1 21.98 62 GLU B C 1
ATOM 3113 O O . GLU B 1 62 ? 10.695 -31.562 59.625 1 21.98 62 GLU B O 1
ATOM 3118 N N . HIS B 1 63 ? 9.852 -31.672 61.781 1 22.78 63 HIS B N 1
ATOM 3119 C CA . HIS B 1 63 ? 8.414 -31.797 62 1 22.78 63 HIS B CA 1
ATOM 3120 C C . HIS B 1 63 ? 7.66 -30.562 61.5 1 22.78 63 HIS B C 1
ATOM 3122 O O . HIS B 1 63 ? 6.434 -30.594 61.375 1 22.78 63 HIS B O 1
ATOM 3128 N N . THR B 1 64 ? 8.406 -29.516 61.219 1 23.52 64 THR B N 1
ATOM 3129 C CA . THR B 1 64 ? 7.684 -28.344 61.688 1 23.52 64 THR B CA 1
ATOM 3130 C C . THR B 1 64 ? 6.352 -28.203 60.938 1 23.52 64 THR B C 1
ATOM 3132 O O . THR B 1 64 ? 6.262 -28.469 59.75 1 23.52 64 THR B O 1
ATOM 3135 N N . VAL B 1 65 ? 5.344 -27.703 61.719 1 24.36 65 VAL B N 1
ATOM 3136 C CA . VAL B 1 65 ? 3.891 -27.594 61.719 1 24.36 65 VAL B CA 1
ATOM 3137 C C . VAL B 1 65 ? 3.439 -26.594 60.656 1 24.36 65 VAL B C 1
ATOM 3139 O O . VAL B 1 65 ? 2.24 -26.422 60.438 1 24.36 65 VAL B O 1
ATOM 3142 N N . THR B 1 66 ? 4.188 -26.453 59.531 1 21.88 66 THR B N 1
ATOM 3143 C CA . THR B 1 66 ? 3.828 -25.141 59 1 21.88 66 THR B CA 1
ATOM 3144 C C . THR B 1 66 ? 2.35 -25.094 58.625 1 21.88 66 THR B C 1
ATOM 3146 O O . THR B 1 66 ? 1.823 -26.047 58.031 1 21.88 66 THR B O 1
ATOM 3149 N N . HIS B 1 67 ? 1.567 -24.203 59.344 1 23.06 67 HIS B N 1
ATOM 3150 C CA . HIS B 1 67 ? 0.231 -23.641 59.188 1 23.06 67 HIS B CA 1
ATOM 3151 C C . HIS B 1 67 ? -0.048 -23.219 57.75 1 23.06 67 HIS B C 1
ATOM 3153 O O . HIS B 1 67 ? 0.654 -22.375 57.188 1 23.06 67 HIS B O 1
ATOM 3159 N N . THR B 1 68 ? -0.497 -24.125 57 1 22.5 68 THR B N 1
ATOM 3160 C CA . THR B 1 68 ? -0.655 -23.828 55.594 1 22.5 68 THR B CA 1
ATOM 3161 C C . THR B 1 68 ? -1.788 -22.828 55.375 1 22.5 68 THR B C 1
ATOM 3163 O O . THR B 1 68 ? -2.947 -23.125 55.656 1 22.5 68 THR B O 1
ATOM 3166 N N . ARG B 1 69 ? -1.614 -21.422 55.688 1 23.88 69 ARG B N 1
ATOM 3167 C CA . ARG B 1 69 ? -2.512 -20.406 55.156 1 23.88 69 ARG B CA 1
ATOM 3168 C C . ARG B 1 69 ? -2.863 -20.703 53.688 1 23.88 69 ARG B C 1
ATOM 3170 O O . ARG B 1 69 ? -1.982 -20.734 52.844 1 23.88 69 ARG B O 1
ATOM 3177 N N . THR B 1 70 ? -3.77 -21.438 53.5 1 23.36 70 THR B N 1
ATOM 3178 C CA . THR B 1 70 ? -4.234 -21.766 52.156 1 23.36 70 THR B CA 1
ATOM 3179 C C . THR B 1 70 ? -4.648 -20.516 51.406 1 23.36 70 THR B C 1
ATOM 3181 O O . THR B 1 70 ? -5.668 -19.891 51.719 1 23.36 70 THR B O 1
ATOM 3184 N N . SER B 1 71 ? -3.787 -19.453 51.344 1 22.55 71 SER B N 1
ATOM 3185 C CA . SER B 1 71 ? -4.207 -18.344 50.5 1 22.55 71 SER B CA 1
ATOM 3186 C C . SER B 1 71 ? -4.535 -18.828 49.094 1 22.55 71 SER B C 1
ATOM 3188 O O . SER B 1 71 ? -3.688 -19.406 48.406 1 22.55 71 SER B O 1
ATOM 3190 N N . VAL B 1 72 ? -5.699 -19.172 48.844 1 24.98 72 VAL B N 1
ATOM 3191 C CA . VAL B 1 72 ? -6.16 -19.469 47.5 1 24.98 72 VAL B CA 1
ATOM 3192 C C . VAL B 1 72 ? -5.836 -18.281 46.562 1 24.98 72 VAL B C 1
ATOM 3194 O O . VAL B 1 72 ? -6.426 -17.203 46.719 1 24.98 72 VAL B O 1
ATOM 3197 N N . SER B 1 73 ? -4.555 -17.984 46.406 1 23.03 73 SER B N 1
ATOM 3198 C CA . SER B 1 73 ? -4.242 -16.984 45.406 1 23.03 73 SER B CA 1
ATOM 3199 C C . SER B 1 73 ? -4.906 -17.312 44.062 1 23.03 73 SER B C 1
ATOM 3201 O O . SER B 1 73 ? -4.582 -18.328 43.438 1 23.03 73 SER B O 1
ATOM 3203 N N . VAL B 1 74 ? -6.148 -17.078 43.938 1 25.05 74 VAL B N 1
ATOM 3204 C CA . VAL B 1 74 ? -6.719 -17.078 42.594 1 25.05 74 VAL B CA 1
ATOM 3205 C C . VAL B 1 74 ? -5.809 -16.312 41.625 1 25.05 74 VAL B C 1
ATOM 3207 O O . VAL B 1 74 ? -5.711 -15.078 41.719 1 25.05 74 VAL B O 1
ATOM 3210 N N . SER B 1 75 ? -4.578 -16.734 41.594 1 24.98 75 SER B N 1
ATOM 3211 C CA . SER B 1 75 ? -3.779 -16.172 40.531 1 24.98 75 SER B CA 1
ATOM 3212 C C . SER B 1 75 ? -4.516 -16.25 39.188 1 24.98 75 SER B C 1
ATOM 3214 O O . SER B 1 75 ? -4.676 -17.344 38.625 1 24.98 75 SER B O 1
ATOM 3216 N N . THR B 1 76 ? -5.621 -15.672 39.125 1 24.97 76 THR B N 1
ATOM 3217 C CA . THR B 1 76 ? -6.133 -15.539 37.781 1 24.97 76 THR B CA 1
ATOM 3218 C C . THR B 1 76 ? -5.027 -15.094 36.812 1 24.97 76 THR B C 1
ATOM 3220 O O . THR B 1 76 ? -4.559 -13.953 36.906 1 24.97 76 THR B O 1
ATOM 3223 N N . LYS B 1 77 ? -4.105 -15.977 36.688 1 25.09 77 LYS B N 1
ATOM 3224 C CA . LYS B 1 77 ? -3.207 -15.75 35.531 1 25.09 77 LYS B CA 1
ATOM 3225 C C . LYS B 1 77 ? -3.977 -15.281 34.312 1 25.09 77 LYS B C 1
ATOM 3227 O O . LYS B 1 77 ? -4.648 -16.078 33.656 1 25.09 77 LYS B O 1
ATOM 3232 N N . THR B 1 78 ? -4.648 -14.234 34.531 1 26.39 78 THR B N 1
ATOM 3233 C CA . THR B 1 78 ? -5.055 -13.711 33.219 1 26.39 78 THR B CA 1
ATOM 3234 C C . THR B 1 78 ? -3.885 -13.734 32.25 1 26.39 78 THR B C 1
ATOM 3236 O O . THR B 1 78 ? -2.898 -13.016 32.438 1 26.39 78 THR B O 1
ATOM 3239 N N . GLU B 1 79 ? -3.521 -14.898 31.953 1 25.09 79 GLU B N 1
ATOM 3240 C CA . GLU B 1 79 ? -2.578 -15.008 30.844 1 25.09 79 GLU B CA 1
ATOM 3241 C C . GLU B 1 79 ? -2.852 -13.938 29.781 1 25.09 79 GLU B C 1
ATOM 3243 O O . GLU B 1 79 ? -3.885 -13.969 29.109 1 25.09 79 GLU B O 1
ATOM 3248 N N . TYR B 1 80 ? -2.633 -12.734 30.188 1 26.11 80 TYR B N 1
ATOM 3249 C CA . TYR B 1 80 ? -2.598 -11.812 29.047 1 26.11 80 TYR B CA 1
ATOM 3250 C C . TYR B 1 80 ? -1.78 -12.391 27.906 1 26.11 80 TYR B C 1
ATOM 3252 O O . TYR B 1 80 ? -0.614 -12.75 28.078 1 26.11 80 TYR B O 1
ATOM 3260 N N . ALA B 1 81 ? -2.359 -13.148 27.078 1 27.19 81 ALA B N 1
ATOM 3261 C CA . ALA B 1 81 ? -1.746 -13.688 25.875 1 27.19 81 ALA B CA 1
ATOM 3262 C C . ALA B 1 81 ? -0.738 -12.703 25.281 1 27.19 81 ALA B C 1
ATOM 3264 O O . ALA B 1 81 ? -1.019 -11.508 25.172 1 27.19 81 ALA B O 1
ATOM 3265 N N . SER B 1 82 ? 0.482 -12.844 25.609 1 32.19 82 SER B N 1
ATOM 3266 C CA . SER B 1 82 ? 1.559 -12.141 24.922 1 32.19 82 SER B CA 1
ATOM 3267 C C . SER B 1 82 ? 1.141 -11.742 23.516 1 32.19 82 SER B C 1
ATOM 3269 O O . SER B 1 82 ? 0.472 -12.508 22.812 1 32.19 82 SER B O 1
ATOM 3271 N N . PRO B 1 83 ? 1.013 -10.531 23.188 1 35.22 83 PRO B N 1
ATOM 3272 C CA . PRO B 1 83 ? 0.609 -10.32 21.797 1 35.22 83 PRO B CA 1
ATOM 3273 C C . PRO B 1 83 ? 1.29 -11.289 20.828 1 35.22 83 PRO B C 1
ATOM 3275 O O . PRO B 1 83 ? 2.518 -11.289 20.703 1 35.22 83 PRO B O 1
ATOM 3278 N N . THR B 1 84 ? 1.262 -12.648 20.875 1 39.31 84 THR B N 1
ATOM 3279 C CA . THR B 1 84 ? 1.649 -13.773 20.047 1 39.31 84 THR B CA 1
ATOM 3280 C C . THR B 1 84 ? 1.817 -13.336 18.594 1 39.31 84 THR B C 1
ATOM 3282 O O . THR B 1 84 ? 0.971 -12.617 18.047 1 39.31 84 THR B O 1
ATOM 3285 N N . SER B 1 85 ? 3.02 -13.273 18.219 1 54.31 85 SER B N 1
ATOM 3286 C CA . SER B 1 85 ? 3.238 -13.094 16.797 1 54.31 85 SER B CA 1
ATOM 3287 C C . SER B 1 85 ? 2.1 -13.695 15.984 1 54.31 85 SER B C 1
ATOM 3289 O O . SER B 1 85 ? 1.753 -14.867 16.156 1 54.31 85 SER B O 1
ATOM 3291 N N . THR B 1 86 ? 1.107 -12.953 15.609 1 79.94 86 THR B N 1
ATOM 3292 C CA . THR B 1 86 ? -0.094 -13.352 14.883 1 79.94 86 THR B CA 1
ATOM 3293 C C . THR B 1 86 ? 0.268 -13.953 13.523 1 79.94 86 THR B C 1
ATOM 3295 O O . THR B 1 86 ? -0.616 -14.32 12.75 1 79.94 86 THR B O 1
ATOM 3298 N N . LEU B 1 87 ? 1.694 -14.242 13.438 1 93.5 87 LEU B N 1
ATOM 3299 C CA . LEU B 1 87 ? 2.08 -14.797 12.141 1 93.5 87 LEU B CA 1
ATOM 3300 C C . LEU B 1 87 ? 1.904 -16.312 12.117 1 93.5 87 LEU B C 1
ATOM 3302 O O . LEU B 1 87 ? 2.178 -16.984 13.109 1 93.5 87 LEU B O 1
ATOM 3306 N N . ASP B 1 88 ? 1.456 -16.875 11.078 1 97.44 88 ASP B N 1
ATOM 3307 C CA . ASP B 1 88 ? 1.269 -18.297 10.82 1 97.44 88 ASP B CA 1
ATOM 3308 C C . ASP B 1 88 ? 2.299 -18.812 9.82 1 97.44 88 ASP B C 1
ATOM 3310 O O . ASP B 1 88 ? 2.168 -18.594 8.609 1 97.44 88 ASP B O 1
ATOM 3314 N N . PRO B 1 89 ? 3.367 -19.5 10.258 1 97 89 PRO B N 1
ATOM 3315 C CA . PRO B 1 89 ? 4.453 -19.922 9.367 1 97 89 PRO B CA 1
ATOM 3316 C C . PRO B 1 89 ? 3.99 -20.906 8.305 1 97 89 PRO B C 1
ATOM 3318 O O . PRO B 1 89 ? 4.727 -21.188 7.355 1 97 89 PRO B O 1
ATOM 3321 N N . THR B 1 90 ? 2.773 -21.484 8.438 1 98.62 90 THR B N 1
ATOM 3322 C CA . THR B 1 90 ? 2.285 -22.422 7.434 1 98.62 90 THR B CA 1
ATOM 3323 C C . THR B 1 90 ? 1.683 -21.688 6.242 1 98.62 90 THR B C 1
ATOM 3325 O O . THR B 1 90 ? 1.357 -22.297 5.223 1 98.62 90 THR B O 1
ATOM 3328 N N . LYS B 1 91 ? 1.482 -20.375 6.32 1 98.81 91 LYS B N 1
ATOM 3329 C CA . LYS B 1 91 ? 0.974 -19.516 5.254 1 98.81 91 LYS B CA 1
ATOM 3330 C C . LYS B 1 91 ? 2.066 -18.594 4.719 1 98.81 91 LYS B C 1
ATOM 3332 O O . LYS B 1 91 ? 2.486 -17.656 5.402 1 98.81 91 LYS B O 1
ATOM 3337 N N . LEU B 1 92 ? 2.52 -18.828 3.475 1 98.88 92 LEU B N 1
ATOM 3338 C CA . LEU B 1 92 ? 3.689 -18.156 2.928 1 98.88 92 LEU B CA 1
ATOM 3339 C C . LEU B 1 92 ? 3.395 -17.594 1.541 1 98.88 92 LEU B C 1
ATOM 3341 O O . LEU B 1 92 ? 2.928 -18.312 0.66 1 98.88 92 LEU B O 1
ATOM 3345 N N . ALA B 1 93 ? 3.514 -16.328 1.374 1 98.94 93 ALA B N 1
ATOM 3346 C CA . ALA B 1 93 ? 3.578 -15.695 0.056 1 98.94 93 ALA B CA 1
ATOM 3347 C C . ALA B 1 93 ? 5.02 -15.633 -0.448 1 98.94 93 ALA B C 1
ATOM 3349 O O . ALA B 1 93 ? 5.902 -15.117 0.245 1 98.94 93 ALA B O 1
ATOM 3350 N N . PHE B 1 94 ? 5.277 -16.172 -1.633 1 98.88 94 PHE B N 1
ATOM 3351 C CA . PHE B 1 94 ? 6.629 -16.438 -2.109 1 98.88 94 PHE B CA 1
ATOM 3352 C C . PHE B 1 94 ? 6.844 -15.828 -3.488 1 98.88 94 PHE B C 1
ATOM 3354 O O . PHE B 1 94 ? 6.039 -16.031 -4.398 1 98.88 94 PHE B O 1
ATOM 3361 N N . MET B 1 95 ? 7.895 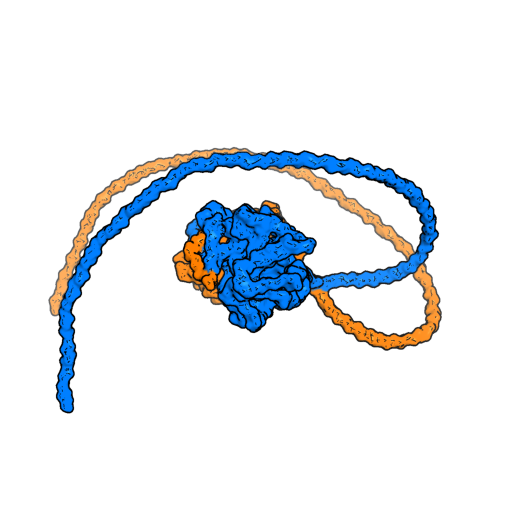-15.008 -3.633 1 98.56 95 MET B N 1
ATOM 3362 C CA . MET B 1 95 ? 8.305 -14.422 -4.906 1 98.56 95 MET B CA 1
ATOM 3363 C C . MET B 1 95 ? 9.773 -14.711 -5.191 1 98.56 95 MET B C 1
ATOM 3365 O O . MET B 1 95 ? 10.609 -14.633 -4.293 1 98.56 95 MET B O 1
ATOM 3369 N N . VAL B 1 96 ? 10.047 -15.07 -6.422 1 98.12 96 VAL B N 1
ATOM 3370 C CA . VAL B 1 96 ? 11.414 -15.219 -6.898 1 98.12 96 VAL B CA 1
ATOM 3371 C C . VAL B 1 96 ? 11.695 -14.188 -7.988 1 98.12 96 VAL B C 1
ATOM 3373 O O . VAL B 1 96 ? 11.008 -14.148 -9.016 1 98.12 96 VAL B O 1
ATOM 3376 N N . GLU B 1 97 ? 12.625 -13.328 -7.793 1 97.12 97 GLU B N 1
ATOM 3377 C CA . GLU B 1 97 ? 12.977 -12.289 -8.75 1 97.12 97 GLU B CA 1
ATOM 3378 C C . GLU B 1 97 ? 14.414 -11.812 -8.555 1 97.12 97 GLU B C 1
ATOM 3380 O O . GLU B 1 97 ? 14.797 -11.422 -7.449 1 97.12 97 GLU B O 1
ATOM 3385 N N . THR B 1 98 ? 15.211 -11.844 -9.625 1 97.38 98 THR B N 1
ATOM 3386 C CA . THR B 1 98 ? 16.625 -11.508 -9.484 1 97.38 98 THR B CA 1
ATOM 3387 C C . THR B 1 98 ? 16.891 -10.062 -9.906 1 97.38 98 THR B C 1
ATOM 3389 O O . THR B 1 98 ? 17.938 -9.508 -9.602 1 97.38 98 THR B O 1
ATOM 3392 N N . ARG B 1 99 ? 16.062 -9.461 -10.648 1 95.06 99 ARG B N 1
ATOM 3393 C CA . ARG B 1 99 ? 16.219 -8.086 -11.125 1 95.06 99 ARG B CA 1
ATOM 3394 C C . ARG B 1 99 ? 15.688 -7.09 -10.102 1 95.06 99 ARG B C 1
ATOM 3396 O O . ARG B 1 99 ? 14.695 -7.359 -9.414 1 95.06 99 ARG B O 1
ATOM 3403 N N . PRO B 1 100 ? 16.312 -5.91 -9.945 1 96.5 100 PRO B N 1
ATOM 3404 C CA . PRO B 1 100 ? 15.781 -4.828 -9.109 1 96.5 100 PRO B CA 1
ATOM 3405 C C . PRO B 1 100 ? 14.719 -3.996 -9.828 1 96.5 100 PRO B C 1
ATOM 3407 O O . PRO B 1 100 ? 14.945 -2.816 -10.109 1 96.5 100 PRO B O 1
ATOM 3410 N N . LEU B 1 101 ? 13.625 -4.586 -10.062 1 93.19 101 LEU B N 1
ATOM 3411 C CA . LEU B 1 101 ? 12.555 -3.893 -10.781 1 93.19 101 LEU B CA 1
ATOM 3412 C C . LEU B 1 101 ? 12.031 -2.711 -9.969 1 93.19 101 LEU B C 1
ATOM 3414 O O . LEU B 1 101 ? 11.812 -2.826 -8.766 1 93.19 101 LEU B O 1
ATOM 3418 N N . PRO B 1 102 ? 11.766 -1.612 -10.578 1 90.81 102 PRO B N 1
ATOM 3419 C CA . PRO B 1 102 ? 11.438 -0.377 -9.867 1 90.81 102 PRO B CA 1
ATOM 3420 C C . PRO B 1 102 ? 10.141 -0.49 -9.07 1 90.81 102 PRO B C 1
ATOM 3422 O O . PRO B 1 102 ? 9.992 0.163 -8.031 1 90.81 102 PRO B O 1
ATOM 3425 N N . HIS B 1 103 ? 9.203 -1.315 -9.484 1 91.75 103 HIS B N 1
ATOM 3426 C CA . HIS B 1 103 ? 7.895 -1.335 -8.836 1 91.75 103 HIS B CA 1
ATOM 3427 C C . HIS B 1 103 ? 7.852 -2.373 -7.719 1 91.75 103 HIS B C 1
ATOM 3429 O O . HIS B 1 103 ? 6.875 -2.441 -6.965 1 91.75 103 HIS B O 1
ATOM 3435 N N . LEU B 1 104 ? 8.906 -3.184 -7.504 1 95.56 104 LEU B N 1
ATOM 3436 C CA . LEU B 1 104 ? 8.906 -4.297 -6.562 1 95.56 104 LEU B CA 1
ATOM 3437 C C . LEU B 1 104 ? 8.625 -3.811 -5.145 1 95.56 104 LEU B C 1
ATOM 3439 O O . LEU B 1 104 ? 7.824 -4.41 -4.422 1 95.56 104 LEU B O 1
ATOM 3443 N N . PRO B 1 105 ? 9.266 -2.709 -4.703 1 95.19 105 PRO B N 1
ATOM 3444 C CA . PRO B 1 105 ? 9.016 -2.283 -3.324 1 95.19 105 PRO B CA 1
ATOM 3445 C C . PRO B 1 105 ? 7.551 -1.951 -3.061 1 95.19 105 PRO B C 1
ATOM 3447 O O . PRO B 1 105 ? 6.988 -2.375 -2.047 1 95.19 105 PRO B O 1
ATOM 3450 N N . LEU B 1 106 ? 6.953 -1.269 -4 1 94.31 106 LEU B N 1
ATOM 3451 C CA . LEU B 1 106 ? 5.555 -0.89 -3.828 1 94.31 106 LEU B CA 1
ATOM 3452 C C . LEU B 1 106 ? 4.645 -2.104 -3.963 1 94.31 106 LEU B C 1
ATOM 3454 O O . LEU B 1 106 ? 3.65 -2.223 -3.242 1 94.31 106 LEU B O 1
ATOM 3458 N N . GLN B 1 107 ? 4.984 -2.969 -4.867 1 95.12 107 GLN B N 1
ATOM 3459 C CA . GLN B 1 107 ? 4.199 -4.191 -5.02 1 95.12 107 GLN B CA 1
ATOM 3460 C C . GLN B 1 107 ? 4.227 -5.027 -3.742 1 95.12 107 GLN B C 1
ATOM 3462 O O . GLN B 1 107 ? 3.182 -5.449 -3.248 1 95.12 107 GLN B O 1
ATOM 3467 N N . LEU B 1 108 ? 5.449 -5.246 -3.213 1 97.06 108 LEU B N 1
ATOM 3468 C CA . LEU B 1 108 ? 5.594 -6.039 -1.995 1 97.06 108 LEU B CA 1
ATOM 3469 C C . LEU B 1 108 ? 4.863 -5.383 -0.83 1 97.06 108 LEU B C 1
ATOM 3471 O O . LEU B 1 108 ? 4.176 -6.062 -0.061 1 97.06 108 LEU B O 1
ATOM 3475 N N . THR B 1 109 ? 4.977 -4.133 -0.754 1 94.62 109 THR B N 1
ATOM 3476 C CA . THR B 1 109 ? 4.305 -3.391 0.305 1 94.62 109 THR B CA 1
ATOM 3477 C C . THR B 1 109 ? 2.791 -3.553 0.203 1 94.62 109 THR B C 1
ATOM 3479 O O . THR B 1 109 ? 2.125 -3.842 1.199 1 94.62 109 THR B O 1
ATOM 3482 N N . HIS B 1 110 ? 2.289 -3.396 -0.943 1 95.19 110 HIS B N 1
ATOM 3483 C CA . HIS B 1 110 ? 0.854 -3.545 -1.164 1 95.19 110 HIS B CA 1
ATOM 3484 C C . HIS B 1 110 ? 0.385 -4.953 -0.822 1 95.19 110 HIS B C 1
ATOM 3486 O O . HIS B 1 110 ? -0.575 -5.129 -0.068 1 95.19 110 HIS B O 1
ATOM 3492 N N . MET B 1 111 ? 1.104 -5.934 -1.32 1 97.62 111 MET B N 1
ATOM 3493 C CA . MET B 1 111 ? 0.708 -7.324 -1.096 1 97.62 111 MET B CA 1
ATOM 3494 C C . MET B 1 111 ? 0.733 -7.664 0.391 1 97.62 111 MET B C 1
ATOM 3496 O O . MET B 1 111 ? -0.166 -8.336 0.893 1 97.62 111 MET B O 1
ATOM 3500 N N . THR B 1 112 ? 1.712 -7.176 1.098 1 96.38 112 THR B N 1
ATOM 3501 C CA . THR B 1 112 ? 1.809 -7.441 2.529 1 96.38 112 THR B CA 1
ATOM 3502 C C . THR B 1 112 ? 0.664 -6.77 3.281 1 96.38 112 THR B C 1
ATOM 3504 O O . THR B 1 112 ? 0.279 -7.219 4.363 1 96.38 112 THR B O 1
ATOM 3507 N N . SER B 1 113 ? 0.117 -5.773 2.707 1 93.94 113 SER B N 1
ATOM 3508 C CA . SER B 1 113 ? -0.926 -5.02 3.395 1 93.94 113 SER B CA 1
ATOM 3509 C C . SER B 1 113 ? -2.303 -5.621 3.137 1 93.94 113 SER B C 1
ATOM 3511 O O . SER B 1 113 ? -3.201 -5.512 3.975 1 93.94 113 SER B O 1
ATOM 3513 N N . VAL B 1 114 ? -2.502 -6.273 2.023 1 95.94 114 VAL B N 1
ATOM 3514 C CA . VAL B 1 114 ? -3.844 -6.695 1.637 1 95.94 114 VAL B CA 1
ATOM 3515 C C . VAL B 1 114 ? -4.027 -8.18 1.946 1 95.94 114 VAL B C 1
ATOM 3517 O O . VAL B 1 114 ? -5.156 -8.648 2.125 1 95.94 114 VAL B O 1
ATOM 3520 N N . ILE B 1 115 ? -2.957 -8.914 1.977 1 97.38 115 ILE B N 1
ATOM 3521 C CA . ILE B 1 115 ? -3.014 -10.32 2.354 1 97.38 115 ILE B CA 1
ATOM 3522 C C . ILE B 1 115 ? -3.189 -10.445 3.865 1 97.38 115 ILE B C 1
ATOM 3524 O O . ILE B 1 115 ? -2.627 -9.656 4.629 1 97.38 115 ILE B O 1
ATOM 3528 N N . PRO B 1 116 ? -4.02 -11.414 4.289 1 96.19 116 PRO B N 1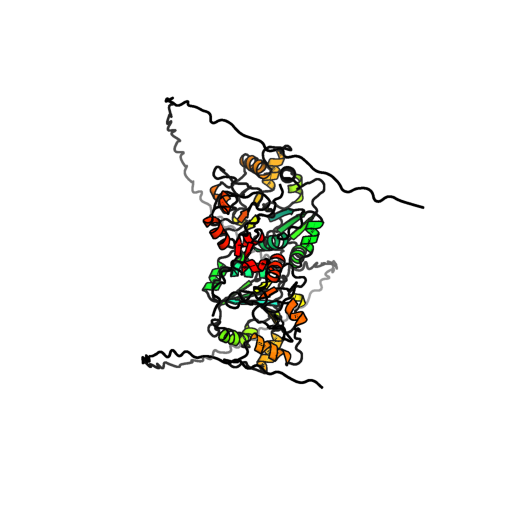
ATOM 3529 C CA . PRO B 1 116 ? -4.301 -11.539 5.723 1 96.19 116 PRO B CA 1
ATOM 3530 C C . PRO B 1 116 ? -3.037 -11.508 6.578 1 96.19 116 PRO B C 1
ATOM 3532 O O . PRO B 1 116 ? -2.004 -12.047 6.176 1 96.19 116 PRO B O 1
ATOM 3535 N N . GLN B 1 117 ? -3.123 -10.992 7.766 1 92.69 117 GLN B N 1
ATOM 3536 C CA . GLN B 1 117 ? -1.999 -10.531 8.57 1 92.69 117 GLN B CA 1
ATOM 3537 C C . GLN B 1 117 ? -1.144 -11.703 9.047 1 92.69 117 GLN B C 1
ATOM 3539 O O . GLN B 1 117 ? 0.048 -11.539 9.32 1 92.69 117 GLN B O 1
ATOM 3544 N N . GLU B 1 118 ? -1.702 -12.82 9.117 1 95.75 118 GLU B N 1
ATOM 3545 C CA . GLU B 1 118 ? -0.958 -13.945 9.672 1 95.75 118 GLU B CA 1
ATOM 3546 C C . GLU B 1 118 ? -0.005 -14.547 8.641 1 95.75 118 GLU B C 1
ATOM 3548 O O . GLU B 1 118 ? 0.878 -15.336 8.992 1 95.75 118 GLU B O 1
ATOM 3553 N N . TRP B 1 119 ? -0.193 -14.18 7.344 1 98 119 TRP B N 1
ATOM 3554 C CA . TRP B 1 119 ? 0.682 -14.703 6.297 1 98 119 TRP B CA 1
ATOM 3555 C C . TRP B 1 119 ? 2.086 -14.125 6.422 1 98 119 TRP B C 1
ATOM 3557 O O . TRP B 1 119 ? 2.25 -12.953 6.793 1 98 119 TRP B O 1
ATOM 3567 N N . THR B 1 120 ? 3.109 -14.867 6.094 1 98.44 120 THR B N 1
ATOM 3568 C CA . THR B 1 120 ? 4.488 -14.406 5.984 1 98.44 120 THR B CA 1
ATOM 3569 C C . THR B 1 120 ? 4.91 -14.32 4.52 1 98.44 120 THR B C 1
ATOM 3571 O O . THR B 1 120 ? 4.227 -14.844 3.639 1 98.44 120 THR B O 1
ATOM 3574 N N . PHE B 1 121 ? 5.988 -13.602 4.281 1 98.75 121 PHE B N 1
ATOM 3575 C CA . PHE B 1 121 ? 6.48 -13.367 2.93 1 98.75 121 PHE B CA 1
ATOM 3576 C C . PHE B 1 121 ? 7.945 -13.773 2.809 1 98.75 121 PHE B C 1
ATOM 3578 O O . PHE B 1 121 ? 8.734 -13.555 3.729 1 98.75 121 PHE B O 1
ATOM 3585 N N . LYS B 1 122 ? 8.266 -14.352 1.738 1 98.88 122 LYS B N 1
ATOM 3586 C CA . LYS B 1 122 ? 9.648 -14.68 1.406 1 98.88 122 LYS B CA 1
ATOM 3587 C C . LYS B 1 122 ? 9.992 -14.242 -0.015 1 98.88 122 LYS B C 1
ATOM 3589 O O . LYS B 1 122 ? 9.242 -14.523 -0.955 1 98.88 122 LYS B O 1
ATOM 3594 N N . PHE B 1 123 ? 11.039 -13.5 -0.127 1 98.81 123 PHE B N 1
ATOM 3595 C CA . PHE B 1 123 ? 11.617 -13.062 -1.395 1 98.81 123 PHE B CA 1
ATOM 3596 C C . PHE B 1 123 ? 12.961 -13.734 -1.64 1 98.81 123 PHE B C 1
ATOM 3598 O O . PHE B 1 123 ? 13.875 -13.617 -0.824 1 98.81 123 PHE B O 1
ATOM 3605 N N . MET B 1 124 ? 12.977 -14.469 -2.662 1 98.75 124 MET B N 1
ATOM 3606 C CA . MET B 1 124 ? 14.211 -15.117 -3.082 1 98.75 124 MET B CA 1
ATOM 3607 C C . MET B 1 124 ? 14.789 -14.438 -4.32 1 98.75 124 MET B C 1
ATOM 3609 O O . MET B 1 124 ? 14.117 -14.336 -5.348 1 98.75 124 MET B O 1
ATOM 3613 N N . GLY B 1 125 ? 15.992 -13.906 -4.23 1 98.31 125 GLY B N 1
ATOM 3614 C CA . GLY B 1 125 ? 16.516 -13.156 -5.359 1 98.31 125 GLY B CA 1
ATOM 3615 C C . GLY B 1 125 ? 18.031 -13.055 -5.352 1 98.31 125 GLY B C 1
ATOM 3616 O O . GLY B 1 125 ? 18.719 -13.797 -4.637 1 98.31 125 GLY B O 1
ATOM 3617 N N . SER B 1 126 ? 18.609 -12.32 -6.262 1 97.94 126 SER B N 1
ATOM 3618 C CA . SER B 1 126 ? 20.031 -12.016 -6.312 1 97.94 126 SER B CA 1
ATOM 3619 C C . SER B 1 126 ? 20.422 -11.023 -5.223 1 97.94 126 SER B C 1
ATOM 3621 O O . SER B 1 126 ? 19.562 -10.383 -4.617 1 97.94 126 SER B O 1
ATOM 3623 N N . ASN B 1 127 ? 21.672 -10.891 -4.996 1 97.5 127 ASN B N 1
ATOM 3624 C CA . ASN B 1 127 ? 22.141 -9.859 -4.074 1 97.5 127 ASN B CA 1
ATOM 3625 C C . ASN B 1 127 ? 21.703 -8.469 -4.523 1 97.5 127 ASN B C 1
ATOM 3627 O O . ASN B 1 127 ? 21.359 -7.629 -3.693 1 97.5 127 ASN B O 1
ATOM 3631 N N . THR B 1 128 ? 21.734 -8.336 -5.797 1 97.81 128 THR B N 1
ATOM 3632 C CA . THR B 1 128 ? 21.359 -7.039 -6.348 1 97.81 128 THR B CA 1
ATOM 3633 C C . THR B 1 128 ? 19.906 -6.707 -6.02 1 97.81 128 THR B C 1
ATOM 3635 O O . THR B 1 128 ? 19.609 -5.617 -5.527 1 97.81 128 THR B O 1
ATOM 3638 N N . SER B 1 129 ? 18.984 -7.641 -6.289 1 97.94 129 SER B N 1
ATOM 3639 C CA . SER B 1 129 ? 17.578 -7.391 -6.027 1 97.94 129 SER B CA 1
ATOM 3640 C C . SER B 1 129 ? 17.297 -7.297 -4.531 1 97.94 129 SER B C 1
ATOM 3642 O O . SER B 1 129 ? 16.5 -6.473 -4.094 1 97.94 129 SER B O 1
ATOM 3644 N N . ILE B 1 130 ? 17.984 -8.055 -3.736 1 98.56 130 ILE B N 1
ATOM 3645 C CA . ILE B 1 130 ? 17.812 -8.047 -2.287 1 98.56 130 ILE B CA 1
ATOM 3646 C C . ILE B 1 130 ? 18.312 -6.723 -1.716 1 98.56 130 ILE B C 1
ATOM 3648 O O . ILE B 1 130 ? 17.625 -6.094 -0.906 1 98.56 130 ILE B O 1
ATOM 3652 N N . ASN B 1 131 ? 19.5 -6.285 -2.133 1 98.12 131 ASN B N 1
ATOM 3653 C CA . ASN B 1 131 ? 20.047 -5.008 -1.673 1 98.12 131 ASN B CA 1
ATOM 3654 C C . ASN B 1 131 ? 19.156 -3.84 -2.086 1 98.12 131 ASN B C 1
ATOM 3656 O O . ASN B 1 131 ? 18.984 -2.883 -1.329 1 98.12 131 ASN B O 1
ATOM 3660 N N . TYR B 1 132 ? 18.656 -3.938 -3.266 1 98.06 132 TYR B N 1
ATOM 3661 C CA . TYR B 1 132 ? 17.703 -2.922 -3.723 1 98.06 132 TYR B CA 1
ATOM 3662 C C . TYR B 1 132 ? 16.531 -2.805 -2.77 1 98.06 132 TYR B C 1
ATOM 3664 O O . TYR B 1 132 ? 16.188 -1.704 -2.328 1 98.06 132 TYR B O 1
ATOM 3672 N N . LEU B 1 133 ? 15.922 -3.926 -2.422 1 98 133 LEU B N 1
ATOM 3673 C CA . LEU B 1 133 ? 14.758 -3.943 -1.538 1 98 133 LEU B CA 1
ATOM 3674 C C . LEU B 1 133 ? 15.125 -3.43 -0.15 1 98 133 LEU B C 1
ATOM 3676 O O . LEU B 1 133 ? 14.344 -2.719 0.481 1 98 133 LEU B O 1
ATOM 3680 N N . LEU B 1 134 ? 16.312 -3.723 0.299 1 97.38 134 LEU B N 1
ATOM 3681 C CA . LEU B 1 134 ? 16.766 -3.33 1.633 1 97.38 134 LEU B CA 1
ATOM 3682 C C . LEU B 1 134 ? 17.016 -1.829 1.698 1 97.38 134 LEU B C 1
ATOM 3684 O O . LEU B 1 134 ? 17.188 -1.272 2.785 1 97.38 134 LEU B O 1
ATOM 3688 N N . GLY B 1 135 ? 17.062 -1.184 0.623 1 96.38 135 GLY B N 1
ATOM 3689 C CA . GLY B 1 135 ? 17.219 0.261 0.584 1 96.38 135 GLY B CA 1
ATOM 3690 C C . GLY B 1 135 ? 15.984 1.01 1.047 1 96.38 135 GLY B C 1
ATOM 3691 O O . GLY B 1 135 ? 16.047 2.213 1.312 1 96.38 135 GLY B O 1
ATOM 3692 N N . PHE B 1 136 ? 14.898 0.343 1.215 1 95.81 136 PHE B N 1
ATOM 3693 C CA . PHE B 1 136 ? 13.633 0.968 1.582 1 95.81 136 PHE B CA 1
ATOM 3694 C C . PHE B 1 136 ? 13.312 0.724 3.053 1 95.81 136 PHE B C 1
ATOM 3696 O O . PHE B 1 136 ? 13.219 -0.425 3.492 1 95.81 136 PHE B O 1
ATOM 3703 N N . HIS B 1 137 ? 13.023 1.791 3.814 1 93.94 137 HIS B N 1
ATOM 3704 C CA . HIS B 1 137 ? 12.836 1.723 5.258 1 93.94 137 HIS B CA 1
ATOM 3705 C C . HIS B 1 137 ? 11.688 0.791 5.625 1 93.94 137 HIS B C 1
ATOM 3707 O O . HIS B 1 137 ? 11.805 -0.019 6.547 1 93.94 137 HIS B O 1
ATOM 3713 N N . HIS B 1 138 ? 10.609 0.908 4.906 1 92.44 138 HIS B N 1
ATOM 3714 C CA . HIS B 1 138 ? 9.422 0.136 5.273 1 92.44 138 HIS B CA 1
ATOM 3715 C C . HIS B 1 138 ? 9.648 -1.355 5.039 1 92.44 138 HIS B C 1
ATOM 3717 O O . HIS B 1 138 ? 9.094 -2.189 5.762 1 92.44 138 HIS B O 1
ATOM 3723 N N . LEU B 1 139 ? 10.461 -1.714 4.066 1 96.81 139 LEU B N 1
ATOM 3724 C CA . LEU B 1 139 ? 10.773 -3.121 3.836 1 96.81 139 LEU B CA 1
ATOM 3725 C C . LEU B 1 139 ? 11.742 -3.646 4.887 1 96.81 139 LEU B C 1
ATOM 3727 O O . LEU B 1 139 ? 11.648 -4.805 5.305 1 96.81 139 LEU B O 1
ATOM 3731 N N . ARG B 1 140 ? 12.648 -2.803 5.297 1 96.44 140 ARG B N 1
ATOM 3732 C CA . ARG B 1 140 ? 13.508 -3.189 6.418 1 96.44 140 ARG B CA 1
ATOM 3733 C C . ARG B 1 140 ? 12.68 -3.453 7.672 1 96.44 140 ARG B C 1
ATOM 3735 O O . ARG B 1 140 ? 12.984 -4.367 8.445 1 96.44 140 ARG B O 1
ATOM 3742 N N . ASP B 1 141 ? 11.656 -2.701 7.863 1 93.62 141 ASP B N 1
ATOM 3743 C CA . ASP B 1 141 ? 10.773 -2.906 9 1 93.62 141 ASP B CA 1
ATOM 3744 C C . ASP B 1 141 ? 10.062 -4.258 8.906 1 93.62 141 ASP B C 1
ATOM 3746 O O . ASP B 1 141 ? 9.875 -4.938 9.922 1 93.62 141 ASP B O 1
ATOM 3750 N N . LEU B 1 142 ? 9.664 -4.613 7.715 1 95.5 142 LEU B N 1
ATOM 3751 C CA . LEU B 1 142 ? 9 -5.898 7.516 1 95.5 142 LEU B CA 1
ATOM 3752 C C . LEU B 1 142 ? 9.953 -7.051 7.785 1 95.5 142 LEU B C 1
ATOM 3754 O O . LEU B 1 142 ? 9.555 -8.086 8.336 1 95.5 142 LEU B O 1
ATOM 3758 N N . VAL B 1 143 ? 11.211 -6.836 7.398 1 97 143 VAL B N 1
ATOM 3759 C CA . VAL B 1 143 ? 12.227 -7.844 7.676 1 97 143 VAL B CA 1
ATOM 3760 C C . VAL B 1 143 ? 12.469 -7.938 9.18 1 97 143 VAL B C 1
ATOM 3762 O O . VAL B 1 143 ? 12.508 -9.031 9.742 1 97 143 VAL B O 1
ATOM 3765 N N . ALA B 1 144 ? 12.5 -6.828 9.836 1 94 144 ALA B N 1
ATOM 3766 C CA . ALA B 1 144 ? 12.742 -6.777 11.273 1 94 144 ALA B CA 1
ATOM 3767 C C . ALA B 1 144 ? 11.602 -7.445 12.047 1 94 144 ALA B C 1
ATOM 3769 O O . ALA B 1 144 ? 11.828 -8.055 13.094 1 94 144 ALA B O 1
ATOM 3770 N N . SER B 1 145 ? 10.461 -7.406 11.508 1 91.94 145 SER B N 1
ATOM 3771 C CA . SER B 1 145 ? 9.297 -7.984 12.18 1 91.94 145 SER B CA 1
ATOM 3772 C C . SER B 1 145 ? 9.102 -9.445 11.781 1 91.94 145 SER B C 1
ATOM 3774 O O . SER B 1 145 ? 8.148 -10.086 12.219 1 91.94 145 SER B O 1
ATOM 3776 N N . ASN B 1 146 ? 9.875 -9.969 10.859 1 95 146 ASN B N 1
ATOM 3777 C CA . ASN B 1 146 ? 9.82 -11.336 10.344 1 95 146 ASN B CA 1
ATOM 3778 C C . ASN B 1 146 ? 8.625 -11.539 9.414 1 95 146 ASN B C 1
ATOM 3780 O O . ASN B 1 146 ? 8.289 -12.672 9.078 1 95 146 ASN B O 1
ATOM 3784 N N . LYS B 1 147 ? 7.949 -10.43 9.102 1 96.44 147 LYS B N 1
ATOM 3785 C CA . LYS B 1 147 ? 6.871 -10.508 8.117 1 96.44 147 LYS B CA 1
ATOM 3786 C C . LYS B 1 147 ? 7.418 -10.828 6.727 1 96.44 147 LYS B C 1
ATOM 3788 O O . LYS B 1 147 ? 6.762 -11.516 5.941 1 96.44 147 LYS B O 1
ATOM 3793 N N . LEU B 1 148 ? 8.633 -10.336 6.449 1 98.12 148 LEU B N 1
ATOM 3794 C CA . LEU B 1 148 ? 9.312 -10.531 5.176 1 98.12 148 LEU B CA 1
ATOM 3795 C C . LEU B 1 148 ? 10.703 -11.109 5.395 1 98.12 148 LEU B C 1
ATOM 3797 O O . LEU B 1 148 ? 11.461 -10.633 6.246 1 98.12 148 LEU B O 1
ATOM 3801 N N . THR B 1 149 ? 10.961 -12.148 4.73 1 98.69 149 THR B N 1
ATOM 3802 C CA . THR B 1 149 ? 12.305 -12.719 4.715 1 98.69 149 THR B CA 1
ATOM 3803 C C . THR B 1 149 ? 12.922 -12.609 3.32 1 98.69 149 THR B C 1
ATOM 3805 O O . THR B 1 149 ? 12.258 -12.875 2.318 1 98.69 149 THR B O 1
ATOM 3808 N N . LEU B 1 150 ? 14.117 -12.133 3.221 1 98.62 150 LEU B N 1
ATOM 3809 C CA . LEU B 1 150 ? 14.883 -12.047 1.981 1 98.62 150 LEU B CA 1
ATOM 3810 C C . LEU B 1 150 ? 16 -13.086 1.959 1 98.62 150 LEU B C 1
ATOM 3812 O O . LEU B 1 150 ? 16.828 -13.133 2.873 1 98.62 150 LEU B O 1
ATOM 3816 N N . VAL B 1 151 ? 15.984 -13.93 0.942 1 98.44 151 VAL B N 1
ATOM 3817 C CA . VAL B 1 151 ? 16.984 -14.992 0.88 1 98.44 151 VAL B CA 1
ATOM 3818 C C . VAL B 1 151 ? 17.609 -15.023 -0.509 1 98.44 151 VAL B C 1
ATOM 3820 O O . VAL B 1 151 ? 16.938 -14.773 -1.512 1 98.44 151 VAL B O 1
ATOM 3823 N N . PRO B 1 152 ? 18.859 -15.352 -0.561 1 98.12 152 PRO 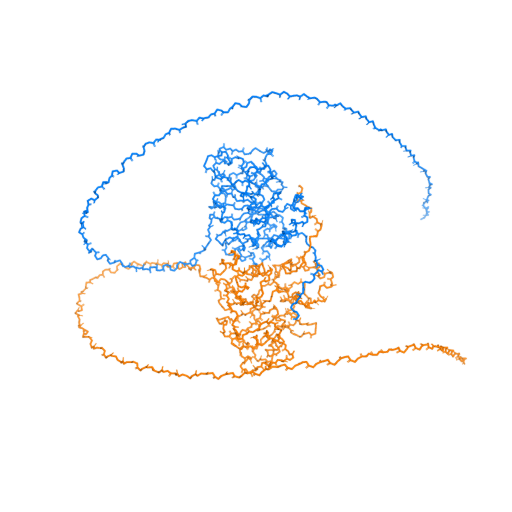B N 1
ATOM 3824 C CA . PRO B 1 152 ? 19.484 -15.469 -1.877 1 98.12 152 PRO B CA 1
ATOM 3825 C C . PRO B 1 152 ? 19 -16.688 -2.654 1 98.12 152 PRO B C 1
ATOM 3827 O O . PRO B 1 152 ? 18.688 -17.719 -2.059 1 98.12 152 PRO B O 1
ATOM 3830 N N . LEU B 1 153 ? 18.953 -16.531 -3.947 1 98.31 153 LEU B N 1
ATOM 3831 C CA . LEU B 1 153 ? 18.672 -17.656 -4.828 1 98.31 153 LEU B CA 1
ATOM 3832 C C . LEU B 1 153 ? 19.828 -18.641 -4.844 1 98.31 153 LEU B C 1
ATOM 3834 O O . LEU B 1 153 ? 20.953 -18.266 -5.219 1 98.31 153 LEU B O 1
ATOM 3838 N N . PRO B 1 154 ? 19.578 -19.875 -4.398 1 97.38 154 PRO B N 1
ATOM 3839 C CA . PRO B 1 154 ? 20.656 -20.859 -4.465 1 97.38 154 PRO B CA 1
ATOM 3840 C C . PRO B 1 154 ? 21.234 -21.016 -5.875 1 97.38 154 PRO B C 1
ATOM 3842 O O . PRO B 1 154 ? 20.5 -20.906 -6.859 1 97.38 154 PRO B O 1
ATOM 3845 N N . SER B 1 155 ? 22.469 -21.391 -5.973 1 95.25 155 SER B N 1
ATOM 3846 C CA . SER B 1 155 ? 23.203 -21.391 -7.238 1 95.25 155 SER B CA 1
ATOM 3847 C C . SER B 1 155 ? 22.703 -22.484 -8.164 1 95.25 155 SER B C 1
ATOM 3849 O O . SER B 1 155 ? 22.875 -22.406 -9.383 1 95.25 155 SER B O 1
ATOM 3851 N N . HIS B 1 156 ? 22.141 -23.5 -7.629 1 95.75 156 HIS B N 1
ATOM 3852 C CA . HIS B 1 156 ? 21.719 -24.609 -8.477 1 95.75 156 HIS B CA 1
ATOM 3853 C C . HIS B 1 156 ? 20.375 -24.344 -9.125 1 95.75 156 HIS B C 1
ATOM 3855 O O . HIS B 1 156 ? 19.922 -25.125 -9.969 1 95.75 156 HIS B O 1
ATOM 3861 N N . TRP B 1 157 ? 19.703 -23.297 -8.719 1 97.06 157 TRP B N 1
ATOM 3862 C CA . TRP B 1 157 ? 18.484 -22.875 -9.391 1 97.06 157 TRP B CA 1
ATOM 3863 C C . TRP B 1 157 ? 18.734 -21.672 -10.289 1 97.06 157 TRP B C 1
ATOM 3865 O O . TRP B 1 157 ? 19.641 -20.875 -10.023 1 97.06 157 TRP B O 1
ATOM 3875 N N . ASP B 1 158 ? 18 -21.672 -11.367 1 93.19 158 ASP B N 1
ATOM 3876 C CA . ASP B 1 158 ? 18.031 -20.594 -12.359 1 93.19 158 ASP B CA 1
ATOM 3877 C C . ASP B 1 158 ? 16.625 -20.109 -12.695 1 93.19 158 ASP B C 1
ATOM 3879 O O . ASP B 1 158 ? 15.688 -20.891 -12.742 1 93.19 158 ASP B O 1
ATOM 3883 N N . VAL B 1 159 ? 16.531 -18.719 -12.852 1 93.88 159 VAL B N 1
ATOM 3884 C CA . VAL B 1 159 ? 15.211 -18.188 -13.148 1 93.88 159 VAL B CA 1
ATOM 3885 C C . VAL B 1 159 ? 15.266 -17.281 -14.375 1 93.88 159 VAL B C 1
ATOM 3887 O O . VAL B 1 159 ? 14.484 -16.344 -14.492 1 93.88 159 VAL B O 1
ATOM 3890 N N . SER B 1 160 ? 16.203 -17.547 -15.258 1 91.31 160 SER B N 1
ATOM 3891 C CA . SER B 1 160 ? 16.469 -16.688 -16.406 1 91.31 160 SER B CA 1
ATOM 3892 C C . SER B 1 160 ? 15.539 -17.031 -17.578 1 91.31 160 SER B C 1
ATOM 3894 O O . SER B 1 160 ? 15.484 -16.312 -18.562 1 91.31 160 SER B O 1
ATOM 3896 N N . SER B 1 161 ? 14.852 -18.203 -17.484 1 90.69 161 SER B N 1
ATOM 3897 C CA . SER B 1 161 ? 13.938 -18.609 -18.547 1 90.69 161 SER B CA 1
ATOM 3898 C C . SER B 1 161 ? 12.711 -19.312 -17.953 1 90.69 161 SER B C 1
ATOM 3900 O O . SER B 1 161 ? 12.734 -19.766 -16.812 1 90.69 161 SER B O 1
ATOM 3902 N N . ARG B 1 162 ? 11.656 -19.422 -18.75 1 91.94 162 ARG B N 1
ATOM 3903 C CA . ARG B 1 162 ? 10.453 -20.125 -18.328 1 91.94 162 ARG B CA 1
ATOM 3904 C C . ARG B 1 162 ? 10.758 -21.594 -18.016 1 91.94 162 ARG B C 1
ATOM 3906 O O . ARG B 1 162 ? 10.188 -22.172 -17.094 1 91.94 162 ARG B O 1
ATOM 3913 N N . GLU B 1 163 ? 11.648 -22.156 -18.844 1 95.31 163 GLU B N 1
ATOM 3914 C CA . GLU B 1 163 ? 12.023 -23.547 -18.625 1 95.31 163 GLU B CA 1
ATOM 3915 C C . GLU B 1 163 ? 12.781 -23.719 -17.312 1 95.31 163 GLU B C 1
ATOM 3917 O O . GLU B 1 163 ? 12.5 -24.641 -16.547 1 95.31 163 GLU B O 1
ATOM 3922 N N . SER B 1 164 ? 13.75 -22.844 -17.062 1 95.94 164 SER B N 1
ATOM 3923 C CA . SER B 1 164 ? 14.523 -22.953 -15.828 1 95.94 164 SER B CA 1
ATOM 3924 C C . SER B 1 164 ? 13.641 -22.703 -14.602 1 95.94 164 SER B C 1
ATOM 3926 O O . SER B 1 164 ? 13.805 -23.359 -13.57 1 95.94 164 SER B O 1
ATOM 3928 N N . ILE B 1 165 ? 12.734 -21.797 -14.734 1 96.19 165 ILE B N 1
ATOM 3929 C CA . ILE B 1 165 ? 11.766 -21.547 -13.672 1 96.19 165 ILE B CA 1
ATOM 3930 C C . ILE B 1 165 ? 10.914 -22.797 -13.453 1 96.19 165 ILE B C 1
ATOM 3932 O O . ILE B 1 165 ? 10.672 -23.203 -12.312 1 96.19 165 ILE B O 1
ATOM 3936 N N . SER B 1 166 ? 10.523 -23.406 -14.555 1 97.25 166 SER B N 1
ATOM 3937 C CA . SER B 1 166 ? 9.719 -24.625 -14.469 1 97.25 166 SER B CA 1
ATOM 3938 C C . SER B 1 166 ? 10.484 -25.75 -13.773 1 97.25 166 SER B C 1
ATOM 3940 O O . SER B 1 166 ? 9.914 -26.5 -12.992 1 97.25 166 SER B O 1
ATOM 3942 N N . GLN B 1 167 ? 11.734 -25.844 -14.062 1 97.69 167 GLN B N 1
ATOM 3943 C CA . GLN B 1 167 ? 12.57 -26.844 -13.398 1 97.69 167 GLN B CA 1
ATOM 3944 C C . GLN B 1 167 ? 12.656 -26.578 -11.898 1 97.69 167 GLN B C 1
ATOM 3946 O O . GLN B 1 167 ? 12.555 -27.5 -11.086 1 97.69 167 GLN B O 1
ATOM 3951 N N . MET B 1 168 ? 12.812 -25.359 -11.523 1 98 168 MET B N 1
ATOM 3952 C CA . MET B 1 168 ? 12.898 -25 -10.117 1 98 168 MET B CA 1
ATOM 3953 C C . MET B 1 168 ? 11.602 -25.328 -9.383 1 98 168 MET B C 1
ATOM 3955 O O . MET B 1 168 ? 11.625 -25.953 -8.328 1 98 168 MET B O 1
ATOM 3959 N N . PHE B 1 169 ? 10.461 -25.016 -10.008 1 98.38 169 PHE B N 1
ATOM 3960 C CA . PHE B 1 169 ? 9.172 -25.141 -9.328 1 98.38 169 PHE B CA 1
ATOM 3961 C C . PHE B 1 169 ? 8.664 -26.562 -9.391 1 98.38 169 PHE B C 1
ATOM 3963 O O . PHE B 1 169 ? 7.645 -26.891 -8.781 1 98.38 169 PHE B O 1
ATOM 3970 N N . THR B 1 170 ? 9.344 -27.422 -10.102 1 98.44 170 THR B N 1
ATOM 3971 C CA . THR B 1 170 ? 9.016 -28.844 -10.055 1 98.44 170 THR B CA 1
ATOM 3972 C C . THR B 1 170 ? 10.125 -29.625 -9.352 1 98.44 170 THR B C 1
ATOM 3974 O O . THR B 1 170 ? 10.227 -30.844 -9.516 1 98.44 170 THR B O 1
ATOM 3977 N N . ASP B 1 171 ? 11.016 -28.984 -8.68 1 98.06 171 ASP B N 1
ATOM 3978 C CA . ASP B 1 171 ? 12.016 -29.578 -7.793 1 98.06 171 ASP B CA 1
ATOM 3979 C C . ASP B 1 171 ? 11.484 -29.703 -6.371 1 98.06 171 ASP B C 1
ATOM 3981 O O . ASP B 1 171 ? 11.172 -28.703 -5.723 1 98.06 171 ASP B O 1
ATOM 3985 N N . PRO B 1 172 ? 11.352 -31 -5.824 1 98.25 172 PRO B N 1
ATOM 3986 C CA . PRO B 1 172 ? 10.844 -31.156 -4.461 1 98.25 172 PRO B CA 1
ATOM 3987 C C . PRO B 1 172 ? 11.703 -30.422 -3.426 1 98.25 172 PRO B C 1
ATOM 3989 O O . PRO B 1 172 ? 11.195 -30.031 -2.375 1 98.25 172 PRO B O 1
ATOM 3992 N N . GLU B 1 173 ? 12.961 -30.141 -3.734 1 98.12 173 GLU B N 1
ATOM 3993 C CA . GLU B 1 173 ? 13.852 -29.453 -2.809 1 98.12 173 GLU B CA 1
ATOM 3994 C C . GLU B 1 173 ? 13.367 -28.031 -2.521 1 98.12 173 GLU B C 1
ATOM 3996 O O . GLU B 1 173 ? 13.531 -27.531 -1.411 1 98.12 173 GLU B O 1
ATOM 4001 N N . LEU B 1 174 ? 12.781 -27.391 -3.531 1 98.62 174 LEU B N 1
ATOM 4002 C CA . LEU B 1 174 ? 12.234 -26.047 -3.311 1 98.62 174 LEU B CA 1
ATOM 4003 C C . LEU B 1 174 ? 11.203 -26.062 -2.188 1 98.62 174 LEU B C 1
ATOM 4005 O O . LEU B 1 174 ? 11.32 -25.281 -1.23 1 98.62 174 LEU B O 1
ATOM 4009 N N . TYR B 1 175 ? 10.305 -26.969 -2.291 1 98.75 175 TYR B N 1
ATOM 4010 C CA . TYR B 1 175 ? 9.188 -27.016 -1.352 1 98.75 175 TYR B CA 1
ATOM 4011 C C . TYR B 1 175 ? 9.656 -27.438 0.033 1 98.75 175 TYR B C 1
ATOM 4013 O O . TYR B 1 175 ? 9.164 -26.938 1.046 1 98.75 175 TYR B O 1
ATOM 4021 N N . ARG B 1 176 ? 10.625 -28.359 0.116 1 98.25 176 ARG B N 1
ATOM 4022 C CA . ARG B 1 176 ? 11.203 -28.734 1.399 1 98.25 176 ARG B CA 1
ATOM 4023 C C . ARG B 1 176 ? 11.922 -27.562 2.051 1 98.25 176 ARG B C 1
ATOM 4025 O O . ARG B 1 176 ? 11.875 -27.391 3.27 1 98.25 176 ARG B O 1
ATOM 4032 N N . SER B 1 177 ? 12.531 -26.719 1.245 1 98.06 177 SER B N 1
ATOM 4033 C CA . SER B 1 177 ? 13.273 -25.578 1.754 1 98.06 177 SER B CA 1
ATOM 4034 C C . SER B 1 177 ? 12.328 -24.5 2.291 1 98.06 177 SER B C 1
ATOM 4036 O O . SER B 1 177 ? 12.75 -23.609 3.023 1 98.06 177 SER B O 1
ATOM 4038 N N . LEU B 1 178 ? 11.039 -24.547 1.952 1 98.44 178 LEU B N 1
ATOM 4039 C CA . LEU B 1 178 ? 10.07 -23.531 2.365 1 98.44 178 LEU B CA 1
ATOM 4040 C C . LEU B 1 178 ? 9.305 -23.984 3.6 1 98.44 178 LEU B C 1
ATOM 4042 O O . LEU B 1 178 ? 8.391 -23.297 4.055 1 98.44 178 LEU B O 1
ATOM 4046 N N . SER B 1 179 ? 9.766 -25.156 4.141 1 97.56 179 SER B N 1
ATOM 4047 C CA . SER B 1 179 ? 9.133 -25.641 5.363 1 97.56 179 SER B CA 1
ATOM 4048 C C . SER B 1 179 ? 9.188 -24.609 6.473 1 97.56 179 SER B C 1
ATOM 4050 O O . SER B 1 179 ? 10.195 -23.906 6.629 1 97.56 179 SER B O 1
ATOM 4052 N N . PRO B 1 180 ? 8.016 -24.469 7.215 1 98.31 180 PRO B N 1
ATOM 4053 C CA . PRO B 1 180 ? 6.84 -25.344 7.344 1 98.31 180 PRO B CA 1
ATOM 4054 C C . PRO B 1 180 ? 5.652 -24.859 6.516 1 98.31 180 PRO B C 1
ATOM 4056 O O . PRO B 1 180 ? 4.504 -25.172 6.836 1 98.31 180 PRO B O 1
ATOM 4059 N N . ALA B 1 181 ? 5.879 -24.078 5.453 1 98.69 181 ALA B N 1
ATOM 4060 C CA . ALA B 1 181 ? 4.809 -23.562 4.605 1 98.69 181 ALA B CA 1
ATOM 4061 C C . ALA B 1 181 ? 3.949 -24.688 4.051 1 98.69 181 ALA B C 1
ATOM 4063 O O . ALA B 1 181 ? 4.477 -25.688 3.533 1 98.69 181 ALA B O 1
ATOM 4064 N N . GLU B 1 182 ? 2.65 -24.594 4.266 1 98.88 182 GLU B N 1
ATOM 4065 C CA . GLU B 1 182 ? 1.677 -25.531 3.707 1 98.88 182 GLU B CA 1
ATOM 4066 C C . GLU B 1 182 ? 0.852 -24.875 2.604 1 98.88 182 GLU B C 1
ATOM 4068 O O . GLU B 1 182 ? 0.609 -25.484 1.559 1 98.88 182 GLU B O 1
ATOM 4073 N N . HIS B 1 183 ? 0.378 -23.672 2.895 1 98.88 183 HIS B N 1
ATOM 4074 C CA . HIS B 1 183 ? -0.291 -22.828 1.903 1 98.88 183 HIS B CA 1
ATOM 4075 C C . HIS B 1 183 ? 0.678 -21.828 1.283 1 98.88 183 HIS B C 1
ATOM 4077 O O . HIS B 1 183 ? 1.155 -20.922 1.963 1 98.88 183 HIS B O 1
ATOM 4083 N N . LEU B 1 184 ? 0.962 -22.047 0.018 1 98.94 184 LEU B N 1
ATOM 4084 C CA . LEU B 1 184 ? 1.997 -21.281 -0.669 1 98.94 184 LEU B CA 1
ATOM 4085 C C . LEU B 1 184 ? 1.396 -20.422 -1.779 1 98.94 184 LEU B C 1
ATOM 4087 O O . LEU B 1 184 ? 0.951 -20.953 -2.803 1 98.94 184 LEU B O 1
ATOM 4091 N N . LEU B 1 185 ? 1.334 -19.125 -1.567 1 98.94 185 LEU B N 1
ATOM 4092 C CA . LEU B 1 185 ? 1.011 -18.203 -2.652 1 98.94 185 LEU B CA 1
ATOM 4093 C C . LEU B 1 185 ? 2.256 -17.859 -3.463 1 98.94 185 LEU B C 1
ATOM 4095 O O . LEU B 1 185 ? 3.199 -17.266 -2.936 1 98.94 185 LEU B O 1
ATOM 4099 N N . VAL B 1 186 ? 2.301 -18.266 -4.664 1 98.81 186 VAL B N 1
ATOM 4100 C CA . VAL B 1 186 ? 3.336 -17.812 -5.594 1 98.81 186 VAL B CA 1
ATOM 4101 C C . VAL B 1 186 ? 2.832 -16.625 -6.406 1 98.81 186 VAL B C 1
ATOM 4103 O O . VAL B 1 186 ? 1.772 -16.703 -7.031 1 98.81 186 VAL B O 1
ATOM 4106 N N . PHE B 1 187 ? 3.539 -15.492 -6.324 1 98.31 187 PHE B N 1
ATOM 4107 C CA . PHE B 1 187 ? 3.141 -14.344 -7.133 1 98.31 187 PHE B CA 1
ATOM 4108 C C . PHE B 1 187 ? 4.355 -13.703 -7.793 1 98.31 187 PHE B C 1
ATOM 4110 O O . PHE B 1 187 ? 5.395 -13.531 -7.156 1 98.31 187 PHE B O 1
ATOM 4117 N N . GLN B 1 188 ? 4.227 -13.461 -9.047 1 96.31 188 GLN B N 1
ATOM 4118 C CA . GLN B 1 188 ? 5.285 -12.875 -9.867 1 96.31 188 GLN B CA 1
ATOM 4119 C C . GLN B 1 188 ? 5.195 -11.352 -9.883 1 96.31 188 GLN B C 1
ATOM 4121 O O . GLN B 1 188 ? 4.234 -10.773 -9.367 1 96.31 188 GLN B O 1
ATOM 4126 N N . PRO B 1 189 ? 6.242 -10.664 -10.375 1 94.56 189 PRO B N 1
ATOM 4127 C CA . PRO B 1 189 ? 6.301 -9.203 -10.352 1 94.56 189 PRO B CA 1
ATOM 4128 C C . PRO B 1 189 ? 5.148 -8.555 -11.117 1 94.56 189 PRO B C 1
ATOM 4130 O O . PRO B 1 189 ? 4.879 -7.363 -10.938 1 94.56 189 PRO B O 1
ATOM 4133 N N . ASP B 1 190 ? 4.453 -9.289 -11.953 1 93.5 190 ASP B N 1
ATOM 4134 C CA . ASP B 1 190 ? 3.352 -8.719 -12.719 1 93.5 190 ASP B CA 1
ATOM 4135 C C . ASP B 1 190 ? 2.004 -9.211 -12.203 1 93.5 190 ASP B C 1
ATOM 4137 O O . ASP B 1 190 ? 1.052 -9.352 -12.969 1 93.5 190 ASP B O 1
ATOM 4141 N N . SER B 1 191 ? 1.905 -9.508 -10.938 1 95.88 191 SER B N 1
ATOM 4142 C CA . SER B 1 191 ? 0.665 -9.898 -10.281 1 95.88 191 SER B CA 1
ATOM 4143 C C . SER B 1 191 ? 0.314 -8.945 -9.141 1 95.88 191 SER B C 1
ATOM 4145 O O . SER B 1 191 ? 1.204 -8.375 -8.516 1 95.88 191 SER B O 1
ATOM 4147 N N . ILE B 1 192 ? -1.004 -8.859 -8.875 1 96.5 192 ILE B N 1
ATOM 4148 C CA . ILE B 1 192 ? -1.413 -7.938 -7.824 1 96.5 192 ILE B CA 1
ATOM 4149 C C . ILE B 1 192 ? -2.785 -8.344 -7.289 1 96.5 192 ILE B C 1
ATOM 4151 O O . ILE B 1 192 ? -3.637 -8.82 -8.039 1 96.5 192 ILE B O 1
ATOM 4155 N N . PHE B 1 193 ? -3.029 -8.188 -6.027 1 98.06 193 PHE B N 1
ATOM 4156 C CA . PHE B 1 193 ? -4.348 -8.344 -5.426 1 98.06 193 PHE B CA 1
ATOM 4157 C C . PHE B 1 193 ? -5.086 -7.012 -5.383 1 98.06 193 PHE B C 1
ATOM 4159 O O . PHE B 1 193 ? -4.461 -5.953 -5.359 1 98.06 193 PHE B O 1
ATOM 4166 N N . CYS B 1 194 ? -6.395 -7.129 -5.355 1 96.69 194 CYS B N 1
ATOM 4167 C CA . CYS B 1 194 ? -7.258 -5.953 -5.402 1 96.69 194 CYS B CA 1
ATOM 4168 C C . CYS B 1 194 ? -7.883 -5.684 -4.039 1 96.69 194 CYS B C 1
ATOM 4170 O O . CYS B 1 194 ? -8.5 -6.574 -3.445 1 96.69 194 CYS B O 1
ATOM 4172 N N . THR B 1 195 ? -7.836 -4.508 -3.58 1 94.5 195 THR B N 1
ATOM 4173 C CA . THR B 1 195 ? -8.383 -4.145 -2.275 1 94.5 195 THR B CA 1
ATOM 4174 C C . THR B 1 195 ? -9.898 -4.262 -2.273 1 94.5 195 THR B C 1
ATOM 4176 O O . THR B 1 195 ? -10.508 -4.527 -1.232 1 94.5 195 THR B O 1
ATOM 4179 N N . LYS B 1 196 ? -10.516 -4.117 -3.436 1 94.88 196 LYS B N 1
ATOM 4180 C CA . LYS B 1 196 ? -11.969 -4.113 -3.514 1 94.88 196 LYS B CA 1
ATOM 4181 C C . LYS B 1 196 ? -12.516 -5.523 -3.691 1 94.88 196 LYS B C 1
ATOM 4183 O O . LYS B 1 196 ? -13.734 -5.719 -3.787 1 94.88 196 LYS B O 1
ATOM 4188 N N . ALA B 1 197 ? -11.617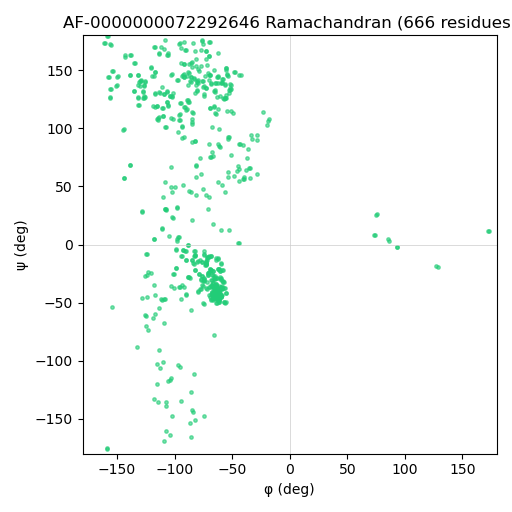 -6.496 -3.754 1 97.19 197 ALA B N 1
ATOM 4189 C CA . ALA B 1 197 ? -12.07 -7.875 -3.93 1 97.19 197 ALA B CA 1
ATOM 4190 C C . ALA B 1 197 ? -13 -8.297 -2.797 1 97.19 197 ALA B C 1
ATOM 4192 O O . ALA B 1 197 ? -12.75 -7.992 -1.63 1 97.19 197 ALA B O 1
ATOM 4193 N N . PRO B 1 198 ? -14.062 -9.023 -3.092 1 96.44 198 PRO B N 1
ATOM 4194 C CA . PRO B 1 198 ? -14.984 -9.484 -2.053 1 96.44 198 PRO B CA 1
ATOM 4195 C C . PRO B 1 198 ? -14.438 -10.664 -1.254 1 96.44 198 PRO B C 1
ATOM 4197 O O . PRO B 1 198 ? -14.977 -11.008 -0.199 1 96.44 198 PRO B O 1
ATOM 4200 N N . THR B 1 199 ? -13.406 -11.297 -1.757 1 97.5 199 THR B N 1
ATOM 4201 C CA . THR B 1 199 ? -12.797 -12.445 -1.093 1 97.5 199 THR B CA 1
ATOM 4202 C C . THR B 1 199 ? -11.383 -12.109 -0.629 1 97.5 199 THR B C 1
ATOM 4204 O O . THR B 1 199 ? -10.828 -11.07 -0.997 1 97.5 199 THR B O 1
ATOM 4207 N N . THR B 1 200 ? -10.922 -12.953 0.233 1 97.81 200 THR B N 1
ATOM 4208 C CA . THR B 1 200 ? -9.523 -12.906 0.656 1 97.81 200 THR B CA 1
ATOM 4209 C C . THR B 1 200 ? -8.797 -14.195 0.27 1 97.81 200 THR B C 1
ATOM 4211 O O . THR B 1 200 ? -9.43 -15.172 -0.144 1 97.81 200 THR B O 1
ATOM 4214 N N . LEU B 1 201 ? -7.496 -14.164 0.422 1 98.56 201 LEU B N 1
ATOM 4215 C CA . LEU B 1 201 ? -6.676 -15.32 0.096 1 98.56 201 LEU B CA 1
ATOM 4216 C C . LEU B 1 201 ? -7.113 -16.547 0.898 1 98.56 201 LEU B C 1
ATOM 4218 O O . LEU B 1 201 ? -7.098 -17.672 0.388 1 98.56 201 LEU B O 1
ATOM 4222 N N . ASN B 1 202 ? -7.598 -16.344 2.102 1 98.31 202 ASN B N 1
ATOM 4223 C CA . ASN B 1 202 ? -7.992 -17.438 2.988 1 98.31 202 ASN B CA 1
ATOM 4224 C C . ASN B 1 202 ? -9.234 -18.156 2.471 1 98.31 202 ASN B C 1
ATOM 4226 O O . ASN B 1 202 ? -9.492 -19.312 2.848 1 98.31 202 ASN B O 1
ATOM 4230 N N . ASP B 1 203 ? -9.992 -17.531 1.651 1 98.31 203 ASP B N 1
ATOM 4231 C CA . ASP B 1 203 ? -11.195 -18.141 1.112 1 98.31 203 ASP B CA 1
ATOM 4232 C C . ASP B 1 203 ? -10.852 -19.266 0.136 1 98.31 203 ASP B C 1
ATOM 4234 O O . ASP B 1 203 ? -11.703 -20.078 -0.214 1 98.31 203 ASP B O 1
ATOM 4238 N N . PHE B 1 204 ? -9.586 -19.375 -0.236 1 98.56 204 PHE B N 1
ATOM 4239 C CA . PHE B 1 204 ? -9.219 -20.297 -1.3 1 98.56 204 PHE B CA 1
ATOM 4240 C C . PHE B 1 204 ? -8.281 -21.375 -0.777 1 98.56 204 PHE B C 1
ATOM 4242 O O . PHE B 1 204 ? -7.859 -22.266 -1.53 1 98.56 204 PHE B O 1
ATOM 4249 N N . ILE B 1 205 ? -7.988 -21.438 0.52 1 98.19 205 ILE B N 1
ATOM 4250 C CA . ILE B 1 205 ? -6.945 -22.312 1.053 1 98.19 205 ILE B CA 1
ATOM 4251 C C . ILE B 1 205 ? -7.43 -23.766 1.046 1 98.19 205 ILE B C 1
ATOM 4253 O O . ILE B 1 205 ? -6.641 -24.688 1.248 1 98.19 205 ILE B O 1
ATOM 4257 N N . LYS B 1 206 ? -8.727 -23.984 0.762 1 98.06 206 LYS B N 1
ATOM 4258 C CA . LYS B 1 206 ? -9.273 -25.328 0.684 1 98.06 206 LYS B CA 1
ATOM 4259 C C . LYS B 1 206 ? -8.797 -26.047 -0.581 1 98.06 206 LYS B C 1
ATOM 4261 O O . LYS B 1 206 ? -8.898 -27.266 -0.683 1 98.06 206 LYS B O 1
ATOM 4266 N N . TYR B 1 207 ? -8.297 -25.297 -1.584 1 98.5 207 TYR B N 1
ATOM 4267 C CA . TYR B 1 207 ? -7.867 -25.891 -2.846 1 98.5 207 TYR B CA 1
ATOM 4268 C C . TYR B 1 207 ? -6.387 -26.234 -2.807 1 98.5 207 TYR B C 1
ATOM 4270 O O . TYR B 1 207 ? -5.578 -25.5 -2.236 1 98.5 207 TYR B O 1
ATOM 4278 N N . ASP B 1 208 ? -6.066 -27.297 -3.432 1 98.5 208 ASP B N 1
ATOM 4279 C CA . ASP B 1 208 ? -4.676 -27.734 -3.508 1 98.5 208 ASP B CA 1
ATOM 4280 C C . ASP B 1 208 ? -3.902 -26.938 -4.555 1 98.5 208 ASP B C 1
ATOM 4282 O O . ASP B 1 208 ? -2.674 -26.859 -4.5 1 98.5 208 ASP B O 1
ATOM 4286 N N . TYR B 1 209 ? -4.621 -26.453 -5.465 1 98.12 209 TYR B N 1
ATOM 4287 C CA . TYR B 1 209 ? -4.055 -25.562 -6.477 1 98.12 209 TYR B CA 1
ATOM 4288 C C . TYR B 1 209 ? -5.129 -24.672 -7.078 1 98.12 209 TYR B C 1
ATOM 4290 O O . TYR B 1 209 ? -6.223 -25.141 -7.414 1 98.12 209 TYR B O 1
ATOM 4298 N N . ILE B 1 210 ? -4.816 -23.375 -7.195 1 98.5 210 ILE B N 1
ATOM 4299 C CA . IL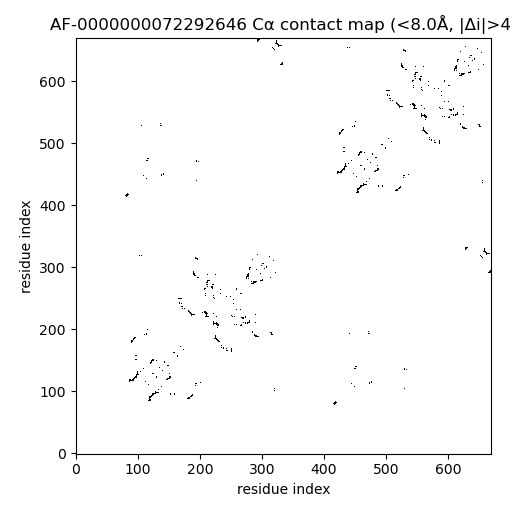E B 1 210 ? -5.734 -22.469 -7.871 1 98.5 210 ILE B CA 1
ATOM 4300 C C . ILE B 1 210 ? -4.945 -21.328 -8.516 1 98.5 210 ILE B C 1
ATOM 4302 O O . ILE B 1 210 ? -3.979 -20.828 -7.938 1 98.5 210 ILE B O 1
ATOM 4306 N N . GLY B 1 211 ? -5.188 -20.922 -9.664 1 98.12 211 GLY B N 1
ATOM 4307 C CA . GLY B 1 211 ? -4.723 -19.812 -10.5 1 98.12 211 GLY B CA 1
ATOM 4308 C C . GLY B 1 211 ? -5.672 -19.5 -11.641 1 98.12 211 GLY B C 1
ATOM 4309 O O . GLY B 1 211 ? -6.637 -20.219 -11.875 1 98.12 211 GLY B O 1
ATOM 4310 N N . ALA B 1 212 ? -5.383 -18.469 -12.305 1 97.12 212 ALA B N 1
ATOM 4311 C CA . ALA B 1 212 ? -6.25 -18.078 -13.414 1 97.12 212 ALA B CA 1
ATOM 4312 C C . ALA B 1 212 ? -6.355 -19.203 -14.445 1 97.12 212 ALA B C 1
ATOM 4314 O O . ALA B 1 212 ? -5.367 -19.891 -14.727 1 97.12 212 ALA B O 1
ATOM 4315 N N . PRO B 1 213 ? -7.566 -19.375 -15.031 1 96 213 PRO B N 1
ATOM 4316 C CA . PRO B 1 213 ? -7.625 -20.281 -16.188 1 96 213 PRO B CA 1
ATOM 4317 C C . PRO B 1 213 ? -6.789 -19.797 -17.359 1 96 213 PRO B C 1
ATOM 4319 O O . PRO B 1 213 ? -6.707 -18.594 -17.609 1 96 213 PRO B O 1
ATOM 4322 N N . TRP B 1 214 ? -6.211 -20.703 -18.047 1 91.75 214 TRP B N 1
ATOM 4323 C CA . TRP B 1 214 ? -5.371 -20.344 -19.188 1 91.75 214 TRP B CA 1
ATOM 4324 C C . TRP B 1 214 ? -6.219 -19.906 -20.375 1 91.75 214 TRP B C 1
ATOM 4326 O O . TRP B 1 214 ? -5.762 -19.141 -21.219 1 91.75 214 TRP B O 1
ATOM 4336 N N . SER B 1 215 ? -7.398 -20.453 -20.453 1 90.38 215 SER B N 1
ATOM 4337 C CA . SER B 1 215 ? -8.32 -20.094 -21.531 1 90.38 215 SER B CA 1
ATOM 4338 C C . SER B 1 215 ? -9.766 -20.359 -21.125 1 90.38 215 SER B C 1
ATOM 4340 O O . SER B 1 215 ? -10.031 -20.922 -20.062 1 90.38 215 SER B O 1
ATOM 4342 N N . THR B 1 216 ? -10.641 -19.922 -21.984 1 88.94 216 THR B N 1
ATOM 4343 C CA . THR B 1 216 ? -12.062 -20.125 -21.734 1 88.94 216 THR B CA 1
ATOM 4344 C C . THR B 1 216 ? -12.43 -21.609 -21.844 1 88.94 216 THR B C 1
ATOM 4346 O O . THR B 1 216 ? -13.508 -22.016 -21.406 1 88.94 216 THR B O 1
ATOM 4349 N N . TYR B 1 217 ? -11.508 -22.438 -22.328 1 86.88 217 TYR B N 1
ATOM 4350 C CA . TYR B 1 217 ? -11.781 -23.859 -22.5 1 86.88 217 TYR B CA 1
ATOM 4351 C C . TYR B 1 217 ? -11.211 -24.672 -21.344 1 86.88 217 TYR B C 1
ATOM 4353 O O . TYR B 1 217 ? -11.43 -25.891 -21.266 1 86.88 217 TYR B O 1
ATOM 4361 N N . SER B 1 218 ? -10.531 -23.922 -20.5 1 88.62 218 SER B N 1
ATOM 4362 C CA . SER B 1 218 ? -9.93 -24.625 -19.375 1 88.62 218 SER B CA 1
ATOM 4363 C C . SER B 1 218 ? -10.992 -25.141 -18.406 1 88.62 218 SER B C 1
ATOM 4365 O O . SER B 1 218 ? -11.977 -24.453 -18.141 1 88.62 218 SER B O 1
ATOM 4367 N N . THR B 1 219 ? -10.82 -26.328 -17.906 1 87.94 219 THR B N 1
ATOM 4368 C CA . THR B 1 219 ? -11.742 -26.891 -16.922 1 87.94 219 THR B CA 1
ATOM 4369 C C . THR B 1 219 ? -11.336 -26.484 -15.516 1 87.94 219 THR B C 1
ATOM 4371 O O . THR B 1 219 ? -12.164 -26.453 -14.602 1 87.94 219 THR B O 1
ATOM 4374 N N . TYR B 1 220 ? -10.117 -26.266 -15.398 1 85.12 220 TYR B N 1
ATOM 4375 C CA . TYR B 1 220 ? -9.578 -25.75 -14.148 1 85.12 220 TYR B CA 1
ATOM 4376 C C . TYR B 1 220 ? -8.516 -24.688 -14.414 1 85.12 220 TYR B C 1
ATOM 4378 O O . TYR B 1 220 ? -8.125 -24.453 -15.562 1 85.12 220 TYR B O 1
ATOM 4386 N N . GLY B 1 221 ? -8.25 -23.953 -13.375 1 79.06 221 GLY B N 1
ATOM 4387 C CA . GLY B 1 221 ? -7.191 -22.953 -13.477 1 79.06 221 GLY B CA 1
ATOM 4388 C C . GLY B 1 221 ? -5.855 -23.453 -12.953 1 79.06 221 GLY B C 1
ATOM 4389 O O . GLY B 1 221 ? -5.738 -24.609 -12.539 1 79.06 221 GLY B O 1
ATOM 4390 N N . GLY B 1 222 ? -4.848 -22.438 -13.273 1 89 222 GLY B N 1
ATOM 4391 C CA . GLY B 1 222 ? -3.574 -22.891 -12.742 1 89 222 GLY B CA 1
ATOM 4392 C C . GLY B 1 222 ? -2.406 -22.016 -13.133 1 89 222 GLY B C 1
ATOM 4393 O O . GLY B 1 222 ? -1.246 -22.391 -12.961 1 89 222 GLY B O 1
ATOM 4394 N N . ASN B 1 223 ? -2.746 -20.812 -13.695 1 92.06 223 ASN B N 1
ATOM 4395 C CA . ASN B 1 223 ? -1.623 -19.938 -14.031 1 92.06 223 ASN B CA 1
ATOM 4396 C C . ASN B 1 223 ? -0.676 -19.766 -12.844 1 92.06 223 ASN B C 1
ATOM 4398 O O . ASN B 1 223 ? -1.119 -19.547 -11.719 1 92.06 223 ASN B O 1
ATOM 4402 N N . GLY B 1 224 ? 0.575 -19.906 -13.195 1 95.69 224 GLY B N 1
ATOM 4403 C CA . GLY B 1 224 ? 1.565 -19.984 -12.133 1 95.69 224 GLY B CA 1
ATOM 4404 C C . GLY B 1 224 ? 1.991 -18.609 -11.617 1 95.69 224 GLY B C 1
ATOM 4405 O O . GLY B 1 224 ? 2.568 -18.516 -10.539 1 95.69 224 GLY B O 1
ATOM 4406 N N . GLY B 1 225 ? 1.726 -17.547 -12.344 1 95.38 225 GLY B N 1
ATOM 4407 C CA . GLY B 1 225 ? 2.229 -16.219 -12 1 95.38 225 GLY B CA 1
ATOM 4408 C C . GLY B 1 225 ? 1.562 -15.633 -10.766 1 95.38 225 GLY B C 1
ATOM 4409 O O . GLY B 1 225 ? 2.141 -14.789 -10.086 1 95.38 225 GLY B O 1
ATOM 4410 N N . LEU B 1 226 ? 0.389 -16.109 -10.586 1 97.81 226 LEU B N 1
ATOM 4411 C CA . LEU B 1 226 ? -0.396 -15.844 -9.383 1 97.81 226 LEU B CA 1
ATOM 4412 C C . LEU B 1 226 ? -1.22 -17.062 -9 1 97.81 226 LEU B C 1
ATOM 4414 O O . LEU B 1 226 ? -2.297 -17.297 -9.555 1 97.81 226 LEU B O 1
ATOM 4418 N N . SER B 1 227 ? -0.698 -17.859 -8.023 1 98.62 227 SER B N 1
ATOM 4419 C CA . SER B 1 227 ? -1.33 -19.125 -7.715 1 98.62 227 SER B CA 1
ATOM 4420 C C . SER B 1 227 ? -1.151 -19.5 -6.246 1 98.62 227 SER B C 1
ATOM 4422 O O . SER B 1 227 ? -0.148 -19.141 -5.625 1 98.62 227 SER B O 1
ATOM 4424 N N . LEU B 1 228 ? -2.145 -20.109 -5.723 1 98.81 228 LEU B N 1
ATOM 4425 C CA . LEU B 1 228 ? -2.1 -20.719 -4.398 1 98.81 228 LEU B CA 1
ATOM 4426 C C . LEU B 1 228 ? -1.934 -22.234 -4.5 1 98.81 228 LEU B C 1
ATOM 4428 O O . LEU B 1 228 ? -2.639 -22.891 -5.27 1 98.81 228 LEU B O 1
ATOM 4432 N N . ARG B 1 229 ? -0.954 -22.719 -3.812 1 98.69 229 ARG B N 1
ATOM 4433 C CA . ARG B 1 229 ? -0.537 -24.109 -3.939 1 98.69 229 ARG B CA 1
ATOM 4434 C C . ARG B 1 229 ? -0.437 -24.781 -2.57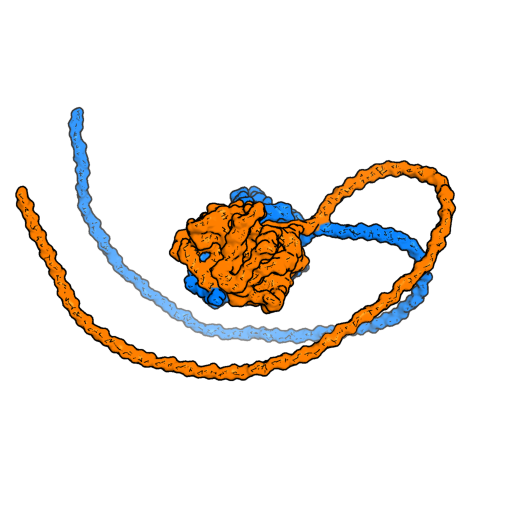 1 98.69 229 ARG B C 1
ATOM 4436 O O . ARG B 1 229 ? 0.003 -24.156 -1.602 1 98.69 229 ARG B O 1
ATOM 4443 N N . ARG B 1 230 ? -0.86 -26.031 -2.5 1 98.75 230 ARG B N 1
ATOM 4444 C CA . ARG B 1 230 ? -0.664 -26.844 -1.299 1 98.75 230 ARG B CA 1
ATOM 4445 C C . ARG B 1 230 ? 0.645 -27.609 -1.368 1 98.75 230 ARG B C 1
ATOM 4447 O O . ARG B 1 230 ? 0.804 -28.5 -2.217 1 98.75 230 ARG B O 1
ATOM 4454 N N . VAL B 1 231 ? 1.56 -27.359 -0.458 1 98.81 231 VAL B N 1
ATOM 4455 C CA . VAL B 1 231 ? 2.92 -27.891 -0.508 1 98.81 231 VAL B CA 1
ATOM 4456 C C . VAL B 1 231 ? 2.896 -29.406 -0.358 1 98.81 231 VAL B C 1
ATOM 4458 O O . VAL B 1 231 ? 3.541 -30.125 -1.127 1 98.81 231 VAL B O 1
ATOM 4461 N N . SER B 1 232 ? 2.113 -29.906 0.596 1 98.69 232 SER B N 1
ATOM 4462 C CA . SER B 1 232 ? 2.072 -31.344 0.847 1 98.69 232 SER B CA 1
ATOM 4463 C C . SER B 1 232 ? 1.562 -32.094 -0.372 1 98.69 232 SER B C 1
ATOM 4465 O O . SER B 1 232 ? 2.068 -33.188 -0.697 1 98.69 232 SER B O 1
ATOM 4467 N N . SER B 1 233 ? 0.567 -31.547 -1.093 1 98.62 233 SER B N 1
ATOM 4468 C CA . SER B 1 233 ? 0.036 -32.188 -2.293 1 98.62 233 SER B CA 1
ATOM 4469 C C . SER B 1 233 ? 1.071 -32.188 -3.412 1 98.62 233 SER B C 1
ATOM 4471 O O . SER B 1 233 ? 1.207 -33.188 -4.121 1 98.62 233 SER B O 1
ATOM 4473 N N . ILE B 1 234 ? 1.791 -31.109 -3.566 1 98.62 234 ILE B N 1
ATOM 4474 C CA . ILE B 1 234 ? 2.816 -31.031 -4.602 1 98.62 234 ILE B CA 1
ATOM 4475 C C . ILE B 1 234 ? 3.93 -32.031 -4.305 1 98.62 234 ILE B C 1
ATOM 4477 O O . ILE B 1 234 ? 4.395 -32.719 -5.207 1 98.62 234 ILE B O 1
ATOM 4481 N N . LEU B 1 235 ? 4.328 -32.125 -3.037 1 98.69 235 LEU B N 1
ATOM 4482 C CA . LEU B 1 235 ? 5.375 -33.062 -2.664 1 98.69 235 LEU B CA 1
ATOM 4483 C C . LEU B 1 235 ? 4.926 -34.5 -2.916 1 98.69 235 LEU B C 1
ATOM 4485 O O . LEU B 1 235 ? 5.711 -35.312 -3.377 1 98.69 235 LEU B O 1
ATOM 4489 N N . ARG B 1 236 ? 3.637 -34.844 -2.627 1 98.56 236 ARG B N 1
ATOM 4490 C CA . ARG B 1 236 ? 3.096 -36.188 -2.924 1 98.56 236 ARG B CA 1
ATOM 4491 C C . ARG B 1 236 ? 3.18 -36.469 -4.418 1 98.56 236 ARG B C 1
ATOM 4493 O O . ARG B 1 236 ? 3.541 -37.594 -4.812 1 98.56 236 ARG B O 1
ATOM 4500 N N . LEU B 1 237 ? 2.814 -35.5 -5.199 1 98.38 237 LEU B N 1
ATOM 4501 C CA . LEU B 1 237 ? 2.896 -35.656 -6.648 1 98.38 237 LEU B CA 1
ATOM 4502 C C . LEU B 1 237 ? 4.336 -35.875 -7.086 1 98.38 237 LEU B C 1
ATOM 4504 O O . LEU B 1 237 ? 4.613 -36.812 -7.859 1 98.38 237 LEU B O 1
ATOM 4508 N N . LEU B 1 238 ? 5.254 -35.062 -6.555 1 98.31 238 LEU B N 1
ATOM 4509 C CA . LEU B 1 238 ? 6.648 -35.094 -6.984 1 98.31 238 LEU B CA 1
ATOM 4510 C C . LEU B 1 238 ? 7.355 -36.344 -6.473 1 98.31 238 LEU B C 1
ATOM 4512 O O . LEU B 1 238 ? 8.438 -36.688 -6.949 1 98.31 238 LEU B O 1
ATOM 4516 N N . GLU B 1 239 ? 6.793 -37.031 -5.551 1 97.31 239 GLU B N 1
ATOM 4517 C CA . GLU B 1 239 ? 7.293 -38.312 -5.117 1 97.31 239 GLU B CA 1
ATOM 4518 C C . GLU B 1 239 ? 6.969 -39.406 -6.141 1 97.31 239 GLU B C 1
ATOM 4520 O O . GLU B 1 239 ? 7.723 -40.375 -6.289 1 97.31 239 GLU B O 1
ATOM 4525 N N . LYS B 1 240 ? 5.906 -39.219 -6.781 1 96.38 240 LYS B N 1
ATOM 4526 C CA . LYS B 1 240 ? 5.414 -40.25 -7.715 1 96.38 240 LYS B CA 1
ATOM 4527 C C . LYS B 1 240 ? 5.91 -39.969 -9.133 1 96.38 240 LYS B C 1
ATOM 4529 O O . LYS B 1 240 ? 6.105 -40.906 -9.914 1 96.38 240 LYS B O 1
ATOM 4534 N N . GLU B 1 241 ? 5.977 -38.656 -9.406 1 95.81 241 GLU B N 1
ATOM 4535 C CA . GLU B 1 241 ? 6.324 -38.25 -10.766 1 95.81 241 GLU B CA 1
ATOM 4536 C C . GLU B 1 241 ? 7.363 -37.125 -10.766 1 95.81 241 GLU B C 1
ATOM 4538 O O . GLU B 1 241 ? 7.492 -36.406 -9.781 1 95.81 241 GLU B O 1
ATOM 4543 N N . ARG B 1 242 ? 8.117 -37.031 -11.93 1 96.88 242 ARG B N 1
ATOM 4544 C CA . ARG B 1 242 ? 9.062 -35.938 -12.141 1 96.88 242 ARG B CA 1
ATOM 4545 C C . ARG B 1 242 ? 8.867 -35.312 -13.508 1 96.88 242 ARG B C 1
ATOM 4547 O O . ARG B 1 242 ? 8.641 -36 -14.5 1 96.88 242 ARG B O 1
ATOM 4554 N N . ARG B 1 243 ? 8.914 -34 -13.469 1 97.38 243 ARG B N 1
ATOM 4555 C CA . ARG B 1 243 ? 8.867 -33.281 -14.75 1 97.38 243 ARG B CA 1
ATOM 4556 C C . ARG B 1 243 ? 10.203 -33.406 -15.477 1 97.38 243 ARG B C 1
ATOM 4558 O O . ARG B 1 243 ? 11.258 -33.094 -14.906 1 97.38 243 ARG B O 1
ATOM 4565 N N . LYS B 1 244 ? 10.195 -33.812 -16.703 1 96.31 244 LYS B N 1
ATOM 4566 C CA . LYS B 1 244 ? 11.422 -33.875 -17.484 1 96.31 244 LYS B CA 1
ATOM 4567 C C . LYS B 1 244 ? 11.836 -32.531 -18.016 1 96.31 244 LYS B C 1
ATOM 4569 O O . LYS B 1 244 ? 10.984 -31.734 -18.453 1 96.31 244 LYS B O 1
ATOM 4574 N N . PRO B 1 245 ? 13.148 -32.312 -17.938 1 94.19 245 PRO B N 1
ATOM 4575 C CA . PRO B 1 245 ? 13.586 -31.062 -18.578 1 94.19 245 PRO B CA 1
ATOM 4576 C C . PRO B 1 245 ? 13.102 -30.938 -20.016 1 94.19 245 PRO B C 1
ATOM 4578 O O . PRO B 1 245 ? 13.164 -31.906 -20.781 1 94.19 245 PRO B O 1
ATOM 4581 N N . GLY B 1 246 ? 12.586 -29.797 -20.312 1 93.81 246 GLY B N 1
ATOM 4582 C CA . GLY B 1 246 ? 12.125 -29.578 -21.688 1 93.81 246 GLY B CA 1
ATOM 4583 C C . GLY B 1 246 ? 10.703 -30.062 -21.906 1 93.81 246 GLY B C 1
ATOM 4584 O O . GLY B 1 246 ? 10.211 -30.047 -23.047 1 93.81 246 GLY B O 1
ATOM 4585 N N . ASP B 1 247 ? 10.07 -30.531 -20.859 1 94.69 247 ASP B N 1
ATOM 4586 C CA . ASP B 1 247 ? 8.672 -30.938 -20.969 1 94.69 247 ASP B CA 1
ATOM 4587 C C . ASP B 1 247 ? 7.836 -29.828 -21.609 1 94.69 247 ASP B C 1
ATOM 4589 O O . ASP B 1 247 ? 8.055 -28.641 -21.328 1 94.69 247 ASP B O 1
ATOM 4593 N N . GLY B 1 248 ? 6.957 -30.172 -22.516 1 93.12 248 GLY B N 1
ATOM 4594 C CA . GLY B 1 248 ? 6.094 -29.219 -23.188 1 93.12 248 GLY B CA 1
ATOM 4595 C C . GLY B 1 248 ? 5.223 -28.422 -22.219 1 93.12 248 GLY B C 1
ATOM 4596 O O . GLY B 1 248 ? 4.855 -27.281 -22.5 1 93.12 248 GLY B O 1
ATOM 4597 N N . ALA B 1 249 ? 4.875 -29.062 -21.141 1 94.81 249 ALA B N 1
ATOM 4598 C CA . ALA B 1 249 ? 4.105 -28.375 -20.109 1 94.81 249 ALA B CA 1
ATOM 4599 C C . ALA B 1 249 ? 5.023 -27.656 -19.125 1 94.81 249 ALA B C 1
ATOM 4601 O O . ALA B 1 249 ? 5.902 -28.281 -18.516 1 94.81 249 ALA B O 1
ATOM 4602 N N . LEU B 1 250 ? 4.82 -26.391 -19 1 95.19 250 LEU B N 1
ATOM 4603 C CA . LEU B 1 250 ? 5.559 -25.641 -17.984 1 95.19 250 LEU B CA 1
ATOM 4604 C C . LEU B 1 250 ? 5.09 -26.016 -16.578 1 95.19 250 LEU B C 1
ATOM 4606 O O . LEU B 1 250 ? 4.141 -26.781 -16.422 1 95.19 250 LEU B O 1
ATOM 4610 N N . GLU B 1 251 ? 5.77 -25.484 -15.562 1 97.06 251 GLU B N 1
ATOM 4611 C CA . GLU B 1 251 ? 5.594 -25.938 -14.188 1 97.06 251 GLU B CA 1
ATOM 4612 C C . GLU B 1 251 ? 4.129 -25.859 -13.758 1 97.06 251 GLU B C 1
ATOM 4614 O O . GLU B 1 251 ? 3.613 -26.781 -13.109 1 97.06 251 GLU B O 1
ATOM 4619 N N . ASP B 1 252 ? 3.398 -24.75 -14.117 1 96.25 252 ASP B N 1
ATOM 4620 C CA . ASP B 1 252 ? 2.029 -24.562 -13.648 1 96.25 252 ASP B CA 1
ATOM 4621 C C . ASP B 1 252 ? 1.085 -25.578 -14.305 1 96.25 252 ASP B C 1
ATOM 4623 O O . ASP B 1 252 ? 0.295 -26.234 -13.617 1 96.25 252 ASP B O 1
ATOM 4627 N N . LEU B 1 253 ? 1.239 -25.75 -15.633 1 95.25 253 LEU B N 1
ATOM 4628 C CA . LEU B 1 253 ? 0.429 -26.734 -16.344 1 95.25 253 LEU B CA 1
ATOM 4629 C C . LEU B 1 253 ? 0.765 -28.156 -15.875 1 95.25 253 LEU B C 1
ATOM 4631 O O . LEU B 1 253 ? -0.133 -28.969 -15.641 1 95.25 253 LEU B O 1
ATOM 4635 N N . TRP B 1 254 ? 2.014 -28.469 -15.75 1 97.5 254 TRP B N 1
ATOM 4636 C CA . TRP B 1 254 ? 2.461 -29.797 -15.344 1 97.5 254 TRP B CA 1
ATOM 4637 C C . TRP B 1 254 ? 1.954 -30.141 -13.945 1 97.5 254 TRP B C 1
ATOM 4639 O O . TRP B 1 254 ? 1.403 -31.219 -13.727 1 97.5 254 TRP B O 1
ATOM 4649 N N . LEU B 1 255 ? 2.105 -29.219 -13.016 1 98.06 255 LEU B N 1
ATOM 4650 C CA . LEU B 1 255 ? 1.677 -29.438 -11.633 1 98.06 255 LEU B CA 1
ATOM 4651 C C . LEU B 1 255 ? 0.158 -29.547 -11.547 1 98.06 255 LEU B C 1
ATOM 4653 O O . LEU B 1 255 ? -0.37 -30.438 -10.883 1 98.06 255 LEU B O 1
ATOM 4657 N N . SER B 1 256 ? -0.544 -28.641 -12.18 1 96.44 256 SER B N 1
ATOM 4658 C CA . SER B 1 256 ? -2.002 -28.641 -12.117 1 96.44 256 SER B CA 1
ATOM 4659 C C . SER B 1 256 ? -2.58 -29.938 -12.68 1 96.44 256 SER B C 1
ATOM 4661 O O . SER B 1 256 ? -3.486 -30.516 -12.086 1 96.44 256 SER B O 1
ATOM 4663 N N . ASN B 1 257 ? -2.057 -30.391 -13.844 1 95.5 257 ASN B N 1
ATOM 4664 C CA . ASN B 1 257 ? -2.506 -31.641 -14.438 1 95.5 257 ASN B CA 1
ATOM 4665 C C . ASN B 1 257 ? -2.209 -32.844 -13.523 1 95.5 257 ASN B C 1
ATOM 4667 O O . ASN B 1 257 ? -3.053 -33.719 -13.352 1 95.5 257 ASN B O 1
ATOM 4671 N N . GLY B 1 258 ? -1.017 -32.844 -12.977 1 97.06 258 GLY B N 1
ATOM 4672 C CA . GLY B 1 258 ? -0.635 -33.906 -12.07 1 97.06 258 GLY B CA 1
ATOM 4673 C C . GLY B 1 258 ? -1.49 -33.969 -10.812 1 97.06 258 GLY B C 1
ATOM 4674 O O . GLY B 1 258 ? -1.921 -35.031 -10.391 1 97.06 258 GLY B O 1
ATOM 4675 N N . LEU B 1 259 ? -1.738 -32.812 -10.219 1 97.62 259 LEU B N 1
ATOM 4676 C CA . LEU B 1 259 ? -2.541 -32.75 -9 1 97.62 259 LEU B CA 1
ATOM 4677 C C . LEU B 1 259 ? -3.99 -33.125 -9.281 1 97.62 259 LEU B C 1
ATOM 4679 O O . LEU B 1 259 ? -4.641 -33.75 -8.445 1 97.62 259 LEU B O 1
ATOM 4683 N N . ASN B 1 260 ? -4.438 -32.719 -10.414 1 95.12 260 ASN B N 1
ATOM 4684 C CA . ASN B 1 260 ? -5.809 -33.031 -10.781 1 95.12 260 ASN B CA 1
ATOM 4685 C C . ASN B 1 260 ? -6.02 -34.562 -10.844 1 95.12 260 ASN B C 1
ATOM 4687 O O . ASN B 1 260 ? -7.125 -35.031 -10.586 1 95.12 260 ASN B O 1
ATOM 4691 N N . LYS B 1 261 ? -5.039 -35.344 -11.164 1 95.5 261 LYS B N 1
ATOM 4692 C CA . LYS B 1 261 ? -5.121 -36.781 -11.289 1 95.5 261 LYS B CA 1
ATOM 4693 C C . LYS B 1 261 ? -4.805 -37.469 -9.969 1 95.5 261 LYS B C 1
ATOM 4695 O O . LYS B 1 261 ? -5.051 -38.688 -9.805 1 95.5 261 LYS B O 1
ATOM 4700 N N . LEU B 1 262 ? -4.285 -36.719 -9.102 1 96.31 262 LEU B N 1
ATOM 4701 C CA . LEU B 1 262 ? -3.842 -37.281 -7.832 1 96.31 262 LEU B CA 1
ATOM 4702 C C . LEU B 1 262 ? -5.016 -37.469 -6.879 1 96.31 262 LEU B C 1
ATOM 4704 O O . LEU B 1 262 ? -5.773 -36.5 -6.637 1 96.31 262 LEU B O 1
ATOM 4708 N N . GLU B 1 263 ? -5.121 -38.594 -6.289 1 95.44 263 GLU B N 1
ATOM 4709 C CA . GLU B 1 263 ? -6.211 -38.906 -5.367 1 95.44 263 GLU B CA 1
ATOM 4710 C C . GLU B 1 263 ? -6.137 -38.031 -4.121 1 95.44 263 GLU B C 1
ATOM 4712 O O . GLU B 1 263 ? -5.055 -37.781 -3.576 1 95.44 263 GLU B O 1
ATOM 4717 N N . GLY B 1 264 ? -7.258 -37.469 -3.766 1 96.5 264 GLY B N 1
ATOM 4718 C CA . GLY B 1 264 ? -7.344 -36.719 -2.516 1 96.5 264 GLY B CA 1
ATOM 4719 C C . GLY B 1 264 ? -7.082 -35.25 -2.68 1 96.5 264 GLY B C 1
ATOM 4720 O O . GLY B 1 264 ? -7.102 -34.5 -1.704 1 96.5 264 GLY B O 1
ATOM 4721 N N . THR B 1 265 ? -6.785 -34.875 -3.896 1 96.75 265 THR B N 1
ATOM 4722 C CA . THR B 1 265 ? -6.539 -33.469 -4.133 1 96.75 265 THR B CA 1
ATOM 4723 C C . THR B 1 265 ? -7.82 -32.75 -4.551 1 96.75 265 THR B C 1
ATOM 4725 O O . THR B 1 265 ? -8.711 -33.344 -5.152 1 96.75 265 THR B O 1
ATOM 4728 N N . LYS B 1 266 ? -7.953 -31.516 -4.164 1 97.25 266 LYS B N 1
ATOM 4729 C CA . LYS B 1 266 ? -9.086 -30.656 -4.512 1 97.25 266 LYS B CA 1
ATOM 4730 C C . LYS B 1 266 ? -8.641 -29.5 -5.398 1 97.25 266 LYS B C 1
ATOM 4732 O O . LYS B 1 266 ? -8.016 -28.547 -4.922 1 97.25 266 LYS B O 1
ATOM 4737 N N . MET B 1 267 ? -9.055 -29.578 -6.68 1 96.56 267 MET B N 1
ATOM 4738 C CA . MET B 1 267 ? -8.75 -28.516 -7.637 1 96.56 267 MET B CA 1
ATOM 4739 C C . MET B 1 267 ? -9.922 -27.547 -7.777 1 96.56 267 MET B C 1
ATOM 4741 O O . MET B 1 267 ? -11.078 -27.969 -7.734 1 96.56 267 MET B O 1
ATOM 4745 N N . ALA B 1 268 ? -9.602 -26.312 -7.902 1 96.62 268 ALA B N 1
ATOM 4746 C CA . ALA B 1 268 ? -10.656 -25.359 -8.234 1 96.62 268 ALA B CA 1
ATOM 4747 C C . ALA B 1 268 ? -11.062 -25.469 -9.703 1 96.62 268 ALA B C 1
ATOM 4749 O O . ALA B 1 268 ? -10.203 -25.609 -10.578 1 96.62 268 ALA B O 1
ATOM 4750 N N . ASN B 1 269 ? -12.344 -25.453 -9.969 1 95.69 269 ASN B N 1
ATOM 4751 C CA . ASN B 1 269 ? -12.766 -25.438 -11.367 1 95.69 269 ASN B CA 1
ATOM 4752 C C . ASN B 1 269 ? -12.594 -24.047 -11.984 1 95.69 269 ASN B C 1
ATOM 4754 O O . ASN B 1 269 ? -12.234 -23.094 -11.289 1 95.69 269 ASN B O 1
ATOM 4758 N N . ALA B 1 270 ? -12.844 -23.953 -13.219 1 95.69 270 ALA B N 1
ATOM 4759 C CA . ALA B 1 270 ? -12.578 -22.734 -13.961 1 95.69 270 ALA B CA 1
ATOM 4760 C C . ALA B 1 270 ? -13.43 -21.578 -13.438 1 95.69 270 ALA B C 1
ATOM 4762 O O . ALA B 1 270 ? -12.977 -20.438 -13.383 1 95.69 270 ALA B O 1
ATOM 4763 N N . ALA B 1 271 ? -14.68 -21.859 -13.062 1 96.12 271 ALA B N 1
ATOM 4764 C CA . ALA B 1 271 ? -15.602 -20.828 -12.586 1 96.12 271 ALA B CA 1
ATOM 4765 C C . ALA B 1 271 ? -15.094 -20.188 -11.297 1 96.12 271 ALA B C 1
ATOM 4767 O O . ALA B 1 271 ? -15.211 -18.969 -11.117 1 96.12 271 ALA B O 1
ATOM 4768 N N . VAL B 1 272 ? -14.516 -20.969 -10.477 1 97.69 272 VAL B N 1
ATOM 4769 C CA . VAL B 1 272 ? -13.953 -20.469 -9.227 1 97.69 272 VAL B CA 1
ATOM 4770 C C . VAL B 1 272 ? -12.586 -19.828 -9.492 1 97.69 272 VAL B C 1
ATOM 4772 O O . VAL B 1 272 ? -12.266 -18.781 -8.938 1 97.69 272 VAL B O 1
ATOM 4775 N N . SER B 1 273 ? -11.82 -20.438 -10.344 1 98.06 273 SER B N 1
ATOM 4776 C CA . SER B 1 273 ? -10.453 -20.016 -10.625 1 98.06 273 SER B CA 1
ATOM 4777 C C . SER B 1 273 ? -10.414 -18.578 -11.133 1 98.06 273 SER B C 1
ATOM 4779 O O . SER B 1 273 ? -9.523 -17.812 -10.781 1 98.06 273 SER B O 1
ATOM 4781 N N . LYS B 1 274 ? -11.43 -18.188 -11.969 1 97.38 274 LYS B N 1
ATOM 4782 C CA . LYS B 1 274 ? -11.422 -16.828 -12.516 1 97.38 274 LYS B CA 1
ATOM 4783 C C . LYS B 1 274 ? -11.781 -15.805 -11.453 1 97.38 274 LYS B C 1
ATOM 4785 O O . LYS B 1 274 ? -11.539 -14.609 -11.625 1 97.38 274 LYS B O 1
ATOM 4790 N N . THR B 1 275 ? -12.375 -16.219 -10.297 1 98.12 275 THR B N 1
ATOM 4791 C CA . THR B 1 275 ? -12.648 -15.312 -9.188 1 98.12 275 THR B CA 1
ATOM 4792 C C . THR B 1 275 ? -11.398 -15.117 -8.328 1 98.12 275 THR B C 1
ATOM 4794 O O . THR B 1 275 ? -11.297 -14.141 -7.586 1 98.12 275 THR B O 1
ATOM 4797 N N . PHE B 1 276 ? -10.469 -16.109 -8.43 1 98.5 276 PHE B N 1
ATOM 4798 C CA . PHE B 1 276 ? -9.18 -15.977 -7.75 1 98.5 276 PHE B CA 1
ATOM 4799 C C . PHE B 1 276 ? -8.273 -15 -8.492 1 98.5 276 PHE B C 1
ATOM 4801 O O . PHE B 1 276 ? -7.766 -14.047 -7.902 1 98.5 276 PHE B O 1
ATOM 4808 N N . SER B 1 277 ? -8.141 -15.203 -9.789 1 97.56 277 SER B N 1
ATOM 4809 C CA . SER B 1 277 ? -7.297 -14.312 -10.57 1 97.56 277 SER B CA 1
ATOM 4810 C C . SER B 1 277 ? -7.738 -14.273 -12.031 1 97.56 277 SER B C 1
ATOM 4812 O O . SER B 1 277 ? -8.25 -15.266 -12.555 1 97.56 277 SER B O 1
ATOM 4814 N N . VAL B 1 278 ? -7.516 -13.125 -12.664 1 96.5 278 VAL B N 1
ATOM 4815 C CA . VAL B 1 278 ? -7.762 -12.945 -14.086 1 96.5 278 VAL B CA 1
ATOM 4816 C C . VAL B 1 278 ? -6.43 -12.828 -14.828 1 96.5 278 VAL B C 1
ATOM 4818 O O . VAL B 1 278 ? -5.535 -12.094 -14.398 1 96.5 278 VAL B O 1
ATOM 4821 N N . GLU B 1 279 ? -6.254 -13.555 -15.828 1 94.06 279 GLU B N 1
ATOM 4822 C CA . GLU B 1 279 ? -5.168 -13.391 -16.781 1 94.06 279 GLU B CA 1
ATOM 4823 C C . GLU B 1 279 ? -5.703 -13.266 -18.219 1 94.06 279 GLU B C 1
ATOM 4825 O O . GLU B 1 279 ? -5.633 -12.195 -18.812 1 94.06 279 GLU B O 1
ATOM 4830 N N . SER B 1 280 ? -6.418 -14.312 -18.703 1 92.44 280 SER B N 1
ATOM 4831 C CA . SER B 1 280 ? -6.98 -14.297 -20.047 1 92.44 280 SER B CA 1
ATOM 4832 C C . SER B 1 280 ? -8.484 -14.547 -20.031 1 92.44 280 SER B C 1
ATOM 4834 O O . SER B 1 280 ? -9.156 -14.43 -21.047 1 92.44 280 SER B O 1
ATOM 4836 N N . VAL B 1 281 ? -8.977 -14.898 -18.875 1 94.88 281 VAL B N 1
ATOM 4837 C CA . VAL B 1 281 ? -10.398 -15.141 -18.703 1 94.88 281 VAL B CA 1
ATOM 4838 C C . VAL B 1 281 ? -10.984 -14.141 -17.703 1 94.88 281 VAL B C 1
ATOM 4840 O O . VAL B 1 281 ? -10.531 -14.062 -16.562 1 94.88 281 VAL B O 1
ATOM 4843 N N . TRP B 1 282 ? -12.039 -13.531 -18.078 1 96 282 TRP B N 1
ATOM 4844 C CA . TRP B 1 282 ? -12.578 -12.359 -17.391 1 96 282 TRP B CA 1
ATOM 4845 C C . TRP B 1 282 ? -13.383 -12.766 -16.172 1 96 282 TRP B C 1
ATOM 4847 O O . TRP B 1 282 ? -14.086 -13.773 -16.172 1 96 282 TRP B O 1
ATOM 4857 N N . ASP B 1 283 ? -13.266 -12.047 -15.141 1 97.56 283 ASP B N 1
ATOM 4858 C CA . ASP B 1 283 ? -14.172 -11.961 -14 1 97.56 283 ASP B CA 1
ATOM 4859 C C . ASP B 1 283 ? -14.336 -10.516 -13.539 1 97.56 283 ASP B C 1
ATOM 4861 O O . ASP B 1 283 ? -13.367 -9.742 -13.539 1 97.56 283 ASP B O 1
ATOM 4865 N N . GLU B 1 284 ? -15.469 -10.156 -13.078 1 97.25 284 GLU B N 1
ATOM 4866 C CA . GLU B 1 284 ? -15.773 -8.773 -12.719 1 97.25 284 GLU B CA 1
ATOM 4867 C C . GLU B 1 284 ? -15.125 -8.391 -11.398 1 97.25 284 GLU B C 1
ATOM 4869 O O . GLU B 1 284 ? -14.852 -7.215 -11.148 1 97.25 284 GLU B O 1
ATOM 4874 N N . ALA B 1 285 ? -14.906 -9.406 -10.555 1 98 285 ALA B N 1
ATOM 4875 C CA . ALA B 1 285 ? -14.438 -9.078 -9.211 1 98 285 ALA B CA 1
ATOM 4876 C C . ALA B 1 285 ? -13.445 -10.125 -8.703 1 98 285 ALA B C 1
ATOM 4878 O O . ALA B 1 285 ? -13.633 -10.695 -7.633 1 98 285 ALA B O 1
ATOM 4879 N N . PRO B 1 286 ? -12.352 -10.328 -9.461 1 98.5 286 PRO B N 1
ATOM 4880 C CA . PRO B 1 286 ? -11.352 -11.297 -8.992 1 98.5 286 PRO B CA 1
ATOM 4881 C C . PRO B 1 286 ? -10.586 -10.812 -7.766 1 98.5 286 PRO B C 1
ATOM 4883 O O . PRO B 1 286 ? -10.602 -9.617 -7.457 1 98.5 286 PRO B O 1
ATOM 4886 N N . LEU B 1 287 ? -9.961 -11.766 -7.098 1 98.62 287 LEU B N 1
ATOM 4887 C CA . LEU B 1 287 ? -9.07 -11.406 -6 1 98.62 287 LEU B CA 1
ATOM 4888 C C . LEU B 1 287 ? -7.84 -10.664 -6.516 1 98.62 287 LEU B C 1
ATOM 4890 O O . LEU B 1 287 ? -7.34 -9.742 -5.855 1 98.62 287 LEU B O 1
ATOM 4894 N N . GLY B 1 288 ? -7.402 -11.094 -7.684 1 98.12 288 GLY B N 1
ATOM 4895 C CA . GLY B 1 288 ? -6.223 -10.438 -8.227 1 98.12 288 GLY B CA 1
ATOM 4896 C C . GLY B 1 288 ? -6.09 -10.594 -9.727 1 98.12 288 GLY B C 1
ATOM 4897 O O . GLY B 1 288 ? -6.953 -11.188 -10.375 1 98.12 288 GLY B O 1
ATOM 4898 N N . TYR B 1 289 ? -5.035 -10 -10.258 1 96.38 289 TYR B N 1
ATOM 4899 C CA . TYR B 1 289 ? -4.715 -10.055 -11.68 1 96.38 289 TYR B CA 1
ATOM 4900 C C . TYR B 1 289 ? -3.281 -10.523 -11.898 1 96.38 289 TYR B C 1
ATOM 4902 O O . TYR B 1 289 ? -2.369 -10.117 -11.18 1 96.38 289 TYR B O 1
ATOM 4910 N N . HIS B 1 290 ? -3.082 -11.414 -12.727 1 95.81 290 HIS B N 1
ATOM 4911 C CA . HIS B 1 290 ? -1.8 -11.641 -13.383 1 95.81 290 HIS B CA 1
ATOM 4912 C C . HIS B 1 290 ? -1.731 -10.898 -14.719 1 95.81 290 HIS B C 1
ATOM 4914 O O . HIS B 1 290 ? -2.221 -11.398 -15.734 1 95.81 290 HIS B O 1
ATOM 4920 N N . ILE B 1 291 ? -1.109 -9.828 -14.789 1 88.5 291 ILE B N 1
ATOM 4921 C CA . ILE B 1 291 ? -1.216 -8.812 -15.82 1 88.5 291 ILE B CA 1
ATOM 4922 C C . ILE B 1 291 ? -0.465 -9.266 -17.078 1 88.5 291 ILE B C 1
ATOM 4924 O O . ILE B 1 291 ? -0.911 -9.023 -18.203 1 88.5 291 ILE B O 1
ATOM 4928 N N . GLY B 1 292 ? 0.553 -10.023 -17.047 1 74.62 292 GLY B N 1
ATOM 4929 C CA . GLY B 1 292 ? 1.352 -10.445 -18.188 1 74.62 292 GLY B CA 1
ATOM 4930 C C . GLY B 1 292 ? 2.258 -9.352 -18.719 1 74.62 292 GLY B C 1
ATOM 4931 O O . GLY B 1 292 ? 2.482 -9.258 -19.922 1 74.62 292 GLY B O 1
ATOM 4932 N N . TRP B 1 293 ? 2.701 -8.367 -18.047 1 54.94 293 TRP B N 1
ATOM 4933 C CA . TRP B 1 293 ? 3.377 -7.156 -18.5 1 54.94 293 TRP B CA 1
ATOM 4934 C C . TRP B 1 293 ? 4.793 -7.469 -18.969 1 54.94 293 TRP B C 1
ATOM 4936 O O . TRP B 1 293 ? 5.277 -6.879 -19.938 1 54.94 293 TRP B O 1
ATOM 4946 N N . LEU B 1 294 ? 5.297 -8.375 -18.375 1 48.81 294 LEU B N 1
ATOM 4947 C CA . LEU B 1 294 ? 6.691 -8.641 -18.703 1 48.81 294 LEU B CA 1
ATOM 4948 C C . LEU B 1 294 ? 6.801 -9.562 -19.922 1 48.81 294 LEU B C 1
ATOM 4950 O O . LEU B 1 294 ? 7.473 -10.594 -19.859 1 48.81 294 LEU B O 1
ATOM 4954 N N . GLY B 1 295 ? 5.906 -9.195 -21.047 1 45.69 295 GLY B N 1
ATOM 4955 C CA . GLY B 1 295 ? 6.133 -9.875 -22.312 1 45.69 295 GLY B CA 1
ATOM 4956 C C . GLY B 1 295 ? 4.875 -10.5 -22.891 1 45.69 295 GLY B C 1
ATOM 4957 O O . GLY B 1 295 ? 4.844 -10.875 -24.062 1 45.69 295 GLY B O 1
ATOM 4958 N N . VAL B 1 296 ? 3.914 -10.688 -22.031 1 58.16 296 VAL B N 1
ATOM 4959 C CA . VAL B 1 296 ? 2.709 -11.281 -22.594 1 58.16 296 VAL B CA 1
ATOM 4960 C C . VAL B 1 296 ? 1.541 -10.305 -22.453 1 58.16 296 VAL B C 1
ATOM 4962 O O . VAL B 1 296 ? 1.298 -9.766 -21.375 1 58.16 296 VAL B O 1
ATOM 4965 N N . HIS B 1 297 ? 1.088 -9.977 -23.578 1 65.12 297 HIS B N 1
ATOM 4966 C CA . HIS B 1 297 ? -0.087 -9.117 -23.656 1 65.12 297 HIS B CA 1
ATOM 4967 C C . HIS B 1 297 ? -1.361 -9.938 -23.812 1 65.12 297 HIS B C 1
ATOM 4969 O O . HIS B 1 297 ? -1.56 -10.594 -24.844 1 65.12 297 HIS B O 1
ATOM 4975 N N . HIS B 1 298 ? -2.078 -9.984 -22.797 1 80.38 298 HIS B N 1
ATOM 4976 C CA . HIS B 1 298 ? -3.352 -10.688 -22.875 1 80.38 298 HIS B CA 1
ATOM 4977 C C . HIS B 1 298 ? -4.434 -9.805 -23.484 1 80.38 298 HIS B C 1
ATOM 4979 O O . HIS B 1 298 ? -5.199 -9.172 -22.75 1 80.38 298 HIS B O 1
ATOM 4985 N N . GLU B 1 299 ? -4.52 -9.883 -24.797 1 79.69 299 GLU B N 1
ATOM 4986 C CA . GLU B 1 299 ? -5.398 -9.008 -25.562 1 79.69 299 GLU B CA 1
ATOM 4987 C C . GLU B 1 299 ? -6.855 -9.188 -25.156 1 79.69 299 GLU B C 1
ATOM 4989 O O . GLU B 1 299 ? -7.652 -8.25 -25.234 1 79.69 299 GLU B O 1
ATOM 4994 N N . GLN B 1 300 ? -7.129 -10.344 -24.703 1 86.12 300 GLN B N 1
ATOM 4995 C CA . GLN B 1 300 ? -8.5 -10.664 -24.312 1 86.12 300 GLN B CA 1
ATOM 4996 C C . GLN B 1 300 ? -8.992 -9.75 -23.203 1 86.12 300 GLN B C 1
ATOM 4998 O O . GLN B 1 300 ? -10.195 -9.578 -23.016 1 86.12 300 GLN B O 1
ATOM 5003 N N . ILE B 1 301 ? -8.008 -9.203 -22.5 1 89.25 301 ILE B N 1
ATOM 5004 C CA . ILE B 1 301 ? -8.352 -8.383 -21.344 1 89.25 301 ILE B CA 1
ATOM 5005 C C . ILE B 1 301 ? -7.992 -6.926 -21.625 1 89.25 301 ILE B C 1
ATOM 5007 O O . ILE B 1 301 ? -8.844 -6.039 -21.531 1 89.25 301 ILE B O 1
ATOM 5011 N N . TRP B 1 302 ? -6.824 -6.688 -22.125 1 85.44 302 TRP B N 1
ATOM 5012 C CA . TRP B 1 302 ? -6.227 -5.359 -22.094 1 85.44 302 TRP B CA 1
ATOM 5013 C C . TRP B 1 302 ? -6.523 -4.59 -23.375 1 85.44 302 TRP B C 1
ATOM 5015 O O . TRP B 1 302 ? -6.277 -3.385 -23.453 1 85.44 302 TRP B O 1
ATOM 5025 N N . ASP B 1 303 ? -7.098 -5.344 -24.406 1 86.06 303 ASP B N 1
ATOM 5026 C CA . ASP B 1 303 ? -7.492 -4.656 -25.641 1 86.06 303 ASP B CA 1
ATOM 5027 C C . ASP B 1 303 ? -8.984 -4.34 -25.641 1 86.06 303 ASP B C 1
ATOM 5029 O O . ASP B 1 303 ? -9.531 -3.881 -26.641 1 86.06 303 ASP B O 1
ATOM 5033 N N . LYS B 1 304 ? -9.664 -4.609 -24.656 1 90.25 304 LYS B N 1
ATOM 5034 C CA . LYS B 1 304 ? -11.07 -4.266 -24.469 1 90.25 304 LYS B CA 1
ATOM 5035 C C . LYS B 1 304 ? -11.227 -3.053 -23.562 1 90.25 304 LYS B C 1
ATOM 5037 O O . LYS B 1 304 ? -11.094 -3.168 -22.344 1 90.25 304 LYS B O 1
ATOM 5042 N N . PRO B 1 305 ? -11.578 -1.995 -24.094 1 87.44 305 PRO B N 1
ATOM 5043 C CA . PRO B 1 305 ? -11.648 -0.751 -23.328 1 87.44 305 PRO B CA 1
ATOM 5044 C C . PRO B 1 305 ? -12.562 -0.861 -22.109 1 87.44 305 PRO B C 1
ATOM 5046 O O . PRO B 1 305 ? -12.281 -0.274 -21.062 1 87.44 305 PRO B O 1
ATOM 5049 N N . GLU B 1 306 ? -13.641 -1.588 -22.281 1 92 306 GLU B N 1
ATOM 5050 C CA . GLU B 1 306 ? -14.57 -1.739 -21.172 1 92 306 GLU B CA 1
ATOM 5051 C C . GLU B 1 306 ? -13.922 -2.479 -20 1 92 306 GLU B C 1
ATOM 5053 O O . GLU B 1 306 ? -14.156 -2.146 -18.844 1 92 306 GLU B O 1
ATOM 5058 N N . TYR B 1 307 ? -13.094 -3.504 -20.312 1 92.44 307 TYR B N 1
ATOM 5059 C CA . TYR B 1 307 ? -12.375 -4.234 -19.281 1 92.44 307 TYR B CA 1
ATOM 5060 C C . TYR B 1 307 ? -11.312 -3.357 -18.625 1 92.44 307 TYR B C 1
ATOM 5062 O O . TYR B 1 307 ? -11.188 -3.33 -17.406 1 92.44 307 TYR B O 1
ATOM 5070 N N . VAL B 1 308 ? -10.641 -2.637 -19.438 1 88.38 308 VAL B N 1
ATOM 5071 C CA . VAL B 1 308 ? -9.578 -1.771 -18.922 1 88.38 308 VAL B CA 1
ATOM 5072 C C . VAL B 1 308 ? -10.172 -0.72 -18 1 88.38 308 VAL B C 1
ATOM 5074 O O . VAL B 1 308 ? -9.672 -0.505 -16.891 1 88.38 308 VAL B O 1
ATOM 5077 N N . SER B 1 309 ? -11.25 -0.088 -18.422 1 88.44 309 SER B N 1
ATOM 5078 C CA . SER B 1 309 ? -11.914 0.914 -17.594 1 88.44 309 SER B CA 1
ATOM 5079 C C . SER B 1 309 ? -12.391 0.317 -16.281 1 88.44 309 SER B C 1
ATOM 5081 O O . SER B 1 309 ? -12.211 0.924 -15.219 1 88.44 309 SER B O 1
ATOM 5083 N N . HIS B 1 310 ? -12.984 -0.847 -16.375 1 93.88 310 HIS B N 1
ATOM 5084 C CA . HIS B 1 310 ? -13.438 -1.529 -15.164 1 93.88 310 HIS B CA 1
ATOM 5085 C C . HIS B 1 310 ? -12.266 -1.83 -14.227 1 93.88 310 HIS B C 1
ATOM 5087 O O . HIS B 1 310 ? -12.352 -1.584 -13.023 1 93.88 310 HIS B O 1
ATOM 5093 N N . ILE B 1 311 ? -11.148 -2.324 -14.734 1 92.75 311 ILE B N 1
ATOM 5094 C CA . ILE B 1 311 ? -9.984 -2.699 -13.945 1 92.75 311 ILE B CA 1
ATOM 5095 C C . ILE B 1 311 ? -9.414 -1.464 -13.25 1 92.75 311 ILE B C 1
ATOM 5097 O O . ILE B 1 311 ? -9.109 -1.498 -12.055 1 92.75 311 ILE B O 1
ATOM 5101 N N . MET B 1 312 ? -9.375 -0.34 -13.922 1 87.69 312 MET B N 1
ATOM 5102 C CA . MET B 1 312 ? -8.805 0.887 -13.375 1 87.69 312 MET B CA 1
ATOM 5103 C C . MET B 1 312 ? -9.609 1.386 -12.188 1 87.69 312 MET B C 1
ATOM 5105 O O . MET B 1 312 ? -9.062 2.002 -11.273 1 87.69 312 MET B O 1
ATOM 5109 N N . THR B 1 313 ? -10.836 1.066 -12.18 1 88.88 313 THR B N 1
ATOM 5110 C CA . THR B 1 313 ? -11.711 1.493 -11.102 1 88.88 313 THR B CA 1
ATOM 5111 C C . THR B 1 313 ? -11.734 0.456 -9.977 1 88.88 313 THR B C 1
ATOM 5113 O O . THR B 1 313 ? -11.625 0.803 -8.805 1 88.88 313 THR B O 1
ATOM 5116 N N . TYR B 1 314 ? -11.812 -0.779 -10.336 1 93.94 314 TYR B N 1
ATOM 5117 C CA . TYR B 1 314 ? -11.977 -1.885 -9.398 1 93.94 314 TYR B CA 1
ATOM 5118 C C . TYR B 1 314 ? -10.656 -2.211 -8.703 1 93.94 314 TYR B C 1
ATOM 5120 O O . TYR B 1 314 ? -10.641 -2.516 -7.512 1 93.94 314 TYR B O 1
ATOM 5128 N N . CYS B 1 315 ? -9.57 -2.129 -9.461 1 94.44 315 CYS B N 1
ATOM 5129 C CA . CYS B 1 315 ? -8.25 -2.523 -8.984 1 94.44 315 CYS B CA 1
ATOM 5130 C C . CYS B 1 315 ? -7.184 -1.534 -9.453 1 94.44 315 CYS B C 1
ATOM 5132 O O . CYS B 1 315 ? -6.281 -1.896 -10.203 1 94.44 315 CYS B O 1
ATOM 5134 N N . PRO B 1 316 ? -7.281 -0.371 -8.891 1 90.06 316 PRO B N 1
ATOM 5135 C CA . PRO B 1 316 ? -6.305 0.635 -9.32 1 90.06 316 PRO B CA 1
ATOM 5136 C C . PRO B 1 316 ? -4.867 0.237 -9 1 90.06 316 PRO B C 1
ATOM 5138 O O . PRO B 1 316 ? -3.926 0.802 -9.562 1 90.06 316 PRO B O 1
ATOM 5141 N N . GLU B 1 317 ? -4.684 -0.779 -8.195 1 92.25 317 GLU B N 1
ATOM 5142 C CA . GLU B 1 317 ? -3.359 -1.261 -7.816 1 92.25 317 GLU B CA 1
ATOM 5143 C C . GLU B 1 317 ? -2.58 -1.75 -9.031 1 92.25 317 GLU B C 1
ATOM 5145 O O . GLU B 1 317 ? -1.35 -1.815 -9.008 1 92.25 317 GLU B O 1
ATOM 5150 N N . VAL B 1 318 ? -3.305 -2.074 -10.094 1 90.94 318 VAL B N 1
ATOM 5151 C CA . VAL B 1 318 ? -2.625 -2.559 -11.297 1 90.94 318 VAL B CA 1
ATOM 5152 C C . VAL B 1 318 ? -1.681 -1.481 -11.82 1 90.94 318 VAL B C 1
ATOM 5154 O O . VAL B 1 318 ? -0.701 -1.788 -12.508 1 90.94 318 VAL B O 1
ATOM 5157 N N . LYS B 1 319 ? -1.907 -0.233 -11.461 1 85.94 319 LYS B N 1
ATOM 5158 C CA . LYS B 1 319 ? -1.104 0.896 -11.914 1 85.94 319 LYS B CA 1
ATOM 5159 C C . LYS B 1 319 ? 0.301 0.849 -11.32 1 85.94 319 LYS B C 1
ATOM 5161 O O . LYS B 1 319 ? 1.212 1.518 -11.812 1 85.94 319 LYS B O 1
ATOM 5166 N N . ILE B 1 320 ? 0.462 0.16 -10.227 1 86.5 320 ILE B N 1
ATOM 5167 C CA . ILE B 1 320 ? 1.778 -0.039 -9.633 1 86.5 320 ILE B CA 1
ATOM 5168 C C . ILE B 1 320 ? 2.695 -0.74 -10.633 1 86.5 320 ILE B C 1
ATOM 5170 O O . ILE B 1 320 ? 3.893 -0.444 -10.695 1 86.5 320 ILE B O 1
ATOM 5174 N N . ILE B 1 321 ? 2.109 -1.628 -11.352 1 86.81 321 ILE B N 1
ATOM 5175 C CA . ILE B 1 321 ? 2.877 -2.502 -12.234 1 86.81 321 ILE B CA 1
ATOM 5176 C C . ILE B 1 321 ? 2.896 -1.923 -13.648 1 86.81 321 ILE B C 1
ATOM 5178 O O . ILE B 1 321 ? 3.934 -1.936 -14.312 1 86.81 321 ILE B O 1
ATOM 5182 N N . LEU B 1 322 ? 1.73 -1.324 -14.008 1 81.31 322 LEU B N 1
ATOM 5183 C CA . LEU B 1 322 ? 1.552 -0.851 -15.383 1 81.31 322 LEU B CA 1
ATOM 5184 C C . LEU B 1 322 ? 2.178 0.527 -15.562 1 81.31 322 LEU B C 1
ATOM 5186 O O . LEU B 1 322 ? 2.174 1.345 -14.641 1 81.31 322 LEU B O 1
ATOM 5190 N N . GLY B 1 323 ? 2.756 0.764 -16.719 1 70.69 323 GLY B N 1
ATOM 5191 C CA . GLY B 1 323 ? 3.141 2.119 -17.078 1 70.69 323 GLY B CA 1
ATOM 5192 C C . GLY B 1 323 ? 1.955 3.047 -17.266 1 70.69 323 GLY B C 1
ATOM 5193 O O . GLY B 1 323 ? 1.026 2.73 -18 1 70.69 323 GLY B O 1
ATOM 5194 N N . MET B 1 324 ? 1.85 4.074 -16.484 1 68.88 324 MET B N 1
ATOM 5195 C CA . MET B 1 324 ? 0.715 4.996 -16.516 1 68.88 324 MET B CA 1
ATOM 5196 C C . MET B 1 324 ? 1.164 6.406 -16.875 1 68.88 324 MET B C 1
ATOM 5198 O O . MET B 1 324 ? 2.326 6.766 -16.672 1 68.88 324 MET B O 1
ATOM 5202 N N . LYS B 1 325 ? 0.295 7.102 -17.609 1 62.47 325 LYS B N 1
ATOM 5203 C CA . LYS B 1 325 ? 0.49 8.523 -17.844 1 62.47 325 LYS B CA 1
ATOM 5204 C C . LYS B 1 325 ? -0.645 9.344 -17.25 1 62.47 325 LYS B C 1
ATOM 5206 O O . LYS B 1 325 ? -1.744 8.828 -17.031 1 62.47 325 LYS B O 1
ATOM 5211 N N . LEU B 1 326 ? -0.397 10.656 -16.75 1 54.44 326 LEU B N 1
ATOM 5212 C CA . LEU B 1 326 ? -1.368 11.547 -16.141 1 54.44 326 LEU B CA 1
ATOM 5213 C C . LEU B 1 326 ? -2.551 11.797 -17.062 1 54.44 326 LEU B C 1
ATOM 5215 O O . LEU B 1 326 ? -2.369 11.969 -18.281 1 54.44 326 LEU B O 1
ATOM 5219 N N . ASP B 1 327 ? -3.836 11.516 -16.453 1 56.38 327 ASP B N 1
ATOM 5220 C CA . ASP B 1 327 ? -5.059 11.836 -17.188 1 56.38 327 ASP B CA 1
ATOM 5221 C C . ASP B 1 327 ? -5.461 13.289 -16.984 1 56.38 327 ASP B C 1
ATOM 5223 O O . ASP B 1 327 ? -5.328 13.828 -15.875 1 56.38 327 ASP B O 1
ATOM 5227 N N . ASN B 1 328 ? -5.301 14.211 -17.812 1 49.03 328 ASN B N 1
ATOM 5228 C CA . ASN B 1 328 ? -5.609 15.633 -17.734 1 49.03 328 ASN B CA 1
ATOM 5229 C C . ASN B 1 328 ? -6.988 15.875 -17.125 1 49.03 328 ASN B C 1
ATOM 5231 O O . ASN B 1 328 ? -7.445 17.016 -17.047 1 49.03 328 ASN B O 1
ATOM 5235 N N . ASP B 1 329 ? -7.793 14.898 -16.703 1 44.59 329 ASP B N 1
ATOM 5236 C CA . ASP B 1 329 ? -9.109 15.242 -16.156 1 44.59 329 ASP B CA 1
ATOM 5237 C C . ASP B 1 329 ? -9.047 15.43 -14.648 1 44.59 329 ASP B C 1
ATOM 5239 O O . ASP B 1 329 ? -8.727 14.5 -13.906 1 44.59 329 ASP B O 1
ATOM 5243 N N . LYS B 1 330 ? -8.836 16.625 -14.164 1 45 330 LYS B N 1
ATOM 5244 C CA . LYS B 1 330 ? -8.766 17.031 -12.766 1 45 330 LYS B CA 1
ATOM 5245 C C . LYS B 1 330 ? -10.102 16.828 -12.062 1 45 330 LYS B C 1
ATOM 5247 O O . LYS B 1 330 ? -11.148 17.219 -12.578 1 45 330 LYS B O 1
ATOM 5252 N N . PRO B 1 331 ? -10.188 15.938 -11.148 1 40.28 331 PRO B N 1
ATOM 5253 C CA . PRO B 1 331 ? -11.477 15.852 -10.461 1 40.28 331 PRO B CA 1
ATOM 5254 C C . PRO B 1 331 ? -11.922 17.188 -9.875 1 40.28 331 PRO B C 1
ATOM 5256 O O . PRO B 1 331 ? -11.086 18.062 -9.617 1 40.28 331 PRO B O 1
ATOM 5259 N N . GLN B 1 332 ? -13.227 17.453 -9.852 1 34.41 332 GLN B N 1
ATOM 5260 C CA . GLN B 1 332 ? -13.867 18.641 -9.312 1 34.41 332 GLN B CA 1
ATOM 5261 C C . GLN B 1 332 ? -13.594 18.781 -7.816 1 34.41 332 GLN B C 1
ATOM 5263 O O . GLN B 1 332 ? -13.82 17.859 -7.047 1 34.41 332 GLN B O 1
ATOM 5268 N N . GLY B 1 333 ? -12.562 19.328 -7.379 1 33.56 333 GLY B N 1
ATOM 5269 C CA . GLY B 1 333 ? -12.148 19.641 -6.02 1 33.56 333 GLY B CA 1
ATOM 5270 C C . GLY B 1 333 ? -13.266 20.234 -5.184 1 33.56 333 GLY B C 1
ATOM 5271 O O . GLY B 1 333 ? -14.32 20.594 -5.707 1 33.56 333 GLY B O 1
ATOM 5272 N N . VAL B 1 334 ? -13.336 19.969 -3.885 1 32.47 334 VAL B N 1
ATOM 5273 C CA . VAL B 1 334 ? -14.234 20.672 -2.973 1 32.47 334 VAL B CA 1
ATOM 5274 C C . VAL B 1 334 ? -14.031 22.172 -3.094 1 32.47 334 VAL B C 1
ATOM 5276 O O . VAL B 1 334 ? -12.914 22.672 -2.93 1 32.47 334 VAL B O 1
ATOM 5279 N N . SER B 1 335 ? -14.773 22.922 -3.928 1 27.27 335 SER B N 1
ATOM 5280 C CA . SER B 1 335 ? -14.844 24.375 -3.92 1 27.27 335 SER B CA 1
ATOM 5281 C C . SER B 1 335 ? -15.25 24.906 -2.547 1 27.27 335 SER B C 1
ATOM 5283 O O . SER B 1 335 ? -16.078 24.297 -1.865 1 27.27 335 SER B O 1
#

Organism: Botryotinia fuckeliana (strain B05.10) (NCBI:txid332648)

Secondary structure (DSSP, 8-state):
----------------------------------------------------------------------------------------TTEEEEEE--S--TTHHHHHHHHHHHS-TT-EEEEEE-HHHHHHHHTSHHHHHHHHTTSEEEEEPPTT---SSHHHHHHHHT-HHHHHHTTT--EEEEE-TTEEE-TT-SS-GGGGTTSSEEE--SSTT-SB---SSEEEEEHHHHHHHHHH--PPTT-SS-HHHHHHHHHHHSTT--B-BHHHHHHHEESSS--SS-SEEE--TTT---HHHHT-HHHHHHHHHH-GGGGGTS-EEE-S-------/----------------------------------------------------------------------------------------TTEEEEEE--S--TTHHHHHHHHHHHS-TT-EEEEEE-HHHHHHHHTSHHHHHHHHTTSEEEEEPPTT---SSHHHHHHHHT-HHHHHHTTT--EEEEE-TTEEE-TT-SS-GGGGTTSSEEE--SSTT-SB---SSEEEEEHHHHHHHHHH--PPTT-SS-HHHHHHHHHHHSTT--B-BHHHHHHHEESSS--SS-SEEE--TTT---HHHHT-HHHHHHHHHH-TTHHHHS-EEE-S-------

Radius of gyration: 36.86 Å; Cα contacts (8 Å, |Δi|>4): 1039; chains: 2; bounding box: 116×103×132 Å